Protein AF-A0A7Y4QLL3-F1 (afdb_monomer_lite)

Secondary structure (DSSP, 8-state):
----------------------------------------PPPPPPPPPPPPP----------TTTTSTTTTTT----PPPP-------------------------------------------------------PPPP-------------HHHHHHHHHHHHHHSS---------------PPEE-HHHHHHHHHHHHHHHHHHHHHTTSGGGGSBPTBT--BHHHHH-HHHHIIIIIIHHHHHHHHH-SS-BHHHHHHHHHT--EEETTEEEEEEEEEEEEETTEEEEEEEEEEEEEEEEEEPB-TTSTTHHHHEEE-TT-EEEEEEEEEEEEEEEE-SEEESSTTS-EEEESS-HHHHEEEEEEEEEEEEEEEEEEEEEEEEETTEEEEEEEEEEEEEEEEEEEE--SS-SS-EEHHHHHHS-HHHHEEEEEEEEEEEEEEEE-SSSSS-EEEEEEES-TT-GGG-EE-GGG-HHHHHHHT--HHHHHHHHHHHHHHHHHHHH--STT-TTTSBPTTT-SBHHHH--HHHHHIIIIIITTTT-

Foldseek 3Di:
DDDDDDDDDDDDDDDDDDDDDDDDDDDDDDDDDDDDDDDDDDDDDDDDDDDDDDDDDDPDDDDPPVPPPCPPVDDDDDDDDDDDDDDDDDDDDDDDDDDDDDDDDDDDDDDDDDDDDDDDDDDDDDDDDDDDDDDDDDDDDDDDDDDDDDDDDDVVVVVVVVVVCCVPPDPPDPPPVPPVPPPPPFFWDDPQQLVLQLVFLLLVLVLLQVVCCDDQQQQQFAFQRGGLSVQQVRSCCSVVQPRVLSVVVVVVDPTDGFVVSQVSQQPSFDDDPQKTKGKDWPDFGDDPQWGKTWMWIKMKGKDWFRATDLPLAPPVVLFKAFPPPFIFIKMKMKTWTKMWGFGRWDDPDPPPSYTHDPDPSQQGTWMQTPFIKMKMWTWDWQTWGWMGGNNDIKIFGGKIKIWIKMKGKDFDDPVPPSIQTSCNSVVPDCVNGIDMDMFIWIKMWTFIDDPVDDDTDIWIWIGNTRSPSNPIDICQCVPVVNVVCVPPDLCNQLVVLLVVLVVVVCLCPVPDCPRQQVHQDPPRRDGNCVVDVPSVVSCVPRNVVVSVD

Radius of gyration: 44.11 Å; chains: 1; bounding box: 134×115×106 Å

Sequence (549 aa):
MKVKQDTSRNRFSLEALEPRVMLSADAVLIAGCAAQKLDSPITAVAETASAPVSQAEAQIAYQPTDLVNDLFAGMVVEALPVSIENTASISADSVAPTSVAPVSDSTAGATAVDPTTSSKVTTSVAATQGGNSQTNPTTPSVTGSNSAITSGGNALSDQLVTTLNAANGPPAGTTSSADPASEFVDPDFLAGPKSALLNGLTALGNWANTLDTYSKLAANLPIIGGNIGSLLDIGAILLTRFRDPIQAYFTGDSTPTTDELNVIIENLDFSGGGLVITSTLTGGGLTGSDFRFNVNFLATRTISGLPISFTNASGLDAAVKVSGGAQVSATTTLTLNFGFGLRNLVETSPGNNQWDLSLPADQSFFIAPSSFTATAAVHATGMNYNVRVGFMDVSVTGGTADMDGNAGISLNDPNSDGKITQAEFSGTALATLVSTTLTGSASASLPITNSLFAGTQTLNLNWADVNAPTALTSNIASLLNYNQFSTLTPATLTGGFTNFANWTDALNNGSSDANLFAGSLPIIGGQLKTVVDIKNLLLSRLVTQVGSF

pLDDT: mean 75.81, std 23.87, range [30.58, 98.69]

Structure (mmCIF, N/CA/C/O backbone):
data_AF-A0A7Y4QLL3-F1
#
_entry.id   AF-A0A7Y4QLL3-F1
#
loop_
_atom_site.group_PDB
_atom_site.id
_atom_site.type_symbol
_atom_site.label_atom_id
_atom_site.label_alt_id
_atom_site.label_comp_id
_atom_site.label_asym_id
_atom_site.label_entity_id
_atom_site.label_seq_id
_atom_site.pdbx_PDB_ins_code
_atom_site.Cartn_x
_atom_site.Cartn_y
_atom_site.Cartn_z
_atom_site.occupancy
_atom_site.B_iso_or_equiv
_atom_site.auth_seq_id
_atom_site.auth_comp_id
_atom_site.auth_asym_id
_atom_site.auth_atom_id
_atom_site.pdbx_PDB_model_num
ATOM 1 N N . MET A 1 1 ? 54.303 -6.319 50.351 1.00 36.72 1 MET A N 1
ATOM 2 C CA . MET A 1 1 ? 54.792 -4.933 50.516 1.00 36.72 1 MET A CA 1
ATOM 3 C C . MET A 1 1 ? 53.979 -4.038 49.583 1.00 36.72 1 MET A C 1
ATOM 5 O O . MET A 1 1 ? 54.013 -4.263 48.388 1.00 36.72 1 MET A O 1
ATOM 9 N N . LYS A 1 2 ? 53.217 -3.109 50.180 1.00 42.81 2 LYS A N 1
ATOM 10 C CA . LYS A 1 2 ? 52.531 -1.914 49.636 1.00 42.81 2 LYS A CA 1
ATOM 11 C C . LYS A 1 2 ? 51.507 -2.042 48.491 1.00 42.81 2 LYS A C 1
ATOM 13 O O . LYS A 1 2 ? 51.818 -1.890 47.318 1.00 42.81 2 LYS A O 1
ATOM 18 N N . VAL A 1 3 ? 50.249 -2.120 48.930 1.00 41.66 3 VAL A N 1
ATOM 19 C CA . VAL A 1 3 ? 49.075 -1.452 48.341 1.00 41.66 3 VAL A CA 1
ATOM 20 C C . VAL A 1 3 ? 49.357 0.050 48.176 1.00 41.66 3 VAL A C 1
ATOM 22 O O . VAL A 1 3 ? 49.911 0.667 49.090 1.00 41.66 3 VAL A O 1
ATOM 25 N N . LYS A 1 4 ? 48.947 0.647 47.052 1.00 55.12 4 LYS A N 1
ATOM 26 C CA . LYS A 1 4 ? 48.843 2.104 46.894 1.00 55.12 4 LYS A CA 1
ATOM 27 C C . LYS A 1 4 ? 47.433 2.444 46.410 1.00 55.12 4 LYS A C 1
ATOM 29 O O . LYS A 1 4 ? 47.092 2.214 45.257 1.00 55.12 4 LYS A O 1
ATOM 34 N N . GLN A 1 5 ? 46.623 2.920 47.352 1.00 49.31 5 GLN A N 1
ATOM 35 C CA . GLN A 1 5 ? 45.407 3.681 47.094 1.00 49.31 5 GLN A CA 1
ATOM 36 C C . GLN A 1 5 ? 45.808 5.023 46.482 1.00 49.31 5 GLN A C 1
ATOM 38 O O . GLN A 1 5 ? 46.759 5.640 46.970 1.00 49.31 5 GLN A O 1
ATOM 43 N N . ASP A 1 6 ? 45.076 5.475 45.468 1.00 53.41 6 ASP A N 1
ATOM 44 C CA . ASP A 1 6 ? 45.078 6.881 45.089 1.00 53.41 6 ASP A CA 1
ATOM 45 C C . ASP A 1 6 ? 43.670 7.445 45.275 1.00 53.41 6 ASP A C 1
ATOM 47 O O . ASP A 1 6 ? 42.681 6.939 44.742 1.00 53.41 6 ASP A O 1
ATOM 51 N N . THR A 1 7 ? 43.612 8.462 46.122 1.00 50.81 7 THR A N 1
ATOM 52 C CA . THR A 1 7 ? 42.416 9.133 46.606 1.00 50.81 7 THR A CA 1
ATOM 53 C C . THR A 1 7 ? 42.559 10.573 46.156 1.00 50.81 7 THR A C 1
ATOM 55 O O . THR A 1 7 ? 43.378 11.305 46.713 1.00 50.81 7 THR A O 1
ATOM 58 N N . SER A 1 8 ? 41.774 11.033 45.180 1.00 46.47 8 SER A N 1
ATOM 59 C CA . SER A 1 8 ? 41.730 12.470 44.908 1.00 46.47 8 SER A CA 1
ATOM 60 C C . SER A 1 8 ? 40.355 12.966 44.444 1.00 46.47 8 SER A C 1
ATOM 62 O O . SER A 1 8 ? 39.950 12.813 43.299 1.00 46.47 8 SER A O 1
ATOM 64 N N . ARG A 1 9 ? 39.687 13.598 45.419 1.00 51.28 9 ARG A N 1
ATOM 65 C CA . ARG A 1 9 ? 39.000 14.899 45.359 1.00 51.28 9 ARG A CA 1
ATOM 66 C C . ARG A 1 9 ? 37.759 15.036 44.470 1.00 51.28 9 ARG A C 1
ATOM 68 O O . ARG A 1 9 ? 37.819 15.527 43.349 1.00 51.28 9 ARG A O 1
ATOM 75 N N . ASN A 1 10 ? 36.616 14.825 45.127 1.00 41.81 10 ASN A N 1
ATOM 76 C CA . ASN A 1 10 ? 35.352 15.511 44.858 1.00 41.81 10 ASN A CA 1
ATOM 77 C C . ASN A 1 10 ? 35.560 17.034 44.802 1.00 41.81 10 ASN A C 1
ATOM 79 O O . ASN A 1 10 ? 35.980 17.641 45.792 1.00 41.81 10 ASN A O 1
ATOM 83 N N . ARG A 1 11 ? 35.222 17.656 43.669 1.00 57.38 11 ARG A N 1
ATOM 84 C CA . ARG A 1 11 ? 34.930 19.091 43.595 1.00 57.38 11 ARG A CA 1
ATOM 85 C C . ARG A 1 11 ? 33.444 19.269 43.321 1.00 57.38 11 ARG A C 1
ATOM 87 O O . ARG A 1 11 ? 32.926 18.752 42.338 1.00 57.38 11 ARG A O 1
ATOM 94 N N . PHE A 1 12 ? 32.795 20.006 44.211 1.00 46.44 12 PHE A N 1
ATOM 95 C CA . PHE A 1 12 ? 31.471 20.575 44.017 1.00 46.44 12 PHE A CA 1
ATOM 96 C C . PHE A 1 12 ? 31.572 21.712 42.989 1.00 46.44 12 PHE A C 1
ATOM 98 O O . PHE A 1 12 ? 32.418 22.591 43.149 1.00 46.44 12 PHE A O 1
ATOM 105 N N . SER A 1 13 ? 30.722 21.703 41.960 1.00 48.44 13 SER A N 1
ATOM 106 C CA . SER A 1 13 ? 30.441 22.883 41.135 1.00 48.44 13 SER A CA 1
ATOM 107 C C . SER A 1 13 ? 28.992 23.273 41.375 1.00 48.44 13 SER A C 1
ATOM 109 O O . SER A 1 13 ? 28.091 22.479 41.118 1.00 48.44 13 SER A O 1
ATOM 111 N N . LEU A 1 14 ? 28.803 24.472 41.921 1.00 47.09 14 LEU A N 1
ATOM 112 C CA . LEU A 1 14 ? 27.510 25.126 42.070 1.00 47.09 14 LEU A CA 1
ATOM 113 C C . LEU A 1 14 ? 27.034 25.698 40.728 1.00 47.09 14 LEU A C 1
ATOM 115 O O . LEU A 1 14 ? 27.823 25.972 39.825 1.00 47.09 14 LEU A O 1
ATOM 119 N N . GLU A 1 15 ? 25.718 25.812 40.662 1.00 43.56 15 GLU A N 1
ATOM 120 C CA . GLU A 1 15 ? 24.830 26.099 39.542 1.00 43.56 15 GLU A CA 1
ATOM 121 C C . GLU A 1 15 ? 25.053 27.457 38.856 1.00 43.56 15 GLU A C 1
ATOM 123 O O . GLU A 1 15 ? 25.412 28.446 39.493 1.00 43.56 15 GLU A O 1
ATOM 128 N N . ALA A 1 16 ? 24.680 27.520 37.575 1.00 45.00 16 ALA A N 1
ATOM 129 C CA . ALA A 1 16 ? 24.092 28.714 36.978 1.00 45.00 16 ALA A CA 1
ATOM 130 C C . ALA A 1 16 ? 22.721 28.322 36.400 1.00 45.00 16 ALA A C 1
ATOM 132 O O . ALA A 1 16 ? 22.628 27.594 35.412 1.00 45.00 16 ALA A O 1
ATOM 133 N N . LEU A 1 17 ? 21.663 28.759 37.084 1.00 45.94 17 LEU A N 1
ATOM 134 C CA . LEU A 1 17 ? 20.291 28.802 36.586 1.00 45.94 17 LEU A CA 1
ATOM 135 C C . LEU A 1 17 ? 20.196 29.906 35.529 1.00 45.94 17 LEU A C 1
ATOM 137 O O . LEU A 1 17 ? 20.429 31.068 35.854 1.00 45.94 17 LEU A O 1
ATOM 141 N N . GLU A 1 18 ? 19.783 29.562 34.311 1.00 50.72 18 GLU A N 1
ATOM 142 C CA . GLU A 1 18 ? 19.344 30.539 33.311 1.00 50.72 18 GLU A CA 1
ATOM 143 C C . GLU A 1 18 ? 17.968 30.170 32.718 1.00 50.72 18 GLU A C 1
ATOM 145 O O . GLU A 1 18 ? 17.548 29.009 32.780 1.00 50.72 18 GLU A O 1
ATOM 150 N N . PRO A 1 19 ? 17.197 31.181 32.273 1.00 55.25 19 PRO A N 1
ATOM 151 C CA . PRO A 1 19 ? 15.740 31.165 32.317 1.00 55.25 19 PRO A CA 1
ATOM 152 C C . PRO A 1 19 ? 15.074 30.468 31.126 1.00 55.25 19 PRO A C 1
ATOM 154 O O . PRO A 1 19 ? 15.580 30.415 30.010 1.00 55.25 19 PRO A O 1
ATOM 157 N N . ARG A 1 20 ? 13.859 29.974 31.391 1.00 46.78 20 ARG A N 1
ATOM 158 C CA . ARG A 1 20 ? 12.905 29.470 30.398 1.00 46.78 20 ARG A CA 1
ATOM 159 C C . ARG A 1 20 ? 12.415 30.582 29.459 1.00 46.78 20 ARG A C 1
ATOM 161 O O . ARG A 1 20 ? 12.308 31.734 29.869 1.00 46.78 20 ARG A O 1
ATOM 168 N N . VAL A 1 21 ? 11.916 30.113 28.309 1.00 44.38 21 VAL A N 1
ATOM 169 C CA . VAL A 1 21 ? 11.060 30.757 27.290 1.00 44.38 21 VAL A CA 1
ATOM 170 C C . VAL A 1 21 ? 11.830 31.316 26.093 1.00 44.38 21 VAL A C 1
ATOM 172 O O . VAL A 1 21 ? 12.431 32.371 26.209 1.00 44.38 21 VAL A O 1
ATOM 175 N N . MET A 1 22 ? 11.698 30.662 24.928 1.00 35.75 22 MET A N 1
ATOM 176 C CA . MET A 1 22 ? 11.296 31.309 23.666 1.00 35.75 22 MET A CA 1
ATOM 177 C C . MET A 1 22 ? 10.724 30.288 22.673 1.00 35.75 22 MET A C 1
ATOM 179 O O . MET A 1 22 ? 11.204 29.164 22.549 1.00 35.75 22 MET A O 1
ATOM 183 N N . LEU A 1 23 ? 9.650 30.724 22.015 1.00 42.53 23 LEU A N 1
ATOM 184 C CA . LEU A 1 23 ? 8.919 30.066 20.944 1.00 42.53 23 LEU A CA 1
ATOM 185 C C . LEU A 1 23 ? 9.835 29.782 19.743 1.00 42.53 23 LEU A C 1
ATOM 187 O O . LEU A 1 23 ? 10.508 30.691 19.261 1.00 42.53 23 LEU A O 1
ATOM 191 N N . SER A 1 24 ? 9.785 28.569 19.195 1.00 39.47 24 SER A N 1
ATOM 192 C CA . SER A 1 24 ? 10.274 28.292 17.843 1.00 39.47 24 SER A CA 1
ATOM 193 C C . SER A 1 24 ? 9.186 28.662 16.832 1.00 39.47 24 SER A C 1
ATOM 195 O O . SER A 1 24 ? 8.234 27.910 16.627 1.00 39.47 24 SER A O 1
ATOM 197 N N . ALA A 1 25 ? 9.317 29.842 16.229 1.00 38.62 25 ALA A N 1
ATOM 198 C CA . ALA A 1 25 ? 8.736 30.129 14.927 1.00 38.62 25 ALA A CA 1
ATOM 199 C C . ALA A 1 25 ? 9.743 29.663 13.867 1.00 38.62 25 ALA A C 1
ATOM 201 O O . ALA A 1 25 ? 10.875 30.147 13.837 1.00 38.62 25 ALA A O 1
ATOM 202 N N . ASP A 1 26 ? 9.332 28.710 13.033 1.00 31.97 26 ASP A N 1
ATOM 203 C CA . ASP A 1 26 ? 10.063 28.307 11.835 1.00 31.97 26 ASP A CA 1
ATOM 204 C C . ASP A 1 26 ? 10.094 29.476 10.846 1.00 31.97 26 ASP A C 1
ATOM 206 O O . ASP A 1 26 ? 9.069 29.875 10.290 1.00 31.97 26 ASP A O 1
ATOM 210 N N . ALA A 1 27 ? 11.286 30.025 10.619 1.00 38.53 27 ALA A N 1
ATOM 211 C CA . ALA A 1 27 ? 11.576 30.886 9.486 1.00 38.53 27 ALA A CA 1
ATOM 212 C C . ALA A 1 27 ? 12.524 30.132 8.549 1.00 38.53 27 ALA A C 1
ATOM 214 O O . ALA A 1 27 ? 13.690 29.891 8.859 1.00 38.53 27 ALA A O 1
ATOM 215 N N . VAL A 1 28 ? 11.973 29.760 7.397 1.00 37.78 28 VAL A N 1
ATOM 216 C CA . VAL A 1 28 ? 12.656 29.181 6.241 1.00 37.78 28 VAL A CA 1
ATOM 217 C C . VAL A 1 28 ? 13.828 30.077 5.828 1.00 37.78 28 VAL A C 1
ATOM 219 O O . VAL A 1 28 ? 13.637 31.210 5.389 1.00 37.78 28 VAL A O 1
ATOM 222 N N . LEU A 1 29 ? 15.046 29.553 5.956 1.00 35.16 29 LEU A N 1
ATOM 223 C CA . LEU A 1 29 ? 16.279 30.160 5.459 1.00 35.16 29 LEU A CA 1
ATOM 224 C C . LEU A 1 29 ? 16.693 29.421 4.182 1.00 35.16 29 LEU A C 1
ATOM 226 O O . LEU A 1 29 ? 17.137 28.275 4.219 1.00 35.16 29 LEU A O 1
ATOM 230 N N . ILE A 1 30 ? 16.519 30.093 3.044 1.00 37.41 30 ILE A N 1
ATOM 231 C CA . ILE A 1 30 ? 17.053 29.687 1.743 1.00 37.41 30 ILE A CA 1
ATOM 232 C C . ILE A 1 30 ? 18.560 29.967 1.757 1.00 37.41 30 ILE A C 1
ATOM 234 O O . ILE A 1 30 ? 18.987 31.119 1.834 1.00 37.41 30 ILE A O 1
ATOM 238 N N . ALA A 1 31 ? 19.364 28.905 1.698 1.00 38.53 31 ALA A N 1
ATOM 239 C CA . ALA A 1 31 ? 20.799 28.985 1.465 1.00 38.53 31 ALA A CA 1
ATOM 240 C C . ALA A 1 31 ? 21.087 29.241 -0.023 1.00 38.53 31 ALA A C 1
ATOM 242 O O . ALA A 1 31 ? 20.432 28.697 -0.911 1.00 38.53 31 ALA A O 1
ATOM 243 N N . GLY A 1 32 ? 22.066 30.113 -0.264 1.00 33.12 32 GLY A N 1
ATOM 244 C CA . GLY A 1 32 ? 22.416 30.645 -1.571 1.00 33.12 32 GLY A CA 1
ATOM 245 C C . GLY A 1 32 ? 23.066 29.652 -2.532 1.00 33.12 32 GLY A C 1
ATOM 246 O O . GLY A 1 32 ? 23.691 28.669 -2.139 1.00 33.12 32 GLY A O 1
ATOM 247 N N . CYS A 1 33 ? 22.967 29.992 -3.815 1.00 31.52 33 CYS A N 1
ATOM 248 C CA . CYS A 1 33 ? 23.777 29.424 -4.882 1.00 31.52 33 CYS A CA 1
ATOM 249 C C . CYS A 1 33 ? 24.642 30.503 -5.543 1.00 31.52 33 CYS A C 1
ATOM 251 O O . CYS A 1 33 ? 24.264 31.667 -5.658 1.00 31.52 33 CYS A O 1
ATOM 253 N N . ALA A 1 34 ? 25.824 30.029 -5.922 1.00 36.72 34 ALA A N 1
ATOM 254 C CA . ALA A 1 34 ? 26.959 30.618 -6.615 1.00 36.72 34 ALA A CA 1
ATOM 255 C C . ALA A 1 34 ? 26.740 31.861 -7.498 1.00 36.72 34 ALA A C 1
ATOM 257 O O . ALA A 1 34 ? 25.835 31.950 -8.324 1.00 36.72 34 ALA A O 1
ATOM 258 N N . ALA A 1 35 ? 27.717 32.764 -7.398 1.00 41.50 35 ALA A N 1
ATOM 259 C CA . ALA A 1 35 ? 27.956 33.854 -8.326 1.00 41.50 35 ALA A CA 1
ATOM 260 C C . ALA A 1 35 ? 28.371 33.331 -9.714 1.00 41.50 35 ALA A C 1
ATOM 262 O O . ALA A 1 35 ? 29.418 32.699 -9.859 1.00 41.50 35 ALA A O 1
ATOM 263 N N . GLN A 1 36 ? 27.610 33.697 -10.745 1.00 36.88 36 GLN A N 1
ATOM 264 C CA . GLN A 1 36 ? 28.120 33.828 -12.106 1.00 36.88 36 GLN A CA 1
ATOM 265 C C . GLN A 1 36 ? 27.765 35.210 -12.656 1.00 36.88 36 GLN A C 1
ATOM 267 O O . GLN A 1 36 ? 26.651 35.710 -12.531 1.00 36.88 36 GLN A O 1
ATOM 272 N N . LYS A 1 37 ? 28.797 35.841 -13.205 1.00 45.47 37 LYS A N 1
ATOM 273 C CA . LYS A 1 37 ? 28.853 37.205 -13.715 1.00 45.47 37 LYS A CA 1
ATOM 274 C C . LYS A 1 37 ? 28.283 37.220 -15.135 1.00 45.47 37 LYS A C 1
ATOM 276 O O . LYS A 1 37 ? 28.871 36.604 -16.018 1.00 45.47 37 LYS A O 1
ATOM 281 N N . LEU A 1 38 ? 27.179 37.931 -15.352 1.00 33.38 38 LEU A N 1
ATOM 282 C CA . LEU A 1 38 ? 26.633 38.222 -16.680 1.00 33.38 38 LEU A CA 1
ATOM 283 C C . LEU A 1 38 ? 26.362 39.726 -16.786 1.00 33.38 38 LEU A C 1
ATOM 285 O O . LEU A 1 38 ? 25.487 40.268 -16.116 1.00 33.38 38 LEU A O 1
ATOM 289 N N . ASP A 1 39 ? 27.178 40.382 -17.611 1.00 50.16 39 ASP A N 1
ATOM 290 C CA . ASP A 1 39 ? 26.999 41.748 -18.102 1.00 50.16 39 ASP A CA 1
ATOM 291 C C . ASP A 1 39 ? 25.801 41.793 -19.057 1.00 50.16 39 ASP A C 1
ATOM 293 O O . ASP A 1 39 ? 25.816 41.102 -20.077 1.00 50.16 39 ASP A O 1
ATOM 297 N N . SER A 1 40 ? 24.795 42.627 -18.770 1.00 39.31 40 SER A N 1
ATOM 298 C CA . SER A 1 40 ? 23.922 43.273 -19.769 1.00 39.31 40 SER A CA 1
ATOM 299 C C . SER A 1 40 ? 23.070 44.388 -19.128 1.00 39.31 40 SER A C 1
ATOM 301 O O . SER A 1 40 ? 22.649 44.248 -17.979 1.00 39.31 40 SER A O 1
ATOM 303 N N . PRO A 1 41 ? 22.811 45.507 -19.836 1.00 51.91 41 PRO A N 1
ATOM 304 C CA . PRO A 1 41 ? 22.202 46.705 -19.260 1.00 51.91 41 PRO A CA 1
ATOM 305 C C . PRO A 1 41 ? 20.674 46.598 -19.135 1.00 51.91 41 PRO A C 1
ATOM 307 O O . PRO A 1 41 ? 19.969 46.290 -20.095 1.00 51.91 41 PRO A O 1
ATOM 310 N N . ILE A 1 42 ? 20.157 46.922 -17.948 1.00 34.47 42 ILE A N 1
ATOM 311 C CA . ILE A 1 42 ? 18.721 47.031 -17.664 1.00 34.47 42 ILE A CA 1
ATOM 312 C C . ILE A 1 42 ? 18.202 48.366 -18.212 1.00 34.47 42 ILE A C 1
ATOM 314 O O . ILE A 1 42 ? 18.674 49.437 -17.830 1.00 34.47 42 ILE A O 1
ATOM 318 N N . THR A 1 43 ? 17.199 48.296 -19.088 1.00 40.91 43 THR A N 1
ATOM 319 C CA . THR A 1 43 ? 16.393 49.448 -19.511 1.00 40.91 43 THR A CA 1
ATOM 320 C C . THR A 1 43 ? 15.247 49.611 -18.514 1.00 40.91 43 THR A C 1
ATOM 322 O O . THR A 1 43 ? 14.453 48.692 -18.333 1.00 40.91 43 THR A O 1
ATOM 325 N N . ALA A 1 44 ? 15.179 50.758 -17.838 1.00 35.53 44 ALA A N 1
ATOM 326 C CA . ALA A 1 44 ? 14.116 51.072 -16.890 1.00 35.53 44 ALA A CA 1
ATOM 327 C C . ALA A 1 44 ? 12.810 51.401 -17.632 1.00 35.53 44 ALA A C 1
ATOM 329 O O . ALA A 1 44 ? 12.754 52.362 -18.399 1.00 35.53 44 ALA A O 1
ATOM 330 N N . VAL A 1 45 ? 11.757 50.623 -17.375 1.00 37.97 45 VAL A N 1
ATOM 331 C CA . VAL A 1 45 ? 10.374 50.979 -17.713 1.00 37.97 45 VAL A CA 1
ATOM 332 C C . VAL A 1 45 ? 9.740 51.556 -16.452 1.00 37.97 45 VAL A C 1
ATOM 334 O O . VAL A 1 45 ? 9.678 50.895 -15.419 1.00 37.97 45 VAL A O 1
ATOM 337 N N . ALA A 1 46 ? 9.329 52.819 -16.530 1.00 44.03 46 ALA A N 1
ATOM 338 C CA . ALA A 1 46 ? 8.578 53.494 -15.485 1.00 44.03 46 ALA A CA 1
ATOM 339 C C . ALA A 1 46 ? 7.115 53.028 -15.528 1.00 44.03 46 ALA A C 1
ATOM 341 O O . ALA A 1 46 ? 6.430 53.253 -16.525 1.00 44.03 46 ALA A O 1
ATOM 342 N N . GLU A 1 47 ? 6.636 52.406 -14.451 1.00 34.66 47 GLU A N 1
ATOM 343 C CA . GLU A 1 47 ? 5.206 52.188 -14.233 1.00 34.66 47 GLU A CA 1
ATOM 344 C C . GLU A 1 47 ? 4.593 53.382 -13.497 1.00 34.66 47 GLU A C 1
ATOM 346 O O . GLU A 1 47 ? 5.031 53.803 -12.424 1.00 34.66 47 GLU A O 1
ATOM 351 N N . THR A 1 48 ? 3.566 53.945 -14.123 1.00 39.00 48 THR A N 1
ATOM 352 C CA . THR A 1 48 ? 2.759 55.060 -13.637 1.00 39.00 48 THR A CA 1
ATOM 353 C C . THR A 1 48 ? 1.825 54.582 -12.523 1.00 39.00 48 THR A C 1
ATOM 355 O O . THR A 1 48 ? 1.020 53.674 -12.724 1.00 39.00 48 THR A O 1
ATOM 358 N N . ALA A 1 49 ? 1.900 55.218 -11.352 1.00 36.44 49 ALA A N 1
ATOM 359 C CA . ALA A 1 49 ? 1.039 54.932 -10.208 1.00 36.44 49 ALA A CA 1
ATOM 360 C C . ALA A 1 49 ? -0.444 55.217 -10.518 1.00 36.44 49 ALA A C 1
ATOM 362 O O . ALA A 1 49 ? -0.803 56.323 -10.926 1.00 36.44 49 ALA A O 1
ATOM 363 N N . SER A 1 50 ? -1.306 54.224 -10.282 1.00 39.75 50 SER A N 1
ATOM 364 C CA . SER A 1 50 ? -2.767 54.369 -10.304 1.00 39.75 50 SER A CA 1
ATOM 365 C C . SER A 1 50 ? -3.314 54.674 -8.902 1.00 39.75 50 SER A C 1
ATOM 367 O O . SER A 1 50 ? -2.776 54.217 -7.896 1.00 39.75 50 SER A O 1
ATOM 369 N N . ALA A 1 51 ? -4.372 55.487 -8.861 1.00 46.41 51 ALA A N 1
ATOM 370 C CA . ALA A 1 51 ? -5.021 56.053 -7.676 1.00 46.41 51 ALA A CA 1
ATOM 371 C C . ALA A 1 51 ? -5.674 55.007 -6.734 1.00 46.41 51 ALA A C 1
ATOM 373 O O . ALA A 1 51 ? -6.032 53.917 -7.182 1.00 46.41 51 ALA A O 1
ATOM 374 N N . PRO A 1 52 ? -5.881 55.337 -5.439 1.00 41.62 52 PRO A N 1
ATOM 375 C CA . PRO A 1 52 ? -6.443 54.413 -4.455 1.00 41.62 52 PRO A CA 1
ATOM 376 C C . PRO A 1 52 ? -7.951 54.188 -4.653 1.00 41.62 52 PRO A C 1
ATOM 378 O O . PRO A 1 52 ? -8.732 55.134 -4.759 1.00 41.62 52 PRO A O 1
ATOM 381 N N . VAL A 1 53 ? -8.358 52.917 -4.648 1.00 42.22 53 VAL A N 1
ATOM 382 C CA . VAL A 1 53 ? -9.761 52.478 -4.641 1.00 42.22 53 VAL A CA 1
ATOM 383 C C . VAL A 1 53 ? -10.284 52.515 -3.203 1.00 42.22 53 VAL A C 1
ATOM 385 O O . VAL A 1 53 ? -9.727 51.874 -2.314 1.00 42.22 53 VAL A O 1
ATOM 388 N N . SER A 1 54 ? -11.365 53.260 -2.972 1.00 43.09 54 SER A N 1
ATOM 389 C CA . SER A 1 54 ? -12.115 53.274 -1.715 1.00 43.09 54 SER A CA 1
ATOM 390 C C . SER A 1 54 ? -12.856 51.947 -1.519 1.00 43.09 54 SER A C 1
ATOM 392 O O . SER A 1 54 ? -13.780 51.645 -2.277 1.00 43.09 54 SER A O 1
ATOM 394 N N . GLN A 1 55 ? -12.484 51.170 -0.502 1.00 40.09 55 GLN A N 1
ATOM 395 C CA . GLN A 1 55 ? -13.278 50.029 -0.048 1.00 40.09 55 GLN A CA 1
ATOM 396 C C . GLN A 1 55 ? -14.394 50.526 0.878 1.00 40.09 55 GLN A C 1
ATOM 398 O O . GLN A 1 55 ? -14.129 51.116 1.922 1.00 40.09 55 GLN A O 1
ATOM 403 N N . ALA A 1 56 ? -15.643 50.305 0.470 1.00 41.50 56 ALA A N 1
ATOM 404 C CA . ALA A 1 56 ? -16.804 50.410 1.340 1.00 41.50 56 ALA A CA 1
ATOM 405 C C . ALA A 1 56 ? -16.998 49.055 2.036 1.00 41.50 56 ALA A C 1
ATOM 407 O O . ALA A 1 56 ? -17.286 48.053 1.380 1.00 41.50 56 ALA A O 1
ATOM 408 N N . GLU A 1 57 ? -16.812 49.021 3.353 1.00 40.81 57 GLU A N 1
ATOM 409 C CA . GLU A 1 57 ? -17.124 47.865 4.191 1.00 40.81 57 GLU A CA 1
ATOM 410 C C . GLU A 1 57 ? -18.646 47.665 4.241 1.00 40.81 57 GLU A C 1
ATOM 412 O O . GLU A 1 57 ? -19.376 48.438 4.860 1.00 40.81 57 GLU A O 1
ATOM 417 N N . ALA A 1 58 ? -19.139 46.613 3.586 1.00 43.81 58 ALA A N 1
ATOM 418 C CA . ALA A 1 58 ? -20.481 46.103 3.831 1.00 43.81 58 ALA A CA 1
ATOM 419 C C . ALA A 1 58 ? -20.423 45.158 5.038 1.00 43.81 58 ALA A C 1
ATOM 421 O O . ALA A 1 58 ? -19.957 44.023 4.944 1.00 43.81 58 ALA A O 1
ATOM 422 N N . GLN A 1 59 ? -20.888 45.643 6.188 1.00 40.59 59 GLN A N 1
ATOM 423 C CA . GLN A 1 59 ? -21.140 44.836 7.378 1.00 40.59 59 GLN A CA 1
ATOM 424 C C . GLN A 1 59 ? -22.241 43.806 7.063 1.00 40.59 59 GLN A C 1
ATOM 426 O O . GLN A 1 59 ? -23.421 44.148 6.996 1.00 40.59 59 GLN A O 1
ATOM 431 N N . ILE A 1 60 ? -21.869 42.541 6.859 1.00 43.06 60 ILE A N 1
ATOM 432 C CA . ILE A 1 60 ? -22.831 41.435 6.768 1.00 43.06 60 ILE A CA 1
ATOM 433 C C . ILE A 1 60 ? -23.190 41.025 8.199 1.00 43.06 60 ILE A C 1
ATOM 435 O O . ILE A 1 60 ? -22.383 40.428 8.912 1.00 43.06 60 ILE A O 1
ATOM 439 N N . ALA A 1 61 ? -24.397 41.379 8.638 1.00 45.84 61 ALA A N 1
ATOM 440 C CA . ALA A 1 61 ? -24.952 40.923 9.905 1.00 45.84 61 ALA A CA 1
ATOM 441 C C . ALA A 1 61 ? -25.298 39.428 9.808 1.00 45.84 61 ALA A C 1
ATOM 443 O O . ALA A 1 61 ? -26.162 39.025 9.035 1.00 45.84 61 ALA A O 1
ATOM 444 N N . TYR A 1 62 ? -24.616 38.606 10.602 1.00 48.12 62 TYR A N 1
ATOM 445 C CA . TYR A 1 62 ? -24.883 37.175 10.717 1.00 48.12 62 TYR A CA 1
ATOM 446 C C . TYR A 1 62 ? -26.138 36.944 11.579 1.00 48.12 62 TYR A C 1
ATOM 448 O O . TYR A 1 62 ? -26.091 37.120 12.797 1.00 48.12 62 TYR A O 1
ATOM 456 N N . GLN A 1 63 ? -27.262 36.574 10.952 1.00 52.91 63 GLN A N 1
ATOM 457 C CA . GLN A 1 63 ? -28.506 36.174 11.625 1.00 52.91 63 GLN A CA 1
ATOM 458 C C . GLN A 1 63 ? -28.794 34.681 11.371 1.00 52.91 63 GLN A C 1
ATOM 460 O O . GLN A 1 63 ? -29.223 34.311 10.280 1.00 52.91 63 GLN A O 1
ATOM 465 N N . PRO A 1 64 ? -28.565 33.789 12.352 1.00 53.19 64 PRO A N 1
ATOM 466 C CA . PRO A 1 64 ? -28.673 32.339 12.156 1.00 53.19 64 PRO A CA 1
ATOM 467 C C . PRO A 1 64 ? -30.113 31.805 12.036 1.00 53.19 64 PRO A C 1
ATOM 469 O O . PRO A 1 64 ? -30.299 30.628 11.740 1.00 53.19 64 PRO A O 1
ATOM 472 N N . THR A 1 65 ? -31.140 32.631 12.250 1.00 55.56 65 THR A N 1
ATOM 473 C CA . THR A 1 65 ? -32.551 32.217 12.150 1.00 55.56 65 THR A CA 1
ATOM 474 C C . THR A 1 65 ? -33.052 32.069 10.715 1.00 55.56 65 THR A C 1
ATOM 476 O O . THR A 1 65 ? -34.008 31.329 10.491 1.00 55.56 65 THR A O 1
ATOM 479 N N . ASP A 1 66 ? -32.387 32.694 9.743 1.00 58.00 66 ASP A N 1
ATOM 480 C CA . ASP A 1 66 ? -32.832 32.679 8.343 1.00 58.00 66 ASP A CA 1
ATOM 481 C C . ASP A 1 66 ? -32.420 31.395 7.599 1.00 58.00 66 ASP A C 1
ATOM 483 O O . ASP A 1 66 ? -32.982 31.071 6.559 1.00 58.00 66 ASP A O 1
ATOM 487 N N . LEU A 1 67 ? -31.495 30.605 8.159 1.00 54.31 67 LEU A N 1
ATOM 488 C CA . LEU A 1 67 ? -30.975 29.377 7.537 1.00 54.31 67 LEU A CA 1
ATOM 489 C C . LEU A 1 67 ? -31.766 28.102 7.878 1.00 54.31 67 LEU A C 1
ATOM 491 O O . LEU A 1 67 ? -31.515 27.058 7.283 1.00 54.31 67 LEU A O 1
ATOM 495 N N . VAL A 1 68 ? -32.710 2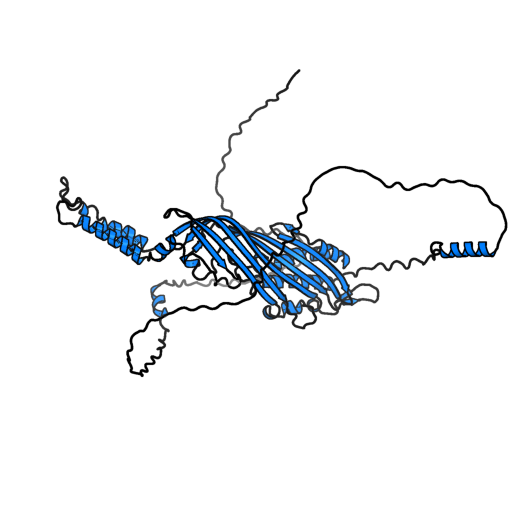8.150 8.824 1.00 56.19 68 VAL A N 1
ATOM 496 C CA . VAL A 1 68 ? -33.424 26.939 9.284 1.00 56.19 68 VAL A CA 1
ATOM 497 C C . VAL A 1 68 ? -34.743 26.717 8.535 1.00 56.19 68 VAL A C 1
ATOM 499 O O . VAL A 1 68 ? -35.177 25.576 8.382 1.00 56.19 68 VAL A O 1
ATOM 502 N N . ASN A 1 69 ? -35.368 27.774 8.012 1.00 51.03 69 ASN A N 1
ATOM 503 C CA . ASN A 1 69 ? -36.704 27.667 7.414 1.00 51.03 69 ASN A CA 1
ATOM 504 C C . ASN A 1 69 ? -36.718 27.134 5.971 1.00 51.03 69 ASN A C 1
ATOM 506 O O . ASN A 1 69 ? -37.765 26.671 5.526 1.00 51.03 69 ASN A O 1
ATOM 510 N N . ASP A 1 70 ? -35.581 27.121 5.270 1.00 56.03 70 ASP A N 1
ATOM 511 C CA . ASP A 1 70 ? -35.501 26.648 3.876 1.00 56.03 70 ASP A CA 1
ATOM 512 C C . ASP A 1 70 ? -35.067 25.179 3.729 1.00 56.03 70 ASP A C 1
ATOM 514 O O . ASP A 1 70 ? -35.121 24.620 2.635 1.00 56.03 70 ASP A O 1
ATOM 518 N N . LEU A 1 71 ? -34.688 24.498 4.818 1.00 55.31 71 LEU A N 1
ATOM 519 C CA . LEU A 1 71 ? -34.142 23.135 4.726 1.00 55.31 71 LEU A CA 1
ATOM 520 C C . LEU A 1 71 ? -35.196 22.066 4.367 1.00 55.31 71 LEU A C 1
ATOM 522 O O . LEU A 1 71 ? -34.845 20.958 3.969 1.00 55.31 71 LEU A O 1
ATOM 526 N N . PHE A 1 72 ? -36.488 22.390 4.475 1.00 56.94 72 PHE A N 1
ATOM 527 C CA . PHE A 1 72 ? -37.592 21.469 4.168 1.00 56.94 72 PHE A CA 1
ATOM 528 C C . PHE A 1 72 ? -38.457 21.908 2.979 1.00 56.94 72 PHE A C 1
ATOM 530 O O . PHE A 1 72 ? -39.416 21.213 2.629 1.00 56.94 72 PHE A O 1
ATOM 537 N N . ALA A 1 73 ? -38.109 23.016 2.317 1.00 51.59 73 ALA A N 1
ATOM 538 C CA . ALA A 1 73 ? -38.782 23.497 1.115 1.00 51.59 73 ALA A CA 1
ATOM 539 C C . ALA A 1 73 ? -38.362 22.656 -0.110 1.00 51.59 73 ALA A C 1
ATOM 541 O O . ALA A 1 73 ? -37.622 23.100 -0.979 1.00 51.59 73 ALA A O 1
ATOM 542 N N . GLY A 1 74 ? -38.796 21.393 -0.159 1.00 47.81 74 GLY A N 1
ATOM 543 C CA . GLY A 1 74 ? -38.487 20.498 -1.281 1.00 47.81 74 GLY A CA 1
ATOM 544 C C . GLY A 1 74 ? -38.809 19.018 -1.081 1.00 47.81 74 GLY A C 1
ATOM 545 O O . GLY A 1 74 ? -38.804 18.272 -2.058 1.00 47.81 74 GLY A O 1
ATOM 546 N N . MET A 1 75 ? -39.136 18.567 0.137 1.00 42.62 75 MET A N 1
ATOM 547 C CA . MET A 1 75 ? -39.590 17.186 0.342 1.00 42.62 75 MET A CA 1
ATOM 548 C C . MET A 1 75 ? -41.051 17.034 -0.088 1.00 42.62 75 MET A C 1
ATOM 550 O O . MET A 1 75 ? -41.982 17.241 0.690 1.00 42.62 75 MET A O 1
ATOM 554 N N . VAL A 1 76 ? -41.246 16.664 -1.350 1.00 51.34 76 VAL A N 1
ATOM 555 C CA . VAL A 1 76 ? -42.526 16.167 -1.854 1.00 51.34 76 VAL A CA 1
ATOM 556 C C . VAL A 1 76 ? -42.759 14.780 -1.251 1.00 51.34 76 VAL A C 1
ATOM 558 O O . VAL A 1 76 ? -41.941 13.878 -1.406 1.00 51.34 76 VAL A O 1
ATOM 561 N N . VAL A 1 77 ? -43.867 14.630 -0.528 1.00 46.56 77 VAL A N 1
ATOM 562 C CA . VAL A 1 77 ? -44.303 13.370 0.083 1.00 46.56 77 VAL A CA 1
ATOM 563 C C . VAL A 1 77 ? -44.734 12.411 -1.027 1.00 46.56 77 VAL A C 1
ATOM 565 O O . VAL A 1 77 ? -45.797 12.580 -1.623 1.00 46.56 77 VAL A O 1
ATOM 568 N N . GLU A 1 78 ? -43.911 11.406 -1.311 1.00 43.88 78 GLU A N 1
ATOM 569 C CA . GLU A 1 78 ? -44.274 10.291 -2.183 1.00 43.88 78 GLU A CA 1
ATOM 570 C C . GLU A 1 78 ? -45.158 9.313 -1.390 1.00 43.88 78 GLU A C 1
ATOM 572 O O . GLU A 1 78 ? -44.741 8.714 -0.398 1.00 43.88 78 GLU A O 1
ATOM 577 N N . ALA A 1 79 ? -46.432 9.224 -1.775 1.00 40.78 79 ALA A N 1
ATOM 578 C CA . ALA A 1 79 ? -47.418 8.375 -1.121 1.00 40.78 79 ALA A CA 1
ATOM 579 C C . ALA A 1 79 ? -47.207 6.901 -1.505 1.00 40.78 79 ALA A C 1
ATOM 581 O O . ALA A 1 79 ? -47.255 6.541 -2.681 1.00 40.78 79 ALA A O 1
ATOM 582 N N . LEU A 1 80 ? -47.024 6.039 -0.502 1.00 43.09 80 LEU A N 1
ATOM 583 C CA . LEU A 1 80 ? -46.982 4.587 -0.681 1.00 43.09 80 LEU A CA 1
ATOM 584 C C . LEU A 1 80 ? -48.369 4.046 -1.086 1.00 43.09 80 LEU A C 1
ATOM 586 O O . LEU A 1 80 ? -49.370 4.422 -0.465 1.00 43.09 80 LEU A O 1
ATOM 590 N N . PRO A 1 81 ? -48.461 3.129 -2.067 1.00 47.91 81 PRO A N 1
ATOM 591 C CA . PRO A 1 81 ? -49.721 2.489 -2.411 1.00 47.91 81 PRO A CA 1
ATOM 592 C C . PRO A 1 81 ? -50.100 1.446 -1.353 1.00 47.91 81 PRO A C 1
ATOM 594 O O . PRO A 1 81 ? -49.369 0.492 -1.090 1.00 47.91 81 PRO A O 1
ATOM 597 N N . VAL A 1 82 ? -51.283 1.618 -0.767 1.00 50.03 82 VAL A N 1
ATOM 598 C CA . VAL A 1 82 ? -51.945 0.613 0.069 1.00 50.03 82 VAL A CA 1
ATOM 599 C C . VAL A 1 82 ? -52.707 -0.338 -0.851 1.00 50.03 82 VAL A C 1
ATOM 601 O O . VAL A 1 82 ? -53.646 0.076 -1.527 1.00 50.03 82 VAL A O 1
ATOM 604 N N . SER A 1 83 ? -52.325 -1.615 -0.870 1.00 45.78 83 SER A N 1
ATOM 605 C CA . SER A 1 83 ? -53.113 -2.688 -1.485 1.00 45.78 83 SER A CA 1
ATOM 606 C C . SER A 1 83 ? -53.805 -3.486 -0.383 1.00 45.78 83 SER A C 1
ATOM 608 O O . SER A 1 83 ? -53.167 -4.246 0.341 1.00 45.78 83 SER A O 1
ATOM 610 N N . ILE A 1 84 ? -55.117 -3.297 -0.251 1.00 49.03 84 ILE A N 1
ATOM 611 C CA . ILE A 1 84 ? -56.003 -4.240 0.430 1.00 49.03 84 ILE A CA 1
ATOM 612 C C . ILE A 1 84 ? -56.604 -5.107 -0.668 1.00 49.03 84 ILE A C 1
ATOM 614 O O . ILE A 1 84 ? -57.326 -4.583 -1.510 1.00 49.03 84 ILE A O 1
ATOM 618 N N . GLU A 1 85 ? -56.385 -6.418 -0.617 1.00 40.38 85 GLU A N 1
ATOM 619 C CA . GLU A 1 85 ? -57.402 -7.349 -1.090 1.00 40.38 85 GLU A CA 1
ATOM 620 C C . GLU A 1 85 ? -57.456 -8.593 -0.203 1.00 40.38 85 GLU A C 1
ATOM 622 O O . GLU A 1 85 ? -56.462 -9.216 0.161 1.00 40.38 85 GLU A O 1
ATOM 627 N N . ASN A 1 86 ? -58.687 -8.850 0.205 1.00 46.31 86 ASN A N 1
ATOM 628 C CA . ASN A 1 86 ? -59.178 -9.831 1.145 1.00 46.31 86 ASN A CA 1
ATOM 629 C C . ASN A 1 86 ? -59.853 -10.927 0.315 1.00 46.31 86 ASN A C 1
ATOM 631 O O . ASN A 1 86 ? -60.628 -10.579 -0.570 1.00 46.31 86 ASN A O 1
ATOM 635 N N . THR A 1 87 ? -59.604 -12.209 0.590 1.00 37.00 87 THR A N 1
ATOM 636 C CA . THR A 1 87 ? -60.582 -13.315 0.481 1.00 37.00 87 THR A CA 1
ATOM 637 C C . THR A 1 87 ? -59.889 -14.656 0.724 1.00 37.00 87 THR A C 1
ATOM 639 O O . THR A 1 87 ? -59.083 -15.100 -0.082 1.00 37.00 87 THR A O 1
ATOM 642 N N . ALA A 1 88 ? -60.239 -15.333 1.816 1.00 32.78 88 ALA A N 1
ATOM 643 C CA . ALA A 1 88 ? -60.764 -16.700 1.777 1.00 32.78 88 ALA A CA 1
ATOM 644 C C . ALA A 1 88 ? -60.974 -17.228 3.198 1.00 32.78 88 ALA A C 1
ATOM 646 O O . ALA A 1 88 ? -60.225 -16.971 4.134 1.00 32.78 88 ALA A O 1
ATOM 647 N N . SER A 1 89 ? -62.062 -17.959 3.321 1.00 42.22 89 SER A N 1
ATOM 648 C CA . SER A 1 89 ? -62.791 -18.295 4.523 1.00 42.22 89 SER A CA 1
ATOM 649 C C . SER A 1 89 ? -62.830 -19.817 4.714 1.00 42.22 89 SER A C 1
ATOM 651 O O . SER A 1 89 ? -62.914 -20.525 3.716 1.00 42.22 89 SER A O 1
ATOM 653 N N . ILE A 1 90 ? -62.961 -20.254 5.979 1.00 37.06 90 ILE A N 1
ATOM 654 C CA . ILE A 1 90 ? -63.516 -21.546 6.472 1.00 37.06 90 ILE A CA 1
ATOM 655 C C . ILE A 1 90 ? -62.669 -22.791 6.100 1.00 37.06 90 ILE A C 1
ATOM 657 O O . ILE A 1 90 ? -62.457 -23.098 4.938 1.00 37.06 90 ILE A O 1
ATOM 661 N N . SER A 1 91 ? -62.171 -23.616 7.029 1.00 34.41 91 SER A N 1
ATOM 662 C CA . SER A 1 91 ? -62.991 -24.508 7.861 1.00 34.41 91 SER A CA 1
ATOM 663 C C . SER A 1 91 ? -62.197 -25.114 9.018 1.00 34.41 91 SER A C 1
ATOM 665 O O . SER A 1 91 ? -61.066 -25.560 8.844 1.00 34.41 91 SER A O 1
ATOM 667 N N . ALA A 1 92 ? -62.840 -25.159 10.183 1.00 41.00 92 ALA A N 1
ATOM 668 C CA . ALA A 1 92 ? -62.465 -26.005 11.301 1.00 41.00 92 ALA A CA 1
ATOM 669 C C . ALA A 1 92 ? -62.955 -27.434 11.036 1.00 41.00 92 ALA A C 1
ATOM 671 O O . ALA A 1 92 ? -64.123 -27.612 10.694 1.00 41.00 92 ALA A O 1
ATOM 672 N N . ASP A 1 93 ? -62.096 -28.428 11.249 1.00 37.88 93 ASP A N 1
ATOM 673 C CA . ASP A 1 93 ? -62.554 -29.769 11.591 1.00 37.88 93 ASP A CA 1
ATOM 674 C C . ASP A 1 93 ? -61.589 -30.435 12.577 1.00 37.88 93 ASP A C 1
ATOM 676 O O . ASP A 1 93 ? -60.380 -30.197 12.590 1.00 37.88 93 ASP A O 1
ATOM 680 N N . SER A 1 94 ? -62.188 -31.210 13.462 1.00 45.91 94 SER A N 1
ATOM 681 C CA . SER A 1 94 ? -61.675 -31.712 14.726 1.00 45.91 94 SER A CA 1
ATOM 682 C C . SER A 1 94 ? -61.508 -33.225 14.673 1.00 45.91 94 SER A C 1
ATOM 684 O O . SER A 1 94 ? -62.513 -33.896 14.480 1.00 45.91 94 SER A O 1
ATOM 686 N N . VAL A 1 95 ? -60.328 -33.789 14.971 1.00 35.16 95 VAL A N 1
ATOM 687 C CA . VAL A 1 95 ? -60.217 -35.158 15.524 1.00 35.16 95 VAL A CA 1
ATOM 688 C C . VAL A 1 95 ? -58.977 -35.278 16.421 1.00 35.16 95 VAL A C 1
ATOM 690 O O . VAL A 1 95 ? -57.903 -34.766 16.122 1.00 35.16 95 VAL A O 1
ATOM 693 N N . ALA A 1 96 ? -59.191 -35.945 17.552 1.00 40.78 96 ALA A N 1
ATOM 694 C CA . ALA A 1 96 ? -58.313 -36.160 18.695 1.00 40.78 96 ALA A CA 1
ATOM 695 C C . ALA A 1 96 ? -57.297 -37.332 18.486 1.00 40.78 96 ALA A C 1
ATOM 697 O O . ALA A 1 96 ? -57.251 -37.920 17.405 1.00 40.78 96 ALA A O 1
ATOM 698 N N . PRO A 1 97 ? -56.464 -37.673 19.496 1.00 57.62 97 PRO A N 1
ATOM 699 C CA . PRO A 1 97 ? -55.172 -38.349 19.351 1.00 57.62 97 PRO A CA 1
ATOM 700 C C . PRO A 1 97 ? -55.257 -39.877 19.447 1.00 57.62 97 PRO A C 1
ATOM 702 O O . PRO A 1 97 ? -56.169 -40.418 20.065 1.00 57.62 97 PRO A O 1
ATOM 705 N N . THR A 1 98 ? -54.234 -40.580 18.954 1.00 34.91 98 THR A N 1
ATOM 706 C CA . THR A 1 98 ? -53.931 -41.950 19.396 1.00 34.91 98 THR A CA 1
ATOM 707 C C . THR A 1 98 ? -52.427 -42.190 19.486 1.00 34.91 98 THR A C 1
ATOM 709 O O . THR A 1 98 ? -51.658 -41.951 18.559 1.00 34.91 98 THR A O 1
ATOM 712 N N . SER A 1 99 ? -52.035 -42.640 20.673 1.00 50.44 99 SER A N 1
ATOM 713 C CA . SER A 1 99 ? -50.797 -43.332 20.994 1.00 50.44 99 SER A CA 1
ATOM 714 C C . SER A 1 99 ? -50.724 -44.687 20.282 1.00 50.44 99 SER A C 1
ATOM 716 O O . SER A 1 99 ? -51.761 -45.241 19.927 1.00 50.44 99 SER A O 1
ATOM 718 N N . VAL A 1 100 ? -49.505 -45.224 20.134 1.00 36.91 100 VAL A N 1
ATOM 719 C CA . VAL A 1 100 ? -49.089 -46.620 20.421 1.00 36.91 100 VAL A CA 1
ATOM 720 C C . VAL A 1 100 ? -47.738 -46.882 19.729 1.00 36.91 100 VAL A C 1
ATOM 722 O O . VAL A 1 100 ? -47.624 -46.827 18.509 1.00 36.91 100 VAL A O 1
ATOM 725 N N . ALA A 1 101 ? -46.716 -47.190 20.531 1.00 41.84 101 ALA A N 1
ATOM 726 C CA . ALA A 1 101 ? -45.563 -47.998 20.124 1.00 41.84 101 ALA A CA 1
ATOM 727 C C . ALA A 1 101 ? -45.915 -49.484 20.341 1.00 41.84 101 ALA A C 1
ATOM 729 O O . ALA A 1 101 ? -46.686 -49.772 21.262 1.00 41.84 101 ALA A O 1
ATOM 730 N N . PRO A 1 102 ? -45.349 -50.434 19.569 1.00 52.94 102 PRO A N 1
ATOM 731 C CA . PRO A 1 102 ? -44.230 -51.188 20.149 1.00 52.94 102 PRO A CA 1
ATOM 732 C C . PRO A 1 102 ? -43.151 -51.713 19.167 1.00 52.94 102 PRO A C 1
ATOM 734 O O . PRO A 1 102 ? -43.399 -52.037 18.013 1.00 52.94 102 PRO A O 1
ATOM 737 N N . VAL A 1 103 ? -41.945 -51.804 19.737 1.00 48.25 103 VAL A N 1
ATOM 738 C CA . VAL A 1 103 ? -40.828 -52.771 19.612 1.00 48.25 103 VAL A CA 1
ATOM 739 C C . VAL A 1 103 ? -40.995 -54.008 18.702 1.00 48.25 103 VAL A C 1
ATOM 741 O O . VAL A 1 103 ? -41.973 -54.736 18.852 1.00 48.25 103 VAL A O 1
ATOM 744 N N . SER A 1 104 ? -39.957 -54.304 17.889 1.00 37.56 104 SER A N 1
ATOM 745 C CA . SER A 1 104 ? -39.237 -55.601 17.657 1.00 37.56 104 SER A CA 1
ATOM 746 C C . SER A 1 104 ? -38.290 -55.416 16.448 1.00 37.56 104 SER A C 1
ATOM 748 O O . SER A 1 104 ? -38.762 -55.102 15.363 1.00 37.56 104 SER A O 1
ATOM 750 N N . ASP A 1 105 ? -36.969 -55.292 16.598 1.00 34.31 105 ASP A N 1
ATOM 751 C CA . ASP A 1 105 ? -35.945 -56.352 16.724 1.00 34.31 105 ASP A CA 1
ATOM 752 C C . ASP A 1 105 ? -35.825 -57.302 15.508 1.00 34.31 105 ASP A C 1
ATOM 754 O O . ASP A 1 105 ? -36.664 -58.178 15.324 1.00 34.31 105 ASP A O 1
ATOM 758 N N . SER A 1 106 ? -34.765 -57.134 14.699 1.00 38.06 106 SER A N 1
ATOM 759 C CA . SER A 1 106 ? -33.904 -58.234 14.223 1.00 38.06 106 SER A CA 1
ATOM 760 C C . SER A 1 106 ? -32.660 -57.717 13.479 1.00 38.06 106 SER A C 1
ATOM 762 O O . SER A 1 106 ? -32.701 -56.745 12.728 1.00 38.06 106 SER A O 1
ATOM 764 N N . THR A 1 107 ? -31.574 -58.433 13.723 1.00 37.22 107 THR A N 1
ATOM 765 C CA . THR A 1 107 ? -30.139 -58.218 13.513 1.00 37.22 107 THR A CA 1
ATOM 766 C C . THR A 1 107 ? -29.573 -58.647 12.144 1.00 37.22 107 THR A C 1
ATOM 768 O O . THR A 1 107 ? -30.235 -59.335 11.374 1.00 37.22 107 THR A O 1
ATOM 771 N N . ALA A 1 108 ? -28.275 -58.321 11.966 1.00 35.50 108 ALA A N 1
ATOM 772 C CA . ALA A 1 108 ? -27.265 -58.759 10.973 1.00 35.50 108 ALA A CA 1
ATOM 773 C C . ALA A 1 108 ? -27.053 -57.804 9.776 1.00 35.50 108 ALA A C 1
ATOM 775 O O . ALA A 1 108 ? -27.995 -57.476 9.075 1.00 35.50 108 ALA A O 1
ATOM 776 N N . GLY A 1 109 ? -25.852 -57.322 9.435 1.00 31.80 109 GLY A N 1
ATOM 777 C CA . GLY A 1 109 ? -24.489 -57.519 9.937 1.00 31.80 109 GLY A CA 1
ATOM 778 C C . GLY A 1 109 ? -23.470 -56.932 8.933 1.00 31.80 109 GLY A C 1
ATOM 779 O O . GLY A 1 109 ? -23.809 -56.768 7.765 1.00 31.80 109 GLY A O 1
ATOM 780 N N . ALA A 1 110 ? -22.230 -56.699 9.402 1.00 34.25 110 ALA A N 1
ATOM 781 C CA . ALA A 1 110 ? -20.991 -56.409 8.639 1.00 34.25 110 ALA A CA 1
ATOM 782 C C . ALA A 1 110 ? -20.861 -54.971 8.051 1.00 34.25 110 ALA A C 1
ATOM 784 O O . ALA A 1 110 ? -21.789 -54.467 7.442 1.00 34.25 110 ALA A O 1
ATOM 785 N N . THR A 1 111 ? -19.765 -54.204 8.145 1.00 35.06 111 THR A N 1
ATOM 786 C CA . THR A 1 111 ? -18.385 -54.394 8.635 1.00 35.06 111 THR A CA 1
ATOM 787 C C . THR A 1 111 ? -17.818 -53.005 8.972 1.00 35.06 111 THR A C 1
ATOM 789 O O . THR A 1 111 ? -18.066 -52.051 8.237 1.00 35.06 111 THR A O 1
ATOM 792 N N . ALA A 1 112 ? -17.064 -52.889 10.065 1.00 33.41 112 ALA A N 1
ATOM 793 C CA . ALA A 1 112 ? -16.380 -51.668 10.486 1.00 33.41 112 ALA A CA 1
ATOM 794 C C . ALA A 1 112 ? -15.086 -51.427 9.685 1.00 33.41 112 ALA A C 1
ATOM 796 O O . ALA A 1 112 ? -14.348 -52.373 9.410 1.00 33.41 112 ALA A O 1
ATOM 797 N N . VAL A 1 113 ? -14.795 -50.161 9.371 1.00 41.31 113 VAL A N 1
ATOM 798 C CA . VAL A 1 113 ? -13.474 -49.680 8.938 1.00 41.31 113 VAL A CA 1
ATOM 799 C C . VAL A 1 113 ? -13.014 -48.639 9.959 1.00 41.31 113 VAL A C 1
ATOM 801 O O . VAL A 1 113 ? -13.696 -47.644 10.190 1.00 41.31 113 VAL A O 1
ATOM 804 N N . ASP A 1 114 ? -11.882 -48.931 10.590 1.00 34.91 114 ASP A N 1
ATOM 805 C CA . ASP A 1 114 ? -11.181 -48.141 11.605 1.00 34.91 114 ASP A CA 1
ATOM 806 C C . ASP A 1 114 ? -10.154 -47.202 10.929 1.00 34.91 114 ASP A C 1
ATOM 808 O O . ASP A 1 114 ? -9.432 -47.661 10.037 1.00 34.91 114 ASP A O 1
ATOM 812 N N . PRO A 1 115 ? -10.062 -45.905 11.291 1.00 47.31 115 PRO A N 1
ATOM 813 C CA . PRO A 1 115 ? -9.049 -45.003 10.756 1.00 47.31 115 PRO A CA 1
ATOM 814 C C . PRO A 1 115 ? -7.784 -44.972 11.633 1.00 47.31 115 PRO A C 1
ATOM 816 O O . PRO A 1 115 ? -7.708 -44.272 12.644 1.00 47.31 115 PRO A O 1
ATOM 819 N N . THR A 1 116 ? -6.728 -45.659 11.196 1.00 37.41 116 THR A N 1
ATOM 820 C CA . THR A 1 116 ? -5.391 -45.556 11.801 1.00 37.41 116 THR A CA 1
ATOM 821 C C . THR A 1 116 ? -4.599 -44.360 11.257 1.00 37.41 116 THR A C 1
ATOM 823 O O . THR A 1 116 ? -4.175 -44.349 10.104 1.00 37.41 116 THR A O 1
ATOM 826 N N . THR A 1 117 ? -4.374 -43.375 12.131 1.00 37.09 117 THR A N 1
ATOM 827 C CA . THR A 1 117 ? -3.100 -42.662 12.382 1.00 37.09 117 THR A CA 1
ATOM 828 C C . THR A 1 117 ? -2.172 -42.345 11.191 1.00 37.09 117 THR A C 1
ATOM 830 O O . THR A 1 117 ? -1.316 -43.152 10.827 1.00 37.09 117 THR A O 1
ATOM 833 N N . SER A 1 118 ? -2.214 -41.102 10.690 1.00 35.19 118 SER A N 1
ATOM 834 C CA . SER A 1 118 ? -1.126 -40.520 9.885 1.00 35.19 118 SER A CA 1
ATOM 835 C C . SER A 1 118 ? -0.033 -39.930 10.779 1.00 35.19 118 SER A C 1
ATOM 837 O O . SER A 1 118 ? -0.221 -38.916 11.451 1.00 35.19 118 SER A O 1
ATOM 839 N N . SER A 1 119 ? 1.130 -40.577 10.746 1.00 34.94 119 SER A N 1
ATOM 840 C CA . SER A 1 119 ? 2.378 -40.132 11.360 1.00 34.94 119 SER A CA 1
ATOM 841 C C . SER A 1 119 ? 2.916 -38.858 10.704 1.00 34.94 119 SER A C 1
ATOM 843 O O . SER A 1 119 ? 3.192 -38.809 9.507 1.00 34.94 119 SER A O 1
ATOM 845 N N . LYS A 1 120 ? 3.108 -37.837 11.537 1.00 37.19 120 LYS A N 1
ATOM 846 C CA . LYS A 1 120 ? 3.764 -36.562 11.246 1.00 37.19 120 LYS A CA 1
ATOM 847 C C . LYS A 1 120 ? 5.286 -36.760 11.257 1.00 37.19 120 LYS A C 1
ATOM 849 O O . LYS A 1 120 ? 5.883 -36.921 12.320 1.00 37.19 120 LYS A O 1
ATOM 854 N N . VAL A 1 121 ? 5.914 -36.757 10.081 1.00 36.56 121 VAL A N 1
ATOM 855 C CA . VAL A 1 121 ? 7.380 -36.732 9.938 1.00 36.56 121 VAL A CA 1
ATOM 856 C C . VAL A 1 121 ? 7.879 -35.373 10.423 1.00 36.56 121 VAL A C 1
ATOM 858 O O . VAL A 1 121 ? 7.630 -34.347 9.800 1.00 36.56 121 VAL A O 1
ATOM 861 N N . THR A 1 122 ? 8.547 -35.377 11.574 1.00 34.53 122 THR A N 1
ATOM 862 C CA . THR A 1 122 ? 9.196 -34.206 12.170 1.00 34.53 122 THR A CA 1
ATOM 863 C C . THR A 1 122 ? 10.698 -34.461 12.127 1.00 34.53 122 THR A C 1
ATOM 865 O O . THR A 1 122 ? 11.202 -35.325 12.839 1.00 34.53 122 THR A O 1
ATOM 868 N N . THR A 1 123 ? 11.421 -33.751 11.264 1.00 33.94 123 THR A N 1
ATOM 869 C CA . THR A 1 123 ? 12.888 -33.749 11.239 1.00 33.94 123 THR A CA 1
ATOM 870 C C . THR A 1 123 ? 13.409 -32.837 12.344 1.00 33.94 123 THR A C 1
ATOM 872 O O . THR A 1 123 ? 13.525 -31.628 12.166 1.00 33.94 123 THR A O 1
ATOM 875 N N . SER A 1 124 ? 13.710 -33.423 13.501 1.00 31.94 124 SER A N 1
ATOM 876 C CA . SER A 1 124 ? 14.487 -32.794 14.569 1.00 31.94 124 SER A CA 1
ATOM 877 C C . SER A 1 124 ? 15.965 -33.159 14.407 1.00 31.94 124 SER A C 1
ATOM 879 O O . SER A 1 124 ? 16.347 -34.306 14.645 1.00 31.94 124 SER A O 1
ATOM 881 N N . VAL A 1 125 ? 16.801 -32.194 14.024 1.00 35.38 125 VAL A N 1
ATOM 882 C CA . VAL A 1 125 ? 18.262 -32.314 14.123 1.00 35.38 125 VAL A CA 1
ATOM 883 C C . VAL A 1 125 ? 18.664 -31.811 15.507 1.00 35.38 125 VAL A C 1
ATOM 885 O O . VAL A 1 125 ? 18.668 -30.611 15.768 1.00 35.38 125 VAL A O 1
ATOM 888 N N . ALA A 1 126 ? 18.952 -32.746 16.411 1.00 34.91 126 ALA A N 1
ATOM 889 C CA . ALA A 1 126 ? 19.563 -32.461 17.700 1.00 34.91 126 ALA A CA 1
ATOM 890 C C . ALA A 1 126 ? 21.089 -32.484 17.554 1.00 34.91 126 ALA A C 1
ATOM 892 O O . ALA A 1 126 ? 21.671 -33.463 17.088 1.00 34.91 126 ALA A O 1
ATOM 893 N N . ALA A 1 127 ? 21.729 -31.394 17.972 1.00 38.22 127 ALA A N 1
ATOM 894 C CA . ALA A 1 127 ? 23.165 -31.311 18.163 1.00 38.22 127 ALA A CA 1
ATOM 895 C C . ALA A 1 127 ? 23.575 -32.136 19.393 1.00 38.22 127 ALA A C 1
ATOM 897 O O . ALA A 1 127 ? 23.014 -31.978 20.478 1.00 38.22 127 ALA A O 1
ATOM 898 N N . THR A 1 128 ? 24.585 -32.991 19.259 1.00 33.31 128 THR A N 1
ATOM 899 C CA . THR A 1 128 ? 25.350 -33.505 20.400 1.00 33.31 128 THR A CA 1
ATOM 900 C C . THR A 1 128 ? 26.816 -33.629 20.002 1.00 33.31 128 THR A C 1
ATOM 902 O O . THR A 1 128 ? 27.163 -34.258 19.006 1.00 33.31 128 THR A O 1
ATOM 905 N N . GLN A 1 129 ? 27.654 -32.958 20.790 1.00 36.78 129 GLN A N 1
ATOM 906 C CA . GLN A 1 129 ? 29.111 -33.009 20.770 1.00 36.78 129 GLN A CA 1
ATOM 907 C C . GLN A 1 129 ? 29.630 -34.410 21.117 1.00 36.78 129 GLN A C 1
ATOM 909 O O . GLN A 1 129 ? 29.115 -35.049 22.032 1.00 36.78 129 GLN A O 1
ATOM 914 N N . GLY A 1 130 ? 30.739 -34.816 20.490 1.00 30.58 130 GLY A N 1
ATOM 915 C CA . GLY A 1 130 ? 31.588 -35.880 21.025 1.00 30.58 130 GLY A CA 1
ATOM 916 C C . GLY A 1 130 ? 32.623 -36.454 20.054 1.00 30.58 130 GLY A C 1
ATOM 917 O O . GLY A 1 130 ? 32.317 -37.387 19.329 1.00 30.58 130 GLY A O 1
ATOM 918 N N . GLY A 1 131 ? 33.865 -35.960 20.136 1.00 31.48 131 GLY A N 1
ATOM 919 C CA . GLY A 1 131 ? 35.061 -36.819 20.187 1.00 31.48 131 GLY A CA 1
ATOM 920 C C . GLY A 1 131 ? 35.733 -37.297 18.889 1.00 31.48 131 GLY A C 1
ATOM 921 O O . GLY A 1 131 ? 35.334 -38.290 18.301 1.00 31.48 131 GLY A O 1
ATOM 922 N N . ASN A 1 132 ? 36.854 -36.642 18.558 1.00 36.88 132 ASN A N 1
ATOM 923 C CA . ASN A 1 132 ? 38.103 -37.157 17.965 1.00 36.88 132 ASN A CA 1
ATOM 924 C C . ASN A 1 132 ? 38.107 -38.504 17.205 1.00 36.88 132 ASN A C 1
ATOM 926 O O . ASN A 1 132 ? 38.087 -39.569 17.820 1.00 36.88 132 ASN A O 1
ATOM 930 N N . SER A 1 133 ? 38.479 -38.458 15.920 1.00 33.56 133 SER A N 1
ATOM 931 C CA . SER A 1 133 ? 39.698 -39.141 15.451 1.00 33.56 133 SER A CA 1
ATOM 932 C C . SER A 1 133 ? 40.166 -38.631 14.090 1.00 33.56 133 SER A C 1
ATOM 934 O O . SER A 1 133 ? 39.449 -38.610 13.097 1.00 33.56 133 SER A O 1
ATOM 936 N N . GLN A 1 134 ? 41.421 -38.212 14.114 1.00 39.09 134 GLN A N 1
ATOM 937 C CA . GLN A 1 134 ? 42.263 -37.683 13.060 1.00 39.09 134 GLN A CA 1
ATOM 938 C C . GLN A 1 134 ? 42.773 -38.835 12.183 1.00 39.09 134 GLN A C 1
ATOM 940 O O . GLN A 1 134 ? 43.474 -39.700 12.696 1.00 39.09 134 GLN A O 1
ATOM 945 N N . THR A 1 135 ? 42.497 -38.842 10.875 1.00 33.03 135 THR A N 1
ATOM 946 C CA . THR A 1 135 ? 43.339 -39.567 9.904 1.00 33.03 135 THR A CA 1
ATOM 947 C C . THR A 1 135 ? 43.438 -38.799 8.588 1.00 33.03 135 THR A C 1
ATOM 949 O O . THR A 1 135 ? 42.451 -38.398 7.981 1.00 33.03 135 THR A O 1
ATOM 952 N N . ASN A 1 136 ? 44.687 -38.559 8.210 1.00 38.66 136 ASN A N 1
ATOM 953 C CA . ASN A 1 136 ? 45.170 -37.843 7.041 1.00 38.66 136 ASN A CA 1
ATOM 954 C C . ASN A 1 136 ? 45.581 -38.904 6.000 1.00 38.66 136 ASN A C 1
ATOM 956 O O . ASN A 1 136 ? 46.355 -39.788 6.377 1.00 38.66 136 ASN A O 1
ATOM 960 N N . PRO A 1 137 ? 45.116 -38.892 4.738 1.00 45.53 137 PRO A N 1
ATOM 961 C CA . PRO A 1 137 ? 45.618 -39.836 3.750 1.00 45.53 137 PRO A CA 1
ATOM 962 C C . PRO A 1 137 ? 46.906 -39.304 3.111 1.00 45.53 137 PRO A C 1
ATOM 964 O O . PRO A 1 137 ? 46.904 -38.380 2.302 1.00 45.53 137 PRO A O 1
ATOM 967 N N . THR A 1 138 ? 48.023 -39.916 3.497 1.00 35.44 138 THR A N 1
ATOM 968 C CA . THR A 1 138 ? 49.340 -39.775 2.871 1.00 35.44 138 THR A CA 1
ATOM 969 C C . THR A 1 138 ? 49.399 -40.478 1.519 1.00 35.44 138 THR A C 1
ATOM 971 O O . THR A 1 138 ? 49.084 -41.663 1.405 1.00 35.44 138 THR A O 1
ATOM 974 N N . THR A 1 139 ? 49.882 -39.751 0.519 1.00 42.59 139 THR A N 1
ATOM 975 C CA . THR A 1 139 ? 50.283 -40.224 -0.810 1.00 42.59 139 THR A CA 1
ATOM 976 C C . THR A 1 139 ? 51.472 -41.196 -0.711 1.00 42.59 139 THR A C 1
ATOM 978 O O . THR A 1 139 ? 52.446 -40.869 -0.029 1.00 42.59 139 THR A O 1
ATOM 981 N N . PRO A 1 140 ? 51.464 -42.360 -1.387 1.00 43.16 140 PRO A N 1
ATOM 982 C CA . PRO A 1 140 ? 52.621 -43.249 -1.400 1.00 43.16 140 PRO A CA 1
ATOM 983 C C . PRO A 1 140 ? 53.654 -42.803 -2.445 1.00 43.16 140 PRO A C 1
ATOM 985 O O . PRO A 1 140 ? 53.354 -42.722 -3.637 1.00 43.16 140 PRO A O 1
ATOM 988 N N . SER A 1 141 ? 54.889 -42.551 -1.999 1.00 36.84 141 SER A N 1
ATOM 989 C CA . SER A 1 141 ? 56.065 -42.522 -2.870 1.00 36.84 141 SER A CA 1
ATOM 990 C C . SER A 1 141 ? 56.588 -43.948 -3.063 1.00 36.84 141 SER A C 1
ATOM 992 O O . SER A 1 141 ? 56.712 -44.716 -2.109 1.00 36.84 141 SER A O 1
ATOM 994 N N . VAL A 1 142 ? 56.888 -44.313 -4.310 1.00 40.06 142 VAL A N 1
ATOM 995 C CA . VAL A 1 142 ? 57.595 -45.554 -4.640 1.00 40.06 142 VAL A CA 1
ATOM 996 C C . VAL A 1 142 ? 58.943 -45.174 -5.230 1.00 40.06 142 VAL A C 1
ATOM 998 O O . VAL A 1 142 ? 59.047 -44.721 -6.367 1.00 40.06 142 VAL A O 1
ATOM 1001 N N . THR A 1 143 ? 59.975 -45.362 -4.416 1.00 38.31 143 THR A N 1
ATOM 1002 C CA . THR A 1 143 ? 61.379 -45.378 -4.821 1.00 38.31 143 THR A CA 1
ATOM 1003 C C . THR A 1 143 ? 61.731 -46.810 -5.212 1.00 38.31 143 THR A C 1
ATOM 1005 O O . THR A 1 143 ? 61.583 -47.720 -4.399 1.00 38.31 143 THR A O 1
ATOM 1008 N N . GLY A 1 144 ? 62.214 -47.024 -6.435 1.00 37.38 144 GLY A N 1
ATOM 1009 C CA . GLY A 1 144 ? 62.679 -48.333 -6.888 1.00 37.38 144 GLY A CA 1
ATOM 1010 C C . GLY A 1 144 ? 63.601 -48.221 -8.095 1.00 37.38 144 GLY A C 1
ATOM 1011 O O . GLY A 1 144 ? 63.141 -48.104 -9.226 1.00 37.38 144 GLY A O 1
ATOM 1012 N N . SER A 1 145 ? 64.906 -48.264 -7.840 1.00 43.41 145 SER A N 1
ATOM 1013 C CA . SER A 1 145 ? 65.945 -48.497 -8.843 1.00 43.41 145 SER A CA 1
ATOM 1014 C C . SER A 1 145 ? 65.838 -49.920 -9.396 1.00 43.41 145 SER A C 1
ATOM 1016 O O . SER A 1 145 ? 65.748 -50.855 -8.603 1.00 43.41 145 SER A O 1
ATOM 1018 N N . ASN A 1 146 ? 65.951 -50.109 -10.716 1.00 35.56 146 ASN A N 1
ATOM 1019 C CA . ASN A 1 146 ? 66.704 -51.246 -11.250 1.00 35.56 146 ASN A CA 1
ATOM 1020 C C . ASN A 1 146 ? 67.137 -51.090 -12.715 1.00 35.56 146 ASN A C 1
ATOM 1022 O O . ASN A 1 146 ? 66.426 -50.582 -13.574 1.00 35.56 146 ASN A O 1
ATOM 1026 N N . SER A 1 147 ? 68.360 -51.565 -12.910 1.00 37.50 147 SER A N 1
ATOM 1027 C CA . SER A 1 147 ? 69.238 -51.652 -14.069 1.00 37.50 147 SER A CA 1
ATOM 1028 C C . SER A 1 147 ? 68.664 -52.149 -15.403 1.00 37.50 147 SER A C 1
ATOM 1030 O O . SER A 1 147 ? 67.900 -53.104 -15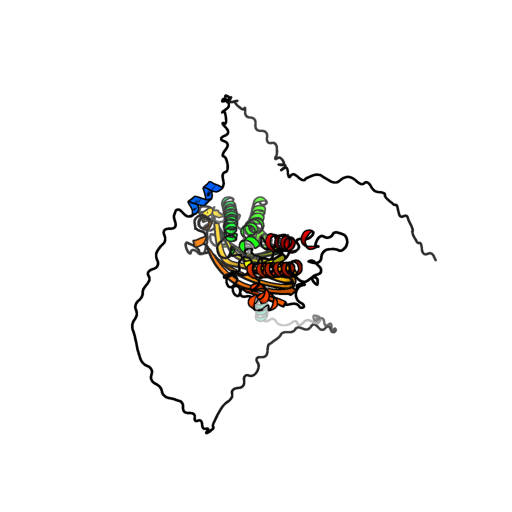.468 1.00 37.50 147 SER A O 1
ATOM 1032 N N . ALA A 1 148 ? 69.199 -51.528 -16.459 1.00 46.97 148 ALA A N 1
ATOM 1033 C CA . ALA A 1 148 ? 69.644 -52.067 -17.749 1.00 46.97 148 ALA A CA 1
ATOM 1034 C C . ALA A 1 148 ? 69.159 -53.465 -18.194 1.00 46.97 148 ALA A C 1
ATOM 1036 O O . ALA A 1 148 ? 69.637 -54.489 -17.707 1.00 46.97 148 ALA A O 1
ATOM 1037 N N . ILE A 1 149 ? 68.373 -53.478 -19.277 1.00 40.25 149 ILE A N 1
ATOM 1038 C CA . ILE A 1 149 ? 68.336 -54.567 -20.259 1.00 40.25 149 ILE A CA 1
ATOM 1039 C C . ILE A 1 149 ? 68.538 -53.945 -21.645 1.00 40.25 149 ILE A C 1
ATOM 1041 O O . ILE A 1 149 ? 67.684 -53.236 -22.167 1.00 40.25 149 ILE A O 1
ATOM 1045 N N . THR A 1 150 ? 69.707 -54.198 -22.225 1.00 47.84 150 THR A N 1
ATOM 1046 C CA . THR A 1 150 ? 69.982 -54.094 -23.658 1.00 47.84 150 THR A CA 1
ATOM 1047 C C . THR A 1 150 ? 69.453 -55.352 -24.343 1.00 47.84 150 THR A C 1
ATOM 1049 O O . THR A 1 150 ? 69.729 -56.441 -23.851 1.00 47.84 150 THR A O 1
ATOM 1052 N N . SER A 1 151 ? 68.736 -55.227 -25.470 1.00 42.91 151 SER A N 1
ATOM 1053 C CA . SER A 1 151 ? 68.724 -56.210 -26.577 1.00 42.91 151 SER A CA 1
ATOM 1054 C C . SER A 1 151 ? 67.504 -56.049 -27.490 1.00 42.91 151 SER A C 1
ATOM 1056 O O . SER A 1 151 ? 66.376 -56.252 -27.054 1.00 42.91 151 SER A O 1
ATOM 1058 N N . GLY A 1 152 ? 67.768 -55.870 -28.787 1.00 41.84 152 GLY A N 1
ATOM 1059 C CA . GLY A 1 152 ? 66.957 -56.477 -29.848 1.00 41.84 152 GLY A CA 1
ATOM 1060 C C . GLY A 1 152 ? 65.771 -55.654 -30.329 1.00 41.84 152 GLY A C 1
ATOM 1061 O O . GLY A 1 152 ? 64.651 -55.836 -29.868 1.00 41.84 152 GLY A O 1
ATOM 1062 N N . GLY A 1 153 ? 66.030 -54.793 -31.313 1.00 56.03 153 GLY A N 1
ATOM 1063 C CA . GLY A 1 153 ? 65.017 -53.996 -31.985 1.00 56.03 153 GLY A CA 1
ATOM 1064 C C . GLY A 1 153 ? 63.933 -54.830 -32.666 1.00 56.03 153 GLY A C 1
ATOM 1065 O O . GLY A 1 153 ? 64.196 -55.822 -33.346 1.00 56.03 153 GLY A O 1
ATOM 1066 N N . ASN A 1 154 ? 62.709 -54.335 -32.545 1.00 53.88 154 ASN A N 1
ATOM 1067 C CA . ASN A 1 154 ? 61.666 -54.550 -33.525 1.00 53.88 154 ASN A CA 1
ATOM 1068 C C . ASN A 1 154 ? 61.179 -53.157 -33.924 1.00 53.88 154 ASN A C 1
ATOM 1070 O O . ASN A 1 154 ? 60.582 -52.456 -33.109 1.00 53.88 154 ASN A O 1
ATOM 1074 N N . ALA A 1 155 ? 61.472 -52.735 -35.157 1.00 58.16 155 ALA A N 1
ATOM 1075 C CA . ALA A 1 155 ? 61.161 -51.390 -35.649 1.00 58.16 155 ALA A CA 1
ATOM 1076 C C . ALA A 1 155 ? 59.663 -51.042 -35.530 1.00 58.16 155 ALA A C 1
ATOM 1078 O O . ALA A 1 155 ? 59.303 -49.871 -35.444 1.00 58.16 155 ALA A O 1
ATOM 1079 N N . LEU A 1 156 ? 58.796 -52.059 -35.462 1.00 65.44 156 LEU A N 1
ATOM 1080 C CA . LEU A 1 156 ? 57.361 -51.902 -35.229 1.00 65.44 156 LEU A CA 1
ATOM 1081 C C . LEU A 1 156 ? 57.016 -51.553 -33.776 1.00 65.44 156 LEU A C 1
ATOM 1083 O O . LEU A 1 156 ? 56.059 -50.823 -33.547 1.00 65.44 156 LEU A O 1
ATOM 1087 N N . SER A 1 157 ? 57.784 -52.031 -32.795 1.00 64.88 157 SER A N 1
ATOM 1088 C CA . SER A 1 157 ? 57.577 -5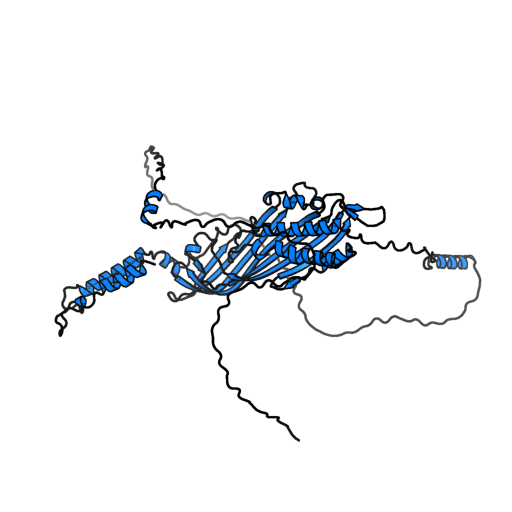1.690 -31.383 1.00 64.88 157 SER A CA 1
ATOM 1089 C C . SER A 1 157 ? 58.024 -50.259 -31.093 1.00 64.88 157 SER A C 1
ATOM 1091 O O . SER A 1 157 ? 57.304 -49.532 -30.414 1.00 64.88 157 SER A O 1
ATOM 1093 N N . ASP A 1 158 ? 59.129 -49.818 -31.699 1.00 67.69 158 ASP A N 1
ATOM 1094 C CA . ASP A 1 158 ? 59.561 -48.420 -31.618 1.00 67.69 158 ASP A CA 1
ATOM 1095 C C . ASP A 1 158 ? 58.585 -47.493 -32.355 1.00 67.69 158 ASP A C 1
ATOM 1097 O O . ASP A 1 158 ? 58.232 -46.440 -31.827 1.00 67.69 158 ASP A O 1
ATOM 1101 N N . GLN A 1 159 ? 58.045 -47.896 -33.515 1.00 74.88 159 GLN A N 1
ATOM 1102 C CA . GLN A 1 159 ? 56.976 -47.140 -34.179 1.00 74.88 159 GLN A CA 1
ATOM 1103 C C . GLN A 1 159 ? 55.698 -47.075 -33.341 1.00 74.88 159 GLN A C 1
ATOM 1105 O O . GLN A 1 159 ? 55.092 -46.009 -33.258 1.00 74.88 159 GLN A O 1
ATOM 1110 N N . LEU A 1 160 ? 55.283 -48.171 -32.703 1.00 75.69 160 LEU A N 1
ATOM 1111 C CA . LEU A 1 160 ? 54.062 -48.207 -31.899 1.00 75.69 160 LEU A CA 1
ATOM 1112 C C . LEU A 1 160 ? 54.194 -47.338 -30.641 1.00 75.69 160 LEU A C 1
ATOM 1114 O O . LEU A 1 160 ? 53.287 -46.566 -30.345 1.00 75.69 160 LEU A O 1
ATOM 1118 N N . VAL A 1 161 ? 55.340 -47.386 -29.953 1.00 77.75 161 VAL A N 1
ATOM 1119 C CA . VAL A 1 161 ? 55.637 -46.512 -28.803 1.00 77.75 161 VAL A CA 1
ATOM 1120 C C . VAL A 1 161 ? 55.743 -45.049 -29.240 1.00 77.75 161 VAL A C 1
ATOM 1122 O O . VAL A 1 161 ? 55.210 -44.172 -28.564 1.00 77.75 161 VAL A O 1
ATOM 1125 N N . THR A 1 162 ? 56.339 -44.771 -30.403 1.00 73.75 162 THR A N 1
ATOM 1126 C CA . THR A 1 162 ? 56.395 -43.408 -30.960 1.00 73.75 162 THR A CA 1
ATOM 1127 C C . THR A 1 162 ? 55.001 -42.896 -31.341 1.00 73.75 162 THR A C 1
ATOM 1129 O O . THR A 1 162 ? 54.684 -41.738 -31.088 1.00 73.75 162 THR A O 1
ATOM 1132 N N . THR A 1 163 ? 54.131 -43.759 -31.872 1.00 76.19 163 THR A N 1
ATOM 1133 C CA . THR A 1 163 ? 52.757 -43.397 -32.263 1.00 76.19 163 THR A CA 1
ATOM 1134 C C . THR A 1 163 ? 51.854 -43.202 -31.042 1.00 76.19 163 THR A C 1
ATOM 1136 O O . THR A 1 163 ? 51.084 -42.249 -31.003 1.00 76.19 163 THR A O 1
ATOM 1139 N N . LEU A 1 164 ? 51.982 -44.038 -30.006 1.00 76.12 164 LEU A N 1
ATOM 1140 C CA . LEU A 1 164 ? 51.248 -43.876 -28.744 1.00 76.12 164 LEU A CA 1
ATOM 1141 C C . LEU A 1 164 ? 51.713 -42.647 -27.955 1.00 76.12 164 LEU A C 1
ATOM 1143 O O . LEU A 1 164 ? 50.873 -41.940 -27.406 1.00 76.12 164 LEU A O 1
ATOM 1147 N N . ASN A 1 165 ? 53.012 -42.334 -27.949 1.00 71.81 165 ASN A N 1
ATOM 1148 C CA . ASN A 1 165 ? 53.514 -41.097 -27.344 1.00 71.81 165 ASN A CA 1
ATOM 1149 C C . ASN A 1 165 ? 53.111 -39.845 -28.143 1.00 71.81 165 ASN A C 1
ATOM 1151 O O . ASN A 1 165 ? 52.891 -38.799 -27.541 1.00 71.81 165 ASN A O 1
ATOM 1155 N N . ALA A 1 166 ? 52.957 -39.938 -29.469 1.00 70.69 166 ALA A N 1
ATOM 1156 C CA . ALA A 1 166 ? 52.418 -38.849 -30.289 1.00 70.69 166 ALA A CA 1
ATOM 1157 C C . ALA A 1 166 ? 50.896 -38.667 -30.125 1.00 70.69 166 ALA A C 1
ATOM 1159 O O . ALA A 1 166 ? 50.406 -37.549 -30.244 1.00 70.69 166 ALA A O 1
ATOM 1160 N N . ALA A 1 167 ? 50.153 -39.740 -29.830 1.00 72.06 167 ALA A N 1
ATOM 1161 C CA . ALA A 1 167 ? 48.704 -39.697 -29.615 1.00 72.06 167 ALA A CA 1
ATOM 1162 C C . ALA A 1 167 ? 48.299 -39.296 -28.181 1.00 72.06 167 ALA A C 1
ATOM 1164 O O . ALA A 1 167 ? 47.230 -38.722 -28.002 1.00 72.06 167 ALA A O 1
ATOM 1165 N N . ASN A 1 168 ? 49.143 -39.577 -27.178 1.00 68.50 168 ASN A N 1
ATOM 1166 C CA . ASN A 1 168 ? 48.914 -39.222 -25.767 1.00 68.50 168 ASN A CA 1
ATOM 1167 C C . ASN A 1 168 ? 49.773 -38.049 -25.262 1.00 68.50 168 ASN A C 1
ATOM 1169 O O . ASN A 1 168 ? 49.679 -37.683 -24.089 1.00 68.50 168 ASN A O 1
ATOM 1173 N N . GLY A 1 169 ? 50.618 -37.454 -26.106 1.00 65.00 169 GLY A N 1
ATOM 1174 C CA . GLY A 1 169 ? 51.225 -36.161 -25.799 1.00 65.00 169 GLY A CA 1
ATOM 1175 C C . GLY A 1 169 ? 50.135 -35.084 -25.728 1.00 65.00 169 GLY A C 1
ATOM 1176 O O . GLY A 1 169 ? 49.169 -35.175 -26.490 1.00 65.00 169 GLY A O 1
ATOM 1177 N N . PRO A 1 170 ? 50.244 -34.072 -24.840 1.00 61.06 170 PRO A N 1
ATOM 1178 C CA . PRO A 1 170 ? 49.336 -32.929 -24.888 1.00 61.06 170 PRO A CA 1
ATOM 1179 C C . PRO A 1 170 ? 49.329 -32.414 -26.331 1.00 61.06 170 PRO A C 1
ATOM 1181 O O . PRO A 1 170 ? 50.419 -32.340 -26.912 1.00 61.06 170 PRO A O 1
ATOM 1184 N N . PRO A 1 171 ? 48.148 -32.151 -26.928 1.00 58.50 171 PRO A N 1
ATOM 1185 C CA . PRO A 1 171 ? 48.034 -31.797 -28.336 1.00 58.50 171 PRO A CA 1
ATOM 1186 C C . PRO A 1 171 ? 49.126 -30.792 -28.663 1.00 58.50 171 PRO A C 1
ATOM 1188 O O . PRO A 1 171 ? 49.219 -29.762 -27.989 1.00 58.50 171 PRO A O 1
ATOM 1191 N N . ALA A 1 172 ? 50.016 -31.175 -29.593 1.00 55.19 172 ALA A N 1
ATOM 1192 C CA . ALA A 1 172 ? 51.162 -30.372 -29.987 1.00 55.19 172 ALA A CA 1
ATOM 1193 C C . ALA A 1 172 ? 50.651 -28.955 -30.145 1.00 55.19 172 ALA A C 1
ATOM 1195 O O . ALA A 1 172 ? 49.719 -28.753 -30.923 1.00 55.19 172 ALA A O 1
ATOM 1196 N N . GLY A 1 173 ? 51.180 -28.045 -29.323 1.00 53.34 173 GLY A N 1
ATOM 1197 C CA . GLY A 1 173 ? 50.723 -26.675 -29.250 1.00 53.34 173 GLY A CA 1
ATOM 1198 C C . GLY A 1 173 ? 50.809 -26.073 -30.635 1.00 53.34 173 GLY A C 1
ATOM 1199 O O . GLY A 1 173 ? 51.828 -25.502 -31.014 1.00 53.34 173 GLY A O 1
ATOM 1200 N N . THR A 1 174 ? 49.719 -26.183 -31.391 1.00 44.66 174 THR A N 1
ATOM 1201 C CA . THR A 1 174 ? 49.347 -25.164 -32.330 1.00 44.66 174 THR A CA 1
ATOM 1202 C C . THR A 1 174 ? 49.325 -23.940 -31.447 1.00 44.66 174 THR A C 1
ATOM 1204 O O . THR A 1 174 ? 48.417 -23.756 -30.635 1.00 44.66 174 THR A O 1
ATOM 1207 N N . THR A 1 175 ? 50.355 -23.114 -31.578 1.00 45.44 175 THR A N 1
ATOM 1208 C CA . THR A 1 175 ? 50.188 -21.678 -31.498 1.00 45.44 175 THR A CA 1
ATOM 1209 C C . THR A 1 175 ? 49.134 -21.342 -32.550 1.00 45.44 175 THR A C 1
ATOM 1211 O O . THR A 1 175 ? 49.433 -20.831 -33.625 1.00 45.44 175 THR A O 1
ATOM 1214 N N . SER A 1 176 ? 47.878 -21.697 -32.254 1.00 44.59 176 SER A N 1
ATOM 1215 C CA . SER A 1 176 ? 46.767 -20.826 -32.522 1.00 44.59 176 SER A CA 1
ATOM 1216 C C . SER A 1 176 ? 47.314 -19.503 -32.041 1.00 44.59 176 SER A C 1
ATOM 1218 O O . SER A 1 176 ? 47.594 -19.347 -30.849 1.00 44.59 176 SER A O 1
ATOM 1220 N N . SER A 1 177 ? 47.598 -18.595 -32.977 1.00 46.03 177 SER A N 1
ATOM 1221 C CA . SER A 1 177 ? 47.429 -17.185 -32.671 1.00 46.03 177 SER A CA 1
ATOM 1222 C C . SER A 1 177 ? 46.201 -17.159 -31.785 1.00 46.03 177 SER A C 1
ATOM 1224 O O . SER A 1 177 ? 45.167 -17.681 -32.219 1.00 46.03 177 SER A O 1
ATOM 1226 N N . ALA A 1 178 ? 46.379 -16.793 -30.513 1.00 44.50 178 ALA A N 1
ATOM 1227 C CA . ALA A 1 178 ? 45.256 -16.574 -29.633 1.00 44.50 178 ALA A CA 1
ATOM 1228 C C . ALA A 1 178 ? 44.321 -15.728 -30.482 1.00 44.50 178 ALA A C 1
ATOM 1230 O O . ALA A 1 178 ? 44.705 -14.626 -30.880 1.00 44.50 178 ALA A O 1
ATOM 1231 N N . ASP A 1 179 ? 43.217 -16.335 -30.922 1.00 46.38 179 ASP A N 1
ATOM 1232 C CA . ASP A 1 179 ? 42.102 -15.587 -31.459 1.00 46.38 179 ASP A CA 1
ATOM 1233 C C . ASP A 1 179 ? 41.901 -14.554 -30.362 1.00 46.38 179 ASP A C 1
ATOM 1235 O O . ASP A 1 179 ? 41.742 -15.004 -29.216 1.00 46.38 179 ASP A O 1
ATOM 1239 N N . PRO A 1 180 ? 42.211 -13.260 -30.611 1.00 52.69 180 PRO A N 1
ATOM 1240 C CA . PRO A 1 180 ? 42.252 -12.266 -29.553 1.00 52.69 180 PRO A CA 1
ATOM 1241 C C . PRO A 1 180 ? 40.923 -12.451 -28.873 1.00 52.69 180 PRO A C 1
ATOM 1243 O O . PRO A 1 180 ? 39.916 -12.291 -29.561 1.00 52.69 180 PRO A O 1
ATOM 1246 N N . ALA A 1 181 ? 40.958 -12.978 -27.637 1.00 47.25 181 ALA A N 1
ATOM 1247 C CA . ALA A 1 181 ? 39.771 -13.427 -26.932 1.00 47.25 181 ALA A CA 1
ATOM 1248 C C . ALA A 1 181 ? 38.775 -12.332 -27.203 1.00 47.25 181 ALA A C 1
ATOM 1250 O O . ALA A 1 181 ? 39.134 -11.192 -26.905 1.00 47.25 181 ALA A O 1
ATOM 1251 N N . SER A 1 182 ? 37.711 -12.641 -27.960 1.00 46.97 182 SER A N 1
ATOM 1252 C CA . SER A 1 182 ? 36.772 -11.630 -28.411 1.00 46.97 182 SER A CA 1
ATOM 1253 C C . SER A 1 182 ? 36.259 -11.062 -27.113 1.00 46.97 182 SER A C 1
ATOM 1255 O O . SER A 1 182 ? 35.456 -11.707 -26.435 1.00 46.97 182 SER A O 1
ATOM 1257 N N . GLU A 1 183 ? 36.901 -9.981 -26.683 1.00 54.91 183 GLU A N 1
ATOM 1258 C CA . GLU A 1 183 ? 36.648 -9.333 -25.424 1.00 54.91 183 GLU A CA 1
ATOM 1259 C C . GLU A 1 183 ? 35.176 -9.040 -25.594 1.00 54.91 183 GLU A C 1
ATOM 1261 O O . GLU A 1 183 ? 34.778 -8.480 -26.622 1.00 54.91 183 GLU A O 1
ATOM 1266 N N . PHE A 1 184 ? 34.345 -9.657 -24.757 1.00 64.88 184 PHE A N 1
ATOM 1267 C CA . PHE A 1 184 ? 32.924 -9.393 -24.806 1.00 64.88 184 PHE A CA 1
ATOM 1268 C C . PHE A 1 184 ? 32.843 -7.922 -24.415 1.00 64.88 184 PHE A C 1
ATOM 1270 O O . PHE A 1 184 ? 32.916 -7.587 -23.243 1.00 64.88 184 PHE A O 1
ATOM 1277 N N . VAL A 1 185 ? 32.921 -7.049 -25.422 1.00 78.19 185 VAL A N 1
ATOM 1278 C CA . VAL A 1 185 ? 32.926 -5.612 -25.232 1.00 78.19 185 VAL A CA 1
ATOM 1279 C C . VAL A 1 185 ? 31.496 -5.302 -24.881 1.00 78.19 185 VAL A C 1
ATOM 1281 O O . VAL A 1 185 ? 30.611 -5.395 -25.740 1.00 78.19 185 VAL A O 1
ATOM 1284 N N . ASP A 1 186 ? 31.267 -5.005 -23.614 1.00 86.25 186 ASP A N 1
ATOM 1285 C CA . ASP A 1 186 ? 29.942 -4.648 -23.157 1.00 86.25 186 ASP A CA 1
ATOM 1286 C C . ASP A 1 186 ? 29.484 -3.388 -23.888 1.00 86.25 186 ASP A C 1
ATOM 1288 O O . ASP A 1 186 ? 30.272 -2.462 -24.096 1.00 86.25 186 ASP A O 1
ATOM 1292 N N . PRO A 1 187 ? 28.230 -3.354 -24.358 1.00 86.88 187 PRO A N 1
ATOM 1293 C CA . PRO A 1 187 ? 27.743 -2.215 -25.107 1.00 86.88 187 PRO A CA 1
ATOM 1294 C C . PRO A 1 187 ? 27.703 -0.967 -24.219 1.00 86.88 187 PRO A C 1
ATOM 1296 O O . PRO A 1 187 ? 27.116 -0.972 -23.131 1.00 86.88 187 PRO A O 1
ATOM 1299 N N . ASP A 1 188 ? 28.282 0.120 -24.728 1.00 90.56 188 ASP A N 1
ATOM 1300 C CA . ASP A 1 188 ? 28.231 1.435 -24.093 1.00 90.56 188 ASP A CA 1
ATOM 1301 C C . ASP A 1 188 ? 26.801 1.997 -24.126 1.00 90.56 188 ASP A C 1
ATOM 1303 O O . ASP A 1 188 ? 26.099 1.956 -25.146 1.00 90.56 188 ASP A O 1
ATOM 1307 N N . PHE A 1 189 ? 26.386 2.637 -23.035 1.00 92.56 189 PHE A N 1
ATOM 1308 C CA . PHE A 1 189 ? 25.192 3.470 -23.012 1.00 92.56 189 PHE A CA 1
ATOM 1309 C C . PHE A 1 189 ? 25.478 4.840 -23.630 1.00 92.56 189 PHE A C 1
ATOM 1311 O O . PHE A 1 189 ? 26.024 5.746 -22.995 1.00 92.56 189 PHE A O 1
ATOM 1318 N N . LEU A 1 190 ? 25.003 5.035 -24.861 1.00 95.25 190 LEU A N 1
ATOM 1319 C CA . LEU A 1 190 ? 24.975 6.356 -25.484 1.00 95.25 190 LEU A CA 1
ATOM 1320 C C . LEU A 1 190 ? 24.029 7.320 -24.739 1.00 95.25 190 LEU A C 1
ATOM 1322 O O . LEU A 1 190 ? 23.156 6.928 -23.955 1.00 95.25 190 LEU A O 1
ATOM 1326 N N . ALA A 1 191 ? 24.169 8.620 -25.020 1.00 96.25 191 ALA A N 1
ATOM 1327 C CA . ALA A 1 191 ? 23.414 9.674 -24.339 1.00 96.25 191 ALA A CA 1
ATOM 1328 C C . ALA A 1 191 ? 21.882 9.524 -24.471 1.00 96.25 191 ALA A C 1
ATOM 1330 O O . ALA A 1 191 ? 21.160 9.756 -23.497 1.00 96.25 191 ALA A O 1
ATOM 1331 N N . GLY A 1 192 ? 21.392 9.117 -25.649 1.00 96.50 192 GLY A N 1
ATOM 1332 C CA . GLY A 1 192 ? 19.970 8.867 -25.914 1.00 96.50 192 GLY A CA 1
ATOM 1333 C C . GLY A 1 192 ? 19.393 7.753 -25.029 1.00 96.50 192 GLY A C 1
ATOM 1334 O O . GLY A 1 192 ? 18.505 8.034 -24.218 1.00 96.50 192 GLY A O 1
ATOM 1335 N N . PRO A 1 193 ? 19.926 6.518 -25.107 1.00 97.19 193 PRO A N 1
ATOM 1336 C CA . PRO A 1 193 ? 19.562 5.401 -24.240 1.00 97.19 193 PRO A CA 1
ATOM 1337 C C . PRO A 1 193 ? 19.605 5.735 -22.748 1.00 97.19 193 PRO A C 1
ATOM 1339 O O . PRO A 1 193 ? 18.631 5.488 -22.038 1.00 97.19 193 PRO A O 1
ATOM 1342 N N . LYS A 1 194 ? 20.680 6.377 -22.272 1.00 97.12 194 LYS A N 1
ATOM 1343 C CA . LYS A 1 194 ? 20.800 6.817 -20.872 1.00 97.12 194 LYS A CA 1
ATOM 1344 C C . LYS A 1 194 ? 19.631 7.711 -20.453 1.00 97.12 194 LYS A C 1
ATOM 1346 O O . LYS A 1 194 ? 19.020 7.488 -19.407 1.00 97.12 194 LYS A O 1
ATOM 1351 N N . SER A 1 195 ? 19.299 8.719 -21.263 1.00 98.00 195 SER A N 1
ATOM 1352 C CA . SER A 1 195 ? 18.190 9.627 -20.957 1.00 98.00 195 SER A CA 1
ATOM 1353 C C . SER A 1 195 ? 16.839 8.912 -20.985 1.00 98.00 195 SER A C 1
ATOM 1355 O O . SER A 1 195 ? 16.039 9.113 -20.071 1.00 98.00 195 SER A O 1
ATOM 1357 N N . ALA A 1 196 ? 16.591 8.050 -21.976 1.00 98.25 196 ALA A N 1
ATOM 1358 C CA . ALA A 1 196 ? 15.350 7.282 -22.068 1.00 98.25 196 ALA A CA 1
ATOM 1359 C C . ALA A 1 196 ? 15.163 6.342 -20.870 1.00 98.25 196 ALA A C 1
ATOM 1361 O O . ALA A 1 196 ? 14.076 6.299 -20.295 1.00 98.25 196 ALA A O 1
ATOM 1362 N N . LEU A 1 197 ? 16.226 5.656 -20.440 1.00 98.38 197 LEU A N 1
ATOM 1363 C CA . LEU A 1 197 ? 16.177 4.762 -19.287 1.00 98.38 197 LEU A CA 1
ATOM 1364 C C . LEU A 1 197 ? 15.859 5.534 -17.998 1.00 98.38 197 LEU A C 1
ATOM 1366 O O . LEU A 1 197 ? 14.956 5.153 -17.258 1.00 98.38 197 LEU A O 1
ATOM 1370 N N . LEU A 1 198 ? 16.535 6.662 -17.752 1.00 98.38 198 LEU A N 1
ATOM 1371 C CA . LEU A 1 198 ? 16.289 7.491 -16.567 1.00 98.38 198 LEU A CA 1
ATOM 1372 C C . LEU A 1 198 ? 14.901 8.142 -16.560 1.00 98.38 198 LEU A C 1
ATOM 1374 O O . LEU A 1 198 ? 14.252 8.193 -15.510 1.00 98.38 198 LEU A O 1
ATOM 1378 N N . ASN A 1 199 ? 14.428 8.621 -17.710 1.00 98.19 199 ASN A N 1
ATOM 1379 C CA . ASN A 1 199 ? 13.084 9.181 -17.847 1.00 98.19 199 ASN A CA 1
ATOM 1380 C C . ASN A 1 199 ? 12.019 8.109 -17.605 1.00 98.19 199 ASN A C 1
ATOM 1382 O O . ASN A 1 199 ? 11.072 8.348 -16.858 1.00 98.19 199 ASN A O 1
ATOM 1386 N N . GLY A 1 200 ? 12.219 6.914 -18.158 1.00 98.38 200 GLY A N 1
ATOM 1387 C CA . GLY A 1 200 ? 11.345 5.769 -17.960 1.00 98.38 200 GLY A CA 1
ATOM 1388 C C . GLY A 1 200 ? 11.272 5.301 -16.508 1.00 98.38 200 GLY A C 1
ATOM 1389 O O . GLY A 1 200 ? 10.179 5.142 -15.971 1.00 98.38 200 GLY A O 1
ATOM 1390 N N . LEU A 1 201 ? 12.414 5.170 -15.825 1.00 98.44 201 LEU A N 1
ATOM 1391 C CA . LEU A 1 201 ? 12.459 4.828 -14.396 1.00 98.44 201 LEU A CA 1
ATOM 1392 C C . LEU A 1 201 ? 11.796 5.898 -13.519 1.00 98.44 201 LEU A C 1
ATOM 1394 O O . LEU A 1 201 ? 11.118 5.581 -12.542 1.00 98.44 201 LEU A O 1
ATOM 1398 N N . THR A 1 202 ? 11.953 7.171 -13.884 1.00 98.31 202 THR A N 1
ATOM 1399 C CA . THR A 1 202 ? 11.266 8.280 -13.208 1.00 98.31 202 THR A CA 1
ATOM 1400 C C . THR A 1 202 ? 9.753 8.194 -13.428 1.00 98.31 202 THR A C 1
ATOM 1402 O O . THR A 1 202 ? 8.983 8.335 -12.479 1.00 98.31 202 THR A O 1
ATOM 1405 N N . ALA A 1 203 ? 9.313 7.910 -14.657 1.00 98.06 203 ALA A N 1
ATOM 1406 C CA . ALA A 1 203 ? 7.905 7.712 -14.982 1.00 98.06 203 ALA A CA 1
ATOM 1407 C C . ALA A 1 203 ? 7.310 6.506 -14.240 1.00 98.06 203 ALA A C 1
ATOM 1409 O O . ALA A 1 203 ? 6.215 6.624 -13.700 1.00 98.06 203 ALA A O 1
ATOM 1410 N N . LEU A 1 204 ? 8.049 5.396 -14.139 1.00 97.81 204 LEU A N 1
ATOM 1411 C CA . LEU A 1 204 ? 7.660 4.213 -13.370 1.00 97.81 204 LEU A CA 1
ATOM 1412 C C . LEU A 1 204 ? 7.459 4.549 -11.888 1.00 97.81 204 LEU A C 1
ATOM 1414 O O . LEU A 1 204 ? 6.425 4.206 -11.323 1.00 97.81 204 LEU A O 1
ATOM 1418 N N . GLY A 1 205 ? 8.412 5.246 -11.265 1.00 97.81 205 GLY A N 1
ATOM 1419 C CA . GLY A 1 205 ? 8.295 5.662 -9.866 1.00 97.81 205 GLY A CA 1
ATOM 1420 C C . GLY A 1 205 ? 7.122 6.619 -9.623 1.00 97.81 205 GLY A C 1
ATOM 1421 O O . GLY A 1 205 ? 6.353 6.440 -8.681 1.00 97.81 205 GLY A O 1
ATOM 1422 N N . ASN A 1 206 ? 6.913 7.586 -10.520 1.00 97.25 206 ASN A N 1
ATOM 1423 C CA . ASN A 1 206 ? 5.782 8.515 -10.443 1.00 97.25 206 ASN A CA 1
ATOM 1424 C C . ASN A 1 206 ? 4.431 7.819 -10.642 1.00 97.25 206 ASN A C 1
ATOM 1426 O O . ASN A 1 206 ? 3.475 8.115 -9.930 1.00 97.25 206 ASN A O 1
ATOM 1430 N N . TRP A 1 207 ? 4.347 6.889 -11.591 1.00 97.12 207 TRP A N 1
ATOM 1431 C CA . TRP A 1 207 ? 3.168 6.055 -11.781 1.00 97.12 207 TRP A CA 1
ATOM 1432 C C . TRP A 1 207 ? 2.914 5.181 -10.546 1.00 97.12 207 TRP A C 1
ATOM 1434 O O . TRP A 1 207 ? 1.780 5.100 -10.080 1.00 97.12 207 TRP A O 1
ATOM 1444 N N . ALA A 1 208 ? 3.957 4.610 -9.941 1.00 97.06 208 ALA A N 1
ATOM 1445 C CA . ALA A 1 208 ? 3.831 3.807 -8.731 1.00 97.06 208 ALA A CA 1
ATOM 1446 C C . ALA A 1 208 ? 3.320 4.610 -7.520 1.00 97.06 208 ALA A C 1
ATOM 1448 O O . ALA A 1 208 ? 2.549 4.060 -6.742 1.00 97.06 208 ALA A O 1
ATOM 1449 N N . ASN A 1 209 ? 3.617 5.913 -7.406 1.00 96.50 209 ASN A N 1
ATOM 1450 C CA . ASN A 1 209 ? 2.987 6.777 -6.388 1.00 96.50 209 ASN A CA 1
ATOM 1451 C C . ASN A 1 209 ? 1.450 6.802 -6.516 1.00 96.50 209 ASN A C 1
ATOM 1453 O O . ASN A 1 209 ? 0.735 6.963 -5.530 1.00 96.50 209 ASN A O 1
ATOM 1457 N N . THR A 1 210 ? 0.908 6.640 -7.729 1.00 96.69 210 THR A N 1
ATOM 1458 C CA . THR A 1 210 ? -0.552 6.588 -7.921 1.00 96.69 210 THR A CA 1
ATOM 1459 C C . THR A 1 210 ? -1.159 5.281 -7.409 1.00 96.69 210 THR A C 1
ATOM 1461 O O . THR A 1 210 ? -2.324 5.268 -7.013 1.00 96.69 210 THR A O 1
ATOM 1464 N N . LEU A 1 211 ? -0.374 4.197 -7.345 1.00 96.44 211 LEU A N 1
ATOM 1465 C CA . LEU A 1 211 ? -0.825 2.911 -6.807 1.00 96.44 211 LEU A CA 1
ATOM 1466 C C . LEU A 1 211 ? -1.105 2.978 -5.310 1.00 96.44 211 LEU A C 1
ATOM 1468 O O . LEU A 1 211 ? -2.015 2.295 -4.841 1.00 96.44 211 LEU A O 1
ATOM 1472 N N . ASP A 1 212 ? -0.383 3.827 -4.576 1.00 95.56 212 ASP A N 1
ATOM 1473 C CA . ASP A 1 212 ? -0.495 3.919 -3.118 1.00 95.56 212 ASP A CA 1
ATOM 1474 C C . ASP A 1 212 ? -1.905 4.321 -2.653 1.00 95.56 212 ASP A C 1
ATOM 1476 O O . ASP A 1 212 ? -2.320 4.019 -1.535 1.00 95.56 212 ASP A O 1
ATOM 1480 N N . THR A 1 213 ? -2.663 4.974 -3.537 1.00 96.12 213 THR A N 1
ATOM 1481 C CA . THR A 1 213 ? -4.037 5.436 -3.298 1.00 96.12 213 THR A CA 1
ATOM 1482 C C . THR A 1 213 ? -5.055 4.796 -4.244 1.00 96.12 213 THR A C 1
ATOM 1484 O O . THR A 1 213 ? -6.212 5.218 -4.299 1.00 96.12 213 THR A O 1
ATOM 1487 N N . TYR A 1 214 ? -4.678 3.719 -4.940 1.00 97.44 214 TYR A N 1
ATOM 1488 C CA . TYR A 1 214 ? -5.537 3.061 -5.917 1.00 97.44 214 TYR A CA 1
ATOM 1489 C C . TYR A 1 214 ? -6.214 1.783 -5.391 1.00 97.44 214 TYR A C 1
ATOM 1491 O O . TYR A 1 214 ? -5.570 0.837 -4.931 1.00 97.44 214 TYR A O 1
ATOM 1499 N N . SER A 1 215 ? -7.538 1.706 -5.570 1.00 96.69 215 SER A N 1
ATOM 1500 C CA . SER A 1 215 ? -8.349 0.488 -5.407 1.00 96.69 215 SER A CA 1
ATOM 1501 C C . SER A 1 215 ? -8.045 -0.271 -4.099 1.00 96.69 215 SER A C 1
ATOM 1503 O O . SER A 1 215 ? -8.154 0.298 -3.015 1.00 96.69 215 SER A O 1
ATOM 1505 N N . LYS A 1 216 ? -7.675 -1.557 -4.171 1.00 96.44 216 LYS A N 1
ATOM 1506 C CA . LYS A 1 216 ? -7.434 -2.414 -3.004 1.00 96.44 216 LYS A CA 1
ATOM 1507 C C . LYS A 1 216 ? -6.168 -2.082 -2.214 1.00 96.44 216 LYS A C 1
ATOM 1509 O O . LYS A 1 216 ? -6.112 -2.427 -1.040 1.00 96.44 216 LYS A O 1
ATOM 1514 N N . LEU A 1 217 ? -5.201 -1.373 -2.798 1.00 96.75 217 LEU A N 1
ATOM 1515 C CA . LEU A 1 217 ? -4.035 -0.877 -2.055 1.00 96.75 217 LEU A CA 1
ATOM 1516 C C . LEU A 1 217 ? -4.391 0.302 -1.150 1.00 96.75 217 LEU A C 1
ATOM 1518 O O . LEU A 1 217 ? -3.738 0.481 -0.127 1.00 96.75 217 LEU A O 1
ATOM 1522 N N . ALA A 1 218 ? -5.448 1.041 -1.500 1.00 96.44 218 ALA A N 1
ATOM 1523 C CA . ALA A 1 218 ? -6.000 2.150 -0.726 1.00 96.44 218 ALA A CA 1
ATOM 1524 C C . ALA A 1 218 ? -7.059 1.722 0.298 1.00 96.44 218 ALA A C 1
ATOM 1526 O O . ALA A 1 218 ? -7.568 2.558 1.044 1.00 96.44 218 ALA A O 1
ATOM 1527 N N . ALA A 1 219 ? -7.423 0.436 0.329 1.00 94.50 219 ALA A N 1
ATOM 1528 C CA . ALA A 1 219 ? -8.398 -0.069 1.280 1.00 94.50 219 ALA A CA 1
ATOM 1529 C C . ALA A 1 219 ? -7.837 0.016 2.705 1.00 94.50 219 ALA A C 1
ATOM 1531 O O . ALA A 1 219 ? -6.732 -0.456 2.980 1.00 94.50 219 ALA A O 1
ATOM 1532 N N . ASN A 1 220 ? -8.612 0.606 3.615 1.00 94.06 220 ASN A N 1
ATOM 1533 C CA . ASN A 1 220 ? -8.219 0.689 5.013 1.00 94.06 220 ASN A CA 1
ATOM 1534 C C . ASN A 1 220 ? -8.189 -0.710 5.636 1.00 94.06 220 ASN A C 1
ATOM 1536 O O . ASN A 1 220 ? -9.192 -1.427 5.645 1.00 94.06 220 ASN A O 1
ATOM 1540 N N . LEU A 1 221 ? -7.053 -1.061 6.221 1.00 94.62 221 LEU A N 1
ATOM 1541 C CA . LEU A 1 221 ? -6.853 -2.307 6.934 1.00 94.62 221 LEU A CA 1
ATOM 1542 C C . LEU A 1 221 ? -7.494 -2.234 8.327 1.00 94.62 221 LEU A C 1
ATOM 1544 O O . LEU A 1 221 ? -7.425 -1.190 8.994 1.00 94.62 221 LEU A O 1
ATOM 1548 N N . PRO A 1 222 ? -8.092 -3.336 8.810 1.00 93.94 222 PRO A N 1
ATOM 1549 C CA . PRO A 1 222 ? -8.488 -3.447 10.206 1.00 93.94 222 PRO A CA 1
ATOM 1550 C C . PRO A 1 222 ? -7.314 -3.192 11.159 1.00 93.94 222 PRO A C 1
ATOM 1552 O O . PRO A 1 222 ? -6.151 -3.353 10.793 1.00 93.94 222 PRO A O 1
ATOM 1555 N N . ILE A 1 223 ? -7.628 -2.836 12.406 1.00 93.19 223 ILE A N 1
ATOM 1556 C CA . ILE A 1 223 ? -6.679 -2.605 13.511 1.00 93.19 223 ILE A CA 1
ATOM 1557 C C . ILE A 1 223 ? -5.846 -1.330 13.372 1.00 93.19 223 ILE A C 1
ATOM 1559 O O . ILE A 1 223 ? -5.673 -0.653 14.373 1.00 93.19 223 ILE A O 1
ATOM 1563 N N . ILE A 1 224 ? -5.342 -0.974 12.192 1.00 93.62 224 ILE A N 1
ATOM 1564 C CA . ILE A 1 224 ? -4.456 0.195 12.015 1.00 93.62 224 ILE A CA 1
ATOM 1565 C C . ILE A 1 224 ? -5.102 1.347 11.246 1.00 93.62 224 ILE A C 1
ATOM 1567 O O . ILE A 1 224 ? -4.581 2.458 11.265 1.00 93.62 224 ILE A O 1
ATOM 1571 N N . GLY A 1 225 ? -6.218 1.110 10.551 1.00 89.94 225 GLY A N 1
ATOM 1572 C CA . GLY A 1 225 ? -6.961 2.134 9.808 1.00 89.94 225 GLY A CA 1
ATOM 1573 C C . GLY A 1 225 ? -6.248 2.716 8.578 1.00 89.94 225 GLY A C 1
ATOM 1574 O O . GLY A 1 225 ? -6.912 3.345 7.763 1.00 89.94 225 GLY A O 1
ATOM 1575 N N . GLY A 1 226 ? -4.937 2.505 8.424 1.00 93.00 226 GLY A N 1
ATOM 1576 C CA . GLY A 1 226 ? -4.162 2.832 7.224 1.00 93.00 226 GLY A CA 1
ATOM 1577 C C . GLY A 1 226 ? -4.332 1.798 6.109 1.00 93.00 226 GLY A C 1
ATOM 1578 O O . GLY A 1 226 ? -4.995 0.783 6.292 1.00 93.00 226 GLY A O 1
ATOM 1579 N N . ASN A 1 227 ? -3.712 2.040 4.957 1.00 95.25 227 ASN A N 1
ATOM 1580 C CA . ASN A 1 227 ? -3.791 1.172 3.780 1.00 95.25 227 ASN A CA 1
ATOM 1581 C C . ASN A 1 227 ? -2.395 0.690 3.339 1.00 95.25 227 ASN A C 1
ATOM 1583 O O . ASN A 1 227 ? -1.387 1.315 3.674 1.00 95.25 227 ASN A O 1
ATOM 1587 N N . ILE A 1 228 ? -2.328 -0.440 2.624 1.00 96.38 228 ILE A N 1
ATOM 1588 C CA . ILE A 1 228 ? -1.057 -1.083 2.233 1.00 96.38 228 ILE A CA 1
ATOM 1589 C C . ILE A 1 228 ? -0.186 -0.128 1.412 1.00 96.38 228 ILE A C 1
ATOM 1591 O O . ILE A 1 228 ? 1.016 -0.040 1.657 1.00 96.38 228 ILE A O 1
ATOM 1595 N N . GLY A 1 229 ? -0.798 0.601 0.476 1.00 95.88 229 GLY A N 1
ATOM 1596 C CA . GLY A 1 229 ? -0.105 1.528 -0.410 1.00 95.88 229 GLY A CA 1
ATOM 1597 C C . GLY A 1 229 ? 0.645 2.616 0.354 1.00 95.88 229 GLY A C 1
ATOM 1598 O O . GLY A 1 229 ? 1.861 2.723 0.257 1.00 95.88 229 GLY A O 1
ATOM 1599 N N . SER A 1 230 ? -0.055 3.346 1.220 1.00 95.62 230 SER A N 1
ATOM 1600 C CA . SER A 1 230 ? 0.524 4.432 2.024 1.00 95.62 230 SER A CA 1
ATOM 1601 C C . SER A 1 230 ? 1.556 3.939 3.046 1.00 95.62 230 SER A C 1
ATOM 1603 O O . SER A 1 230 ? 2.476 4.673 3.397 1.00 95.62 230 SER A O 1
ATOM 1605 N N . LEU A 1 231 ? 1.411 2.708 3.552 1.00 96.69 231 LEU A N 1
ATOM 1606 C CA . LEU A 1 231 ? 2.383 2.112 4.473 1.00 96.69 231 LEU A CA 1
ATOM 1607 C C . LEU A 1 231 ? 3.661 1.662 3.751 1.00 96.69 231 LEU A C 1
ATOM 1609 O O . LEU A 1 231 ? 4.733 1.705 4.344 1.00 96.69 231 LEU A O 1
ATOM 1613 N N . LEU A 1 232 ? 3.577 1.209 2.499 1.00 96.38 232 LEU A N 1
ATOM 1614 C CA . LEU A 1 232 ? 4.755 0.844 1.706 1.00 96.38 232 LEU A CA 1
ATOM 1615 C C . LEU A 1 232 ? 5.451 2.062 1.107 1.00 96.38 232 LEU A C 1
ATOM 1617 O O . LEU A 1 232 ? 6.681 2.129 1.183 1.00 96.38 232 LEU A O 1
ATOM 1621 N N . ASP A 1 233 ? 4.669 2.998 0.558 1.00 96.94 233 ASP A N 1
ATOM 1622 C CA . ASP A 1 233 ? 5.135 4.151 -0.217 1.00 96.94 233 ASP A CA 1
ATOM 1623 C C . ASP A 1 233 ? 5.955 3.675 -1.432 1.00 96.94 233 ASP A C 1
ATOM 1625 O O . ASP A 1 233 ? 7.183 3.816 -1.503 1.00 96.94 233 ASP A O 1
ATOM 1629 N N . ILE A 1 234 ? 5.269 2.959 -2.338 1.00 97.25 234 ILE A N 1
ATOM 1630 C CA . ILE A 1 234 ? 5.895 2.169 -3.410 1.00 97.25 234 ILE A CA 1
ATOM 1631 C C . ILE A 1 234 ? 6.675 3.089 -4.346 1.00 97.25 234 ILE A C 1
ATOM 1633 O O . ILE A 1 234 ? 7.813 2.785 -4.716 1.00 97.25 234 ILE A O 1
ATOM 1637 N N . GLY A 1 235 ? 6.081 4.219 -4.731 1.00 97.56 235 GLY A N 1
ATOM 1638 C CA . GLY A 1 235 ? 6.723 5.127 -5.669 1.00 97.56 235 GLY A CA 1
ATOM 1639 C C . GLY A 1 235 ? 7.950 5.817 -5.074 1.00 97.56 235 GLY A C 1
ATOM 1640 O O . GLY A 1 235 ? 8.975 5.875 -5.756 1.00 97.56 235 GLY A O 1
ATOM 1641 N N . ALA A 1 236 ? 7.941 6.225 -3.798 1.00 97.75 236 ALA A N 1
ATOM 1642 C CA . ALA A 1 236 ? 9.152 6.755 -3.170 1.00 97.75 236 ALA A CA 1
ATOM 1643 C C . ALA A 1 236 ? 10.256 5.698 -3.058 1.00 97.75 236 ALA A C 1
ATOM 1645 O O . ALA A 1 236 ? 11.427 6.028 -3.262 1.00 97.75 236 ALA A O 1
ATOM 1646 N N . ILE A 1 237 ? 9.918 4.431 -2.781 1.00 97.94 237 ILE A N 1
ATOM 1647 C CA . ILE A 1 237 ? 10.902 3.337 -2.787 1.00 97.94 237 ILE A CA 1
ATOM 1648 C C . ILE A 1 237 ? 11.532 3.202 -4.179 1.00 97.94 237 ILE A C 1
ATOM 1650 O O . ILE A 1 237 ? 12.758 3.225 -4.291 1.00 97.94 237 ILE A O 1
ATOM 1654 N N . LEU A 1 238 ? 10.733 3.118 -5.246 1.00 98.19 238 LEU A N 1
ATOM 1655 C CA . LEU A 1 238 ? 11.268 2.982 -6.604 1.00 98.19 238 LEU A CA 1
ATOM 1656 C C . LEU A 1 238 ? 12.079 4.212 -7.039 1.00 98.19 238 LEU A C 1
ATOM 1658 O O . LEU A 1 238 ? 13.133 4.065 -7.653 1.00 98.19 238 LEU A O 1
ATOM 1662 N N . LEU A 1 239 ? 11.651 5.425 -6.688 1.00 98.31 239 LEU A N 1
ATOM 1663 C CA . LEU A 1 239 ? 12.399 6.641 -7.016 1.00 98.31 239 LEU A CA 1
ATOM 1664 C C . LEU A 1 239 ? 13.737 6.698 -6.267 1.00 98.31 239 LEU A C 1
ATOM 1666 O O . LEU A 1 239 ? 14.792 6.801 -6.888 1.00 98.31 239 LEU A O 1
ATOM 1670 N N . THR A 1 240 ? 13.706 6.574 -4.941 1.00 98.25 240 THR A N 1
ATOM 1671 C CA . THR A 1 240 ? 14.877 6.854 -4.092 1.00 98.25 240 THR A CA 1
ATOM 1672 C C . THR A 1 240 ? 15.836 5.678 -3.943 1.00 98.25 240 THR A C 1
ATOM 1674 O O . THR A 1 240 ? 17.019 5.879 -3.668 1.00 98.25 240 THR A O 1
ATOM 1677 N N . ARG A 1 241 ? 15.350 4.438 -4.085 1.00 97.88 241 ARG A N 1
ATOM 1678 C CA . ARG A 1 241 ? 16.142 3.223 -3.826 1.00 97.88 241 ARG A CA 1
ATOM 1679 C C . ARG A 1 241 ? 16.446 2.406 -5.063 1.00 97.88 241 ARG A C 1
ATOM 1681 O O . ARG A 1 241 ? 17.369 1.607 -5.018 1.00 97.88 241 ARG A O 1
ATOM 1688 N N . PHE A 1 242 ? 15.718 2.621 -6.153 1.00 98.12 242 PHE A N 1
ATOM 1689 C CA . PHE A 1 242 ? 15.985 1.943 -7.416 1.00 98.12 242 PHE A CA 1
ATOM 1690 C C . PHE A 1 242 ? 16.527 2.920 -8.465 1.00 98.12 242 PHE A C 1
ATOM 1692 O O . PHE A 1 242 ? 17.631 2.754 -8.976 1.00 98.12 242 PHE A O 1
ATOM 1699 N N . ARG A 1 243 ? 15.790 3.997 -8.740 1.00 98.31 243 ARG A N 1
ATOM 1700 C CA . ARG A 1 243 ? 16.115 4.955 -9.800 1.00 98.31 243 ARG A CA 1
ATOM 1701 C C . ARG A 1 243 ? 17.284 5.880 -9.453 1.00 98.31 243 ARG A C 1
ATOM 1703 O O . ARG A 1 243 ? 18.141 6.102 -10.305 1.00 98.31 243 ARG A O 1
ATOM 1710 N N . ASP A 1 244 ? 17.345 6.428 -8.241 1.00 98.56 244 ASP A N 1
ATOM 1711 C CA . ASP A 1 244 ? 18.394 7.387 -7.863 1.00 98.56 244 ASP A CA 1
ATOM 1712 C C . ASP A 1 244 ? 19.816 6.797 -7.864 1.00 98.56 244 ASP A C 1
ATOM 1714 O O . ASP A 1 244 ? 20.707 7.465 -8.394 1.00 98.56 244 ASP A O 1
ATOM 1718 N N . PRO A 1 245 ? 20.063 5.561 -7.380 1.00 98.56 245 PRO A N 1
ATOM 1719 C CA . PRO A 1 245 ? 21.367 4.913 -7.535 1.00 98.56 245 PRO A CA 1
ATOM 1720 C C . PRO A 1 245 ? 21.789 4.746 -9.002 1.00 98.56 245 PRO A C 1
ATOM 1722 O O . PRO A 1 245 ? 22.933 5.038 -9.347 1.00 98.56 245 PRO A O 1
ATOM 1725 N N . ILE A 1 246 ? 20.855 4.373 -9.885 1.00 98.44 246 ILE A N 1
ATOM 1726 C CA . ILE A 1 246 ? 21.106 4.263 -11.332 1.00 98.44 246 ILE A CA 1
ATOM 1727 C C . ILE A 1 246 ? 21.416 5.642 -11.938 1.00 98.44 246 ILE A C 1
ATOM 1729 O O . ILE A 1 246 ? 22.339 5.779 -12.741 1.00 98.44 246 ILE A O 1
ATOM 1733 N N . GLN A 1 247 ? 20.700 6.697 -11.529 1.00 98.56 247 GLN A N 1
ATOM 1734 C CA . GLN A 1 247 ? 21.035 8.064 -11.944 1.00 98.56 247 GLN A CA 1
ATOM 1735 C C . GLN A 1 247 ? 22.425 8.479 -11.460 1.00 98.56 247 GLN A C 1
ATOM 1737 O O . GLN A 1 247 ? 23.171 9.098 -12.223 1.00 98.56 247 GLN A O 1
ATOM 1742 N N . ALA A 1 248 ? 22.762 8.191 -10.202 1.00 98.44 248 ALA A N 1
ATOM 1743 C CA . ALA A 1 248 ? 24.050 8.545 -9.623 1.00 98.44 248 ALA A CA 1
ATOM 1744 C C . ALA A 1 248 ? 25.195 7.876 -10.391 1.00 98.44 248 ALA A C 1
ATOM 1746 O O . ALA A 1 248 ? 26.144 8.566 -10.759 1.00 98.44 248 ALA A O 1
ATOM 1747 N N . TYR A 1 249 ? 25.050 6.589 -10.717 1.00 98.25 249 TYR A N 1
ATOM 1748 C CA . TYR A 1 249 ? 25.968 5.863 -11.591 1.00 98.25 249 TYR A CA 1
ATOM 1749 C C . TYR A 1 249 ? 26.135 6.567 -12.940 1.00 98.25 249 TYR A C 1
ATOM 1751 O O . TYR A 1 249 ? 27.224 7.032 -13.260 1.00 98.25 249 TYR A O 1
ATOM 1759 N N . PHE A 1 250 ? 25.043 6.774 -13.680 1.00 98.00 250 PHE A N 1
ATOM 1760 C CA . PHE A 1 250 ? 25.134 7.424 -14.984 1.00 98.00 250 PHE A CA 1
ATOM 1761 C C . PHE A 1 250 ? 25.677 8.854 -14.922 1.00 98.00 250 PHE A C 1
ATOM 1763 O O . PHE A 1 250 ? 26.195 9.349 -15.917 1.00 98.00 250 PHE A O 1
ATOM 1770 N N . THR A 1 251 ? 25.517 9.567 -13.811 1.00 97.31 251 THR A N 1
ATOM 1771 C CA . THR A 1 251 ? 26.055 10.928 -13.653 1.00 97.31 251 THR A CA 1
ATOM 1772 C C . THR A 1 251 ? 27.544 10.914 -13.314 1.00 97.31 251 THR A C 1
ATOM 1774 O O . THR A 1 251 ? 28.266 11.814 -13.738 1.00 97.31 251 THR A O 1
ATOM 1777 N N . GLY A 1 252 ? 27.988 9.918 -12.543 1.00 97.38 252 GLY A N 1
ATOM 1778 C CA . GLY A 1 252 ? 29.377 9.751 -12.122 1.00 97.38 252 GLY A CA 1
ATOM 1779 C C . GLY A 1 252 ? 30.272 9.098 -13.173 1.00 97.38 252 GLY A C 1
ATOM 1780 O O . GLY A 1 252 ? 31.482 9.304 -13.124 1.00 97.38 252 GLY A O 1
ATOM 1781 N N . ASP A 1 253 ? 29.686 8.362 -14.118 1.00 97.06 253 ASP A N 1
ATOM 1782 C CA . ASP A 1 253 ? 30.405 7.636 -15.160 1.00 97.06 253 ASP A CA 1
ATOM 1783 C C . ASP A 1 253 ? 30.297 8.316 -16.536 1.00 97.06 253 ASP A C 1
ATOM 1785 O O . ASP A 1 253 ? 29.207 8.660 -17.009 1.00 97.06 253 ASP A O 1
ATOM 1789 N N . SER A 1 254 ? 31.444 8.521 -17.187 1.00 94.94 254 SER A N 1
ATOM 1790 C CA . SER A 1 254 ? 31.532 9.082 -18.539 1.00 94.94 254 SER A CA 1
ATOM 1791 C C . SER A 1 254 ? 31.392 8.045 -19.652 1.00 94.94 254 SER A C 1
ATOM 1793 O O . SER A 1 254 ? 31.099 8.429 -20.783 1.00 94.94 254 SER A O 1
ATOM 1795 N N . THR A 1 255 ? 31.611 6.767 -19.349 1.00 94.38 255 THR A N 1
ATOM 1796 C CA . THR A 1 255 ? 31.571 5.641 -20.291 1.00 94.38 255 THR A CA 1
ATOM 1797 C C . THR A 1 255 ? 30.749 4.489 -19.707 1.00 94.38 255 THR A C 1
ATOM 1799 O O . THR A 1 255 ? 31.280 3.397 -19.539 1.00 94.38 255 THR A O 1
ATOM 1802 N N . PRO A 1 256 ? 29.471 4.724 -19.357 1.00 96.38 256 PRO A N 1
ATOM 1803 C CA . PRO A 1 256 ? 28.679 3.713 -18.683 1.00 96.38 256 PRO A CA 1
ATOM 1804 C C . PRO A 1 256 ? 28.395 2.505 -19.582 1.00 96.38 256 PRO A C 1
ATOM 1806 O O . PRO A 1 256 ? 27.937 2.674 -20.712 1.00 96.38 256 PRO A O 1
ATOM 1809 N N . THR A 1 257 ? 28.566 1.300 -19.050 1.00 95.81 257 THR A N 1
ATOM 1810 C CA . THR A 1 257 ? 28.304 0.016 -19.719 1.00 95.81 257 THR A CA 1
ATOM 1811 C C . THR A 1 257 ? 27.130 -0.745 -19.088 1.00 95.81 257 THR A C 1
ATOM 1813 O O . THR A 1 257 ? 26.648 -0.424 -17.995 1.00 95.81 257 THR A O 1
ATOM 1816 N N . THR A 1 258 ? 26.630 -1.785 -19.765 1.00 95.19 258 THR A N 1
ATOM 1817 C CA . THR A 1 258 ? 25.587 -2.658 -19.194 1.00 95.19 258 THR A CA 1
ATOM 1818 C C . THR A 1 258 ? 26.062 -3.468 -17.993 1.00 95.19 258 THR A C 1
ATOM 1820 O O . THR A 1 258 ? 25.270 -3.701 -17.081 1.00 95.19 258 THR A O 1
ATOM 1823 N N . ASP A 1 259 ? 27.334 -3.856 -17.960 1.00 95.31 259 ASP A N 1
ATOM 1824 C CA . ASP A 1 259 ? 27.897 -4.684 -16.891 1.00 95.31 259 ASP A CA 1
ATOM 1825 C C . ASP A 1 259 ? 28.114 -3.897 -15.602 1.00 95.31 259 ASP A C 1
ATOM 1827 O O . ASP A 1 259 ? 27.760 -4.351 -14.514 1.00 95.31 259 ASP A O 1
ATOM 1831 N N . GLU A 1 260 ? 28.579 -2.659 -15.706 1.00 96.62 260 GLU A N 1
ATOM 1832 C CA . GLU A 1 260 ? 28.624 -1.756 -14.559 1.00 96.62 260 GLU A CA 1
ATOM 1833 C C . GLU A 1 260 ? 27.219 -1.474 -14.015 1.00 96.62 260 GLU A C 1
ATOM 1835 O O . GLU A 1 260 ? 27.012 -1.510 -12.802 1.00 96.62 260 GLU A O 1
ATOM 1840 N N . LEU A 1 261 ? 26.221 -1.264 -14.884 1.00 97.38 261 LEU A N 1
ATOM 1841 C CA . LEU A 1 261 ? 24.836 -1.111 -14.438 1.00 97.38 261 LEU A CA 1
ATOM 1842 C C . LEU A 1 261 ? 24.324 -2.370 -13.716 1.00 97.38 261 LEU A C 1
ATOM 1844 O O . LEU A 1 261 ? 23.619 -2.240 -12.713 1.00 97.38 261 LEU A O 1
ATOM 1848 N N . ASN A 1 262 ? 24.698 -3.570 -14.172 1.00 97.06 262 ASN A N 1
ATOM 1849 C CA . ASN A 1 262 ? 24.377 -4.821 -13.480 1.00 97.06 262 ASN A CA 1
ATOM 1850 C C . ASN A 1 262 ? 24.920 -4.805 -12.043 1.00 97.06 262 ASN A C 1
ATOM 1852 O O . ASN A 1 262 ? 24.164 -5.056 -11.104 1.00 97.06 262 ASN A O 1
ATOM 1856 N N . VAL A 1 263 ? 26.183 -4.401 -11.860 1.00 97.19 263 VAL A N 1
ATOM 1857 C CA . VAL A 1 263 ? 26.809 -4.256 -10.534 1.00 97.19 263 VAL A CA 1
ATOM 1858 C C . VAL A 1 263 ? 26.061 -3.240 -9.668 1.00 97.19 263 VAL A C 1
ATOM 1860 O O . VAL A 1 263 ? 25.875 -3.465 -8.472 1.00 97.19 263 VAL A O 1
ATOM 1863 N N . ILE A 1 264 ? 25.596 -2.125 -10.236 1.00 98.12 264 ILE A N 1
ATOM 1864 C CA . ILE A 1 264 ? 24.800 -1.139 -9.490 1.00 98.12 264 ILE A CA 1
ATOM 1865 C C . ILE A 1 264 ? 23.467 -1.739 -9.031 1.00 98.12 264 ILE A C 1
ATOM 1867 O O . ILE A 1 264 ? 23.090 -1.544 -7.877 1.00 98.12 264 ILE A O 1
ATOM 1871 N N . ILE A 1 265 ? 22.775 -2.488 -9.896 1.00 97.62 265 ILE A N 1
ATOM 1872 C CA . ILE A 1 265 ? 21.481 -3.118 -9.586 1.00 97.62 265 ILE A CA 1
ATOM 1873 C C . ILE A 1 265 ? 21.618 -4.211 -8.512 1.00 97.62 265 ILE A C 1
ATOM 1875 O O . ILE A 1 265 ? 20.741 -4.351 -7.653 1.00 97.62 265 ILE A O 1
ATOM 1879 N N . GLU A 1 266 ? 22.713 -4.970 -8.534 1.00 96.69 266 GLU A N 1
ATOM 1880 C CA . GLU A 1 266 ? 23.036 -5.978 -7.515 1.00 96.69 266 GLU A CA 1
ATOM 1881 C C . GLU A 1 266 ? 23.382 -5.357 -6.154 1.00 96.69 266 GLU A C 1
ATOM 1883 O O . GLU A 1 266 ? 23.207 -5.998 -5.124 1.00 96.69 266 GLU A O 1
ATOM 1888 N N . ASN A 1 267 ? 23.819 -4.095 -6.129 1.00 97.00 267 ASN A N 1
ATOM 1889 C CA . ASN A 1 267 ? 24.193 -3.374 -4.911 1.00 97.00 267 ASN A CA 1
ATOM 1890 C C . ASN A 1 267 ? 23.123 -2.370 -4.438 1.00 97.00 267 ASN A C 1
ATOM 1892 O O . ASN A 1 267 ? 23.437 -1.423 -3.715 1.00 97.00 267 ASN A O 1
ATOM 1896 N N . LEU A 1 268 ? 21.853 -2.561 -4.819 1.00 97.31 268 LEU A N 1
ATOM 1897 C CA . LEU A 1 268 ? 20.738 -1.717 -4.351 1.00 97.31 268 LEU A CA 1
ATOM 1898 C C . LEU A 1 268 ? 20.262 -2.047 -2.927 1.00 97.31 268 LEU A C 1
ATOM 1900 O O . LEU A 1 268 ? 19.329 -1.410 -2.427 1.00 97.31 268 LEU A O 1
ATOM 1904 N N . ASP A 1 269 ? 20.876 -3.034 -2.277 1.00 98.00 269 ASP A N 1
ATOM 1905 C CA . ASP A 1 269 ? 20.554 -3.425 -0.910 1.00 98.00 269 ASP A CA 1
ATOM 1906 C C . ASP A 1 269 ? 20.633 -2.230 0.051 1.00 98.00 269 ASP A C 1
ATOM 1908 O O . ASP A 1 269 ? 21.564 -1.420 0.041 1.00 98.00 269 ASP A O 1
ATOM 1912 N N . PHE A 1 270 ? 19.632 -2.114 0.920 1.00 98.31 270 PHE A N 1
ATOM 1913 C CA . PHE A 1 270 ? 19.527 -1.004 1.862 1.00 98.31 270 PHE A CA 1
ATOM 1914 C C . PHE A 1 270 ? 18.934 -1.464 3.190 1.00 98.31 270 PHE A C 1
ATOM 1916 O O . PHE A 1 270 ? 18.059 -2.322 3.230 1.00 98.31 270 PHE A O 1
ATOM 1923 N N . SER A 1 271 ? 19.372 -0.852 4.291 1.00 98.25 271 SER A N 1
ATOM 1924 C CA . SER A 1 271 ? 18.764 -1.033 5.608 1.00 98.25 271 SER A CA 1
ATOM 1925 C C . SER A 1 271 ? 18.829 0.269 6.401 1.00 98.25 271 SER A C 1
ATOM 1927 O O . SER A 1 271 ? 19.912 0.790 6.674 1.00 98.25 271 SER A O 1
ATOM 1929 N N . GLY A 1 272 ? 17.672 0.821 6.762 1.00 97.81 272 GLY A N 1
ATOM 1930 C CA . GLY A 1 272 ? 17.589 2.056 7.536 1.00 97.81 272 GLY A CA 1
ATOM 1931 C C . GLY A 1 272 ? 16.167 2.594 7.664 1.00 97.81 272 GLY A C 1
ATOM 1932 O O . GLY A 1 272 ? 15.326 2.379 6.798 1.00 97.81 272 GLY A O 1
ATOM 1933 N N . GLY A 1 273 ? 15.877 3.298 8.763 1.00 95.56 273 GLY A N 1
ATOM 1934 C CA . GLY A 1 273 ? 14.563 3.925 8.978 1.00 95.56 273 GLY A CA 1
ATOM 1935 C C . GLY A 1 273 ? 13.383 2.941 8.991 1.00 95.56 273 GLY A C 1
ATOM 1936 O O . GLY A 1 273 ? 12.284 3.311 8.598 1.00 95.56 273 GLY A O 1
ATOM 1937 N N . GLY A 1 274 ? 13.619 1.683 9.381 1.00 97.06 274 GLY A N 1
ATOM 1938 C CA . GLY A 1 274 ? 12.616 0.615 9.335 1.00 97.06 274 GLY A CA 1
ATOM 1939 C C . GLY A 1 274 ? 12.417 -0.017 7.953 1.00 97.06 274 GLY A C 1
ATOM 1940 O O . GLY A 1 274 ? 11.650 -0.965 7.852 1.00 97.06 274 GLY A O 1
ATOM 1941 N N . LEU A 1 275 ? 13.102 0.457 6.908 1.00 98.44 275 LEU A N 1
ATOM 1942 C CA . LEU A 1 275 ? 13.070 -0.104 5.558 1.00 98.44 275 LEU A CA 1
ATOM 1943 C C . LEU A 1 275 ? 14.296 -0.992 5.319 1.00 98.44 275 LEU A C 1
ATOM 1945 O O . LEU A 1 275 ? 15.426 -0.567 5.552 1.00 98.44 275 LEU A O 1
ATOM 1949 N N . VAL A 1 276 ? 14.061 -2.199 4.815 1.00 98.62 276 VAL A N 1
ATOM 1950 C CA . VAL A 1 276 ? 15.073 -3.140 4.332 1.00 98.62 276 VAL A CA 1
ATOM 1951 C C . VAL A 1 276 ? 14.766 -3.462 2.878 1.00 98.62 276 VAL A C 1
ATOM 1953 O O . VAL A 1 276 ? 13.627 -3.783 2.553 1.00 98.62 276 VAL A O 1
ATOM 1956 N N . ILE A 1 277 ? 15.763 -3.374 2.007 1.00 98.44 277 ILE A N 1
ATOM 1957 C CA . ILE A 1 277 ? 15.653 -3.707 0.588 1.00 98.44 277 ILE A CA 1
ATOM 1958 C C . ILE A 1 277 ? 16.697 -4.754 0.261 1.00 98.44 277 ILE A C 1
ATOM 1960 O O . ILE A 1 277 ? 17.846 -4.624 0.682 1.00 98.44 277 ILE A O 1
ATOM 1964 N N . THR A 1 278 ? 16.279 -5.750 -0.511 1.00 98.19 278 THR A N 1
ATOM 1965 C CA . THR A 1 278 ? 17.172 -6.689 -1.181 1.00 98.19 278 THR A CA 1
ATOM 1966 C C . THR A 1 278 ? 16.865 -6.697 -2.671 1.00 98.19 278 THR A C 1
ATOM 1968 O O . THR A 1 278 ? 15.698 -6.832 -3.059 1.00 98.19 278 THR A O 1
ATOM 1971 N N . SER A 1 279 ? 17.896 -6.581 -3.496 1.00 97.00 279 SER A N 1
ATOM 1972 C CA . SER A 1 279 ? 17.794 -6.626 -4.953 1.00 97.00 279 SER A CA 1
ATOM 1973 C C . SER A 1 279 ? 18.658 -7.754 -5.492 1.00 97.00 279 SER A C 1
ATOM 1975 O O . SER A 1 279 ? 19.805 -7.917 -5.093 1.00 97.00 279 SER A O 1
ATOM 1977 N N . THR A 1 280 ? 18.119 -8.546 -6.415 1.00 97.19 280 THR A N 1
ATOM 1978 C CA . THR A 1 280 ? 18.917 -9.535 -7.149 1.00 97.19 280 THR A CA 1
ATOM 1979 C C . THR A 1 280 ? 18.670 -9.399 -8.637 1.00 97.19 280 THR A C 1
ATOM 1981 O O . THR A 1 280 ? 17.523 -9.336 -9.088 1.00 97.19 280 THR A O 1
ATOM 1984 N N . LEU A 1 281 ? 19.753 -9.363 -9.405 1.00 97.31 281 LEU A N 1
ATOM 1985 C CA . LEU A 1 281 ? 19.701 -9.411 -10.854 1.00 97.31 281 LEU A CA 1
ATOM 1986 C C . LEU A 1 281 ? 19.691 -10.879 -11.304 1.00 97.31 281 LEU A C 1
ATOM 1988 O O . LEU A 1 281 ? 20.473 -11.697 -10.831 1.00 97.31 281 LEU A O 1
ATOM 1992 N N . THR A 1 282 ? 18.785 -11.228 -12.214 1.00 96.06 282 THR A N 1
ATOM 1993 C CA . THR A 1 282 ? 18.693 -12.583 -12.802 1.00 96.06 282 THR A CA 1
ATOM 1994 C C . THR A 1 282 ? 19.146 -12.634 -14.258 1.00 96.06 282 THR A C 1
ATOM 1996 O O . THR A 1 282 ? 19.268 -13.709 -14.840 1.00 96.06 282 THR A O 1
ATOM 1999 N N . GLY A 1 283 ? 19.403 -11.469 -14.849 1.00 92.62 283 GLY A N 1
ATOM 2000 C CA . GLY A 1 283 ? 19.988 -11.299 -16.171 1.00 92.62 283 GLY A CA 1
ATOM 2001 C C . GLY A 1 283 ? 19.964 -9.827 -16.562 1.00 92.62 283 GLY A C 1
ATOM 2002 O O . GLY A 1 283 ? 19.014 -9.124 -16.219 1.00 92.62 283 GLY A O 1
ATOM 2003 N N . GLY A 1 284 ? 20.990 -9.371 -17.270 1.00 93.81 284 GLY A N 1
ATOM 2004 C CA . GLY A 1 284 ? 21.155 -7.977 -17.664 1.00 93.81 284 GLY A CA 1
ATOM 2005 C C . GLY A 1 284 ? 22.037 -7.859 -18.900 1.00 93.81 284 GLY A C 1
ATOM 2006 O O . GLY A 1 284 ? 22.982 -8.629 -19.038 1.00 93.81 284 GLY A O 1
ATOM 2007 N N . GLY A 1 285 ? 21.711 -6.933 -19.801 1.00 94.62 285 GLY A N 1
ATOM 2008 C CA . GLY A 1 285 ? 22.506 -6.650 -20.999 1.00 94.62 285 GLY A CA 1
ATOM 2009 C C . GLY A 1 285 ? 21.681 -6.571 -22.281 1.00 94.62 285 GLY A C 1
ATOM 2010 O O . GLY A 1 285 ? 20.454 -6.433 -22.252 1.00 94.62 285 GLY A O 1
ATOM 2011 N N . LEU A 1 286 ? 22.367 -6.643 -23.422 1.00 94.62 286 LEU A N 1
ATOM 2012 C CA . LEU A 1 286 ? 21.747 -6.639 -24.744 1.00 94.62 286 LEU A CA 1
ATOM 2013 C C . LEU A 1 286 ? 21.248 -8.038 -25.124 1.00 94.62 286 LEU A C 1
ATOM 2015 O O . LEU A 1 286 ? 22.012 -8.995 -25.201 1.00 94.62 286 LEU A O 1
ATOM 2019 N N . THR A 1 287 ? 19.955 -8.155 -25.407 1.00 94.00 287 THR A N 1
ATOM 2020 C CA . THR A 1 287 ? 19.320 -9.365 -25.935 1.00 94.00 287 THR A CA 1
ATOM 2021 C C . THR A 1 287 ? 18.625 -9.029 -27.249 1.00 94.00 287 THR A C 1
ATOM 2023 O O . THR A 1 287 ? 17.561 -8.411 -27.266 1.00 94.00 287 THR A O 1
ATOM 2026 N N . GLY A 1 288 ? 19.224 -9.429 -28.372 1.00 93.38 288 GLY A N 1
ATOM 2027 C CA . GLY A 1 288 ? 18.761 -8.992 -29.689 1.00 93.38 288 GLY A CA 1
ATOM 2028 C C . GLY A 1 288 ? 18.955 -7.484 -29.845 1.00 93.38 288 GLY A C 1
ATOM 2029 O O . GLY A 1 288 ? 20.078 -7.005 -29.760 1.00 93.38 288 GLY A O 1
ATOM 2030 N N . SER A 1 289 ? 17.867 -6.745 -30.050 1.00 95.25 289 SER A N 1
ATOM 2031 C CA . SER A 1 289 ? 17.861 -5.277 -30.115 1.00 95.25 289 SER A CA 1
ATOM 2032 C C . SER A 1 289 ? 17.474 -4.610 -28.794 1.00 95.25 289 SER A C 1
ATOM 2034 O O . SER A 1 289 ? 17.195 -3.417 -28.782 1.00 95.25 289 SER A O 1
ATOM 2036 N N . ASP A 1 290 ? 17.367 -5.351 -27.693 1.00 97.12 290 ASP A N 1
ATOM 2037 C CA . ASP A 1 290 ? 16.816 -4.811 -26.453 1.00 97.12 290 ASP A CA 1
ATOM 2038 C C . ASP A 1 290 ? 17.862 -4.815 -25.348 1.00 97.12 290 ASP A C 1
ATOM 2040 O O . ASP A 1 290 ? 18.423 -5.862 -25.029 1.00 97.12 290 ASP A O 1
ATOM 2044 N N . PHE A 1 291 ? 18.069 -3.675 -24.695 1.00 97.44 291 PHE A N 1
ATOM 2045 C CA . PHE A 1 291 ? 18.646 -3.702 -23.357 1.00 97.44 291 PHE A CA 1
ATOM 2046 C C . PHE A 1 291 ? 17.574 -4.189 -22.394 1.00 97.44 291 PHE A C 1
ATOM 2048 O O . PHE A 1 291 ? 16.489 -3.608 -22.331 1.00 97.44 291 PHE A O 1
ATOM 2055 N N . ARG A 1 292 ? 17.860 -5.256 -21.647 1.00 97.75 292 ARG A N 1
ATOM 2056 C CA . ARG A 1 292 ? 16.919 -5.851 -20.699 1.00 97.75 292 ARG A CA 1
ATOM 2057 C C . ARG A 1 292 ? 17.624 -6.267 -19.418 1.00 97.75 292 ARG A C 1
ATOM 2059 O O . ARG A 1 292 ? 18.594 -7.012 -19.463 1.00 97.75 292 ARG A O 1
ATOM 2066 N N . PHE A 1 293 ? 17.051 -5.861 -18.291 1.00 98.38 293 PHE A N 1
ATOM 2067 C CA . PHE A 1 293 ? 17.503 -6.171 -16.938 1.00 98.38 293 PHE A CA 1
ATOM 2068 C C . PHE A 1 293 ? 16.346 -6.793 -16.165 1.00 98.38 293 PHE A C 1
ATOM 2070 O O . PHE A 1 293 ? 15.288 -6.180 -16.045 1.00 98.38 293 PHE A O 1
ATOM 2077 N N . ASN A 1 294 ? 16.513 -8.017 -15.673 1.00 98.38 294 ASN A N 1
ATOM 2078 C CA . ASN A 1 294 ? 15.500 -8.737 -14.909 1.00 98.38 294 ASN A CA 1
ATOM 2079 C C . ASN A 1 294 ? 15.867 -8.703 -13.426 1.00 98.38 294 ASN A C 1
ATOM 2081 O O . ASN A 1 294 ? 16.876 -9.281 -13.018 1.00 98.38 294 ASN A O 1
ATOM 2085 N N . VAL A 1 295 ? 15.035 -8.046 -12.627 1.00 98.25 295 VAL A N 1
ATOM 2086 C CA . VAL A 1 295 ? 15.292 -7.764 -11.215 1.00 98.25 295 VAL A CA 1
ATOM 2087 C C . VAL A 1 295 ? 14.238 -8.440 -10.356 1.00 98.25 295 VAL A C 1
ATOM 2089 O O . VAL A 1 295 ? 13.043 -8.316 -10.633 1.00 98.25 295 VAL A O 1
ATOM 2092 N N . ASN A 1 296 ? 14.681 -9.101 -9.289 1.00 98.31 296 ASN A N 1
ATOM 2093 C CA . ASN A 1 296 ? 13.829 -9.417 -8.150 1.00 98.31 296 ASN A CA 1
ATOM 2094 C C . ASN A 1 296 ? 14.101 -8.387 -7.059 1.00 98.31 296 ASN A C 1
ATOM 2096 O O . ASN A 1 296 ? 15.181 -8.370 -6.464 1.00 98.31 296 ASN A O 1
ATOM 2100 N N . PHE A 1 297 ? 13.124 -7.524 -6.822 1.00 98.12 297 PHE A N 1
ATOM 2101 C CA . PHE A 1 297 ? 13.204 -6.423 -5.882 1.00 98.12 297 PHE A CA 1
ATOM 2102 C C . PHE A 1 297 ? 12.255 -6.688 -4.715 1.00 98.12 297 PHE A C 1
ATOM 2104 O O . PHE A 1 297 ? 11.039 -6.785 -4.892 1.00 98.12 297 PHE A O 1
ATOM 2111 N N . LEU A 1 298 ? 12.813 -6.816 -3.516 1.00 98.56 298 LEU A N 1
ATOM 2112 C CA . LEU A 1 298 ? 12.069 -7.056 -2.287 1.00 98.56 298 LEU A CA 1
ATOM 2113 C C . LEU A 1 298 ? 12.315 -5.892 -1.332 1.00 98.56 298 LEU A C 1
ATOM 2115 O O . LEU A 1 298 ? 13.455 -5.616 -0.972 1.00 98.56 298 LEU A O 1
ATOM 2119 N N . ALA A 1 299 ? 11.249 -5.232 -0.890 1.00 98.56 299 ALA A N 1
ATOM 2120 C CA . ALA A 1 299 ? 11.318 -4.157 0.091 1.00 98.56 299 ALA A CA 1
ATOM 2121 C C . ALA A 1 299 ? 10.408 -4.477 1.276 1.00 98.56 299 ALA A C 1
ATOM 2123 O O . ALA A 1 299 ? 9.213 -4.677 1.105 1.00 98.56 299 ALA A O 1
ATOM 2124 N N . THR A 1 300 ? 10.958 -4.516 2.484 1.00 98.69 300 THR A N 1
ATOM 2125 C CA . THR A 1 300 ? 10.213 -4.727 3.728 1.00 98.69 300 THR A CA 1
ATOM 2126 C C . THR A 1 300 ? 10.309 -3.483 4.595 1.00 98.69 300 THR A C 1
ATOM 2128 O O . THR A 1 300 ? 11.410 -3.051 4.929 1.00 98.69 300 THR A O 1
ATOM 2131 N N . ARG A 1 301 ? 9.173 -2.907 4.988 1.00 98.25 301 ARG A N 1
ATOM 2132 C CA . ARG A 1 301 ? 9.108 -1.745 5.873 1.00 98.25 301 ARG A CA 1
ATOM 2133 C C . ARG A 1 301 ? 8.423 -2.115 7.180 1.00 98.25 301 ARG A C 1
ATOM 2135 O O . ARG A 1 301 ? 7.330 -2.657 7.180 1.00 98.25 301 ARG A O 1
ATOM 2142 N N . THR A 1 302 ? 9.046 -1.789 8.303 1.00 98.25 302 THR A N 1
ATOM 2143 C CA . THR A 1 302 ? 8.431 -1.863 9.629 1.00 98.25 302 THR A CA 1
ATOM 2144 C C . THR A 1 302 ? 8.135 -0.456 10.118 1.00 98.25 302 THR A C 1
ATOM 2146 O O . THR A 1 302 ? 9.039 0.370 10.238 1.00 98.25 302 THR A O 1
ATOM 2149 N N . ILE A 1 303 ? 6.864 -0.190 10.401 1.00 97.69 303 ILE A N 1
ATOM 2150 C CA . ILE A 1 303 ? 6.381 1.088 10.915 1.00 97.69 303 ILE A CA 1
ATOM 2151 C C . ILE A 1 303 ? 5.884 0.858 12.331 1.00 97.69 303 ILE A C 1
ATOM 2153 O O . ILE A 1 303 ? 4.955 0.086 12.552 1.00 97.69 303 ILE A O 1
ATOM 2157 N N . SER A 1 304 ? 6.495 1.549 13.283 1.00 96.94 304 SER A N 1
ATOM 2158 C CA . SER A 1 304 ? 6.094 1.525 14.686 1.00 96.94 304 SER A CA 1
ATOM 2159 C C . SER A 1 304 ? 5.266 2.753 15.049 1.00 96.94 304 SER A C 1
ATOM 2161 O O . SER A 1 304 ? 5.357 3.796 14.405 1.00 96.94 304 SER A O 1
ATOM 2163 N N . GLY A 1 305 ? 4.475 2.634 16.114 1.00 95.00 305 GLY A N 1
ATOM 2164 C CA . GLY A 1 305 ? 3.687 3.745 16.646 1.00 95.00 305 GLY A CA 1
ATOM 2165 C C . GLY A 1 305 ? 2.380 4.011 15.897 1.00 95.00 305 GLY A C 1
ATOM 2166 O O . GLY A 1 305 ? 1.806 5.089 16.042 1.00 95.00 305 GLY A O 1
ATOM 2167 N N . LEU A 1 306 ? 1.897 3.049 15.103 1.00 95.56 306 LEU A N 1
ATOM 2168 C CA . LEU A 1 306 ? 0.635 3.184 14.380 1.00 95.56 306 LEU A CA 1
ATOM 2169 C C . LEU A 1 306 ? -0.531 3.153 15.371 1.00 95.56 306 LEU A C 1
ATOM 2171 O O . LEU A 1 306 ? -0.620 2.195 16.142 1.00 95.56 306 LEU A O 1
ATOM 2175 N N . PRO A 1 307 ? -1.423 4.157 15.375 1.00 94.06 307 PRO A N 1
ATOM 2176 C CA . PRO A 1 307 ? -2.567 4.159 16.271 1.00 94.06 307 PRO A CA 1
ATOM 2177 C C . PRO A 1 307 ? -3.496 2.985 15.954 1.00 94.06 307 PRO A C 1
ATOM 2179 O O . PRO A 1 307 ? -3.765 2.691 14.789 1.00 94.06 307 PRO A O 1
ATOM 2182 N N . ILE A 1 308 ? -4.020 2.337 16.993 1.00 92.62 308 ILE A N 1
ATOM 2183 C CA . ILE A 1 308 ? -5.057 1.325 16.803 1.00 92.62 308 ILE A CA 1
ATOM 2184 C C . ILE A 1 308 ? -6.364 2.022 16.414 1.00 92.62 308 ILE A C 1
ATOM 2186 O O . ILE A 1 308 ? -6.843 2.904 17.128 1.00 92.62 308 ILE A O 1
ATOM 2190 N N . SER A 1 309 ? -6.964 1.588 15.311 1.00 89.56 309 SER A N 1
ATOM 2191 C CA . SER A 1 309 ? -8.252 2.046 14.815 1.00 89.56 309 SER A CA 1
ATOM 2192 C C . SER A 1 309 ? -9.181 0.877 14.495 1.00 89.56 309 SER A C 1
ATOM 2194 O O . SER A 1 309 ? -8.803 -0.089 13.829 1.00 89.56 309 SER A O 1
ATOM 2196 N N . PHE A 1 310 ? -10.436 1.006 14.926 1.00 85.44 310 PHE A N 1
ATOM 2197 C CA . PHE A 1 310 ? -11.525 0.096 14.572 1.00 85.44 310 PHE A CA 1
ATOM 2198 C C . PHE A 1 310 ? -12.571 0.759 13.657 1.00 85.44 310 PHE A C 1
ATOM 2200 O O . PHE A 1 310 ? -13.653 0.201 13.468 1.00 85.44 310 PHE A O 1
ATOM 2207 N N . THR A 1 311 ? -12.215 1.891 13.024 1.00 71.00 311 THR A N 1
ATOM 2208 C CA . THR A 1 311 ? -13.158 2.832 12.386 1.00 71.00 311 THR A CA 1
ATOM 2209 C C . THR A 1 311 ? -13.944 2.341 11.177 1.00 71.00 311 THR A C 1
ATOM 2211 O O . THR A 1 311 ? -14.814 3.027 10.649 1.00 71.00 311 THR A O 1
ATOM 2214 N N . ASN A 1 312 ? -13.649 1.135 10.708 1.00 64.19 312 ASN A N 1
ATOM 2215 C CA . ASN A 1 312 ? -14.225 0.594 9.480 1.00 64.19 312 ASN A CA 1
ATOM 2216 C C . ASN A 1 312 ? -15.250 -0.514 9.754 1.00 64.19 312 ASN A C 1
ATOM 2218 O O . ASN A 1 312 ? -15.744 -1.146 8.821 1.00 64.19 312 ASN A O 1
ATOM 2222 N N . ALA A 1 313 ? -15.567 -0.763 11.026 1.00 63.56 313 ALA A N 1
ATOM 2223 C CA . ALA A 1 313 ? -16.532 -1.767 11.432 1.00 63.56 313 ALA A CA 1
ATOM 2224 C C . ALA A 1 313 ? -17.883 -1.122 11.762 1.00 63.56 313 ALA A C 1
ATOM 2226 O O . ALA A 1 313 ? -18.049 -0.457 12.789 1.00 63.56 313 ALA A O 1
ATOM 2227 N N . SER A 1 314 ? -18.874 -1.350 10.898 1.00 66.12 314 SER A N 1
ATOM 2228 C CA . SER A 1 314 ? -20.246 -0.888 11.108 1.00 66.12 314 SER A CA 1
ATOM 2229 C C . SER A 1 314 ? -20.759 -1.304 12.489 1.00 66.12 314 SER A C 1
ATOM 2231 O O . SER A 1 314 ? -20.750 -2.483 12.836 1.00 66.12 314 SER A O 1
ATOM 2233 N N . GLY A 1 315 ? -21.195 -0.324 13.282 1.00 65.25 315 GLY A N 1
ATOM 2234 C CA . GLY A 1 315 ? -21.740 -0.529 14.627 1.00 65.25 315 GLY A CA 1
ATOM 2235 C C . GLY A 1 315 ? -20.699 -0.643 15.745 1.00 65.25 315 GLY A C 1
ATOM 2236 O O . GLY A 1 315 ? -21.030 -0.316 16.885 1.00 65.25 315 GLY A O 1
ATOM 2237 N N . LEU A 1 316 ? -19.444 -1.016 15.454 1.00 74.62 316 LEU A N 1
ATOM 2238 C CA . LEU A 1 316 ? -18.413 -1.079 16.492 1.00 74.62 316 LEU A CA 1
ATOM 2239 C C . LEU A 1 316 ? -17.927 0.313 16.886 1.00 74.62 316 LEU A C 1
ATOM 2241 O O . LEU A 1 316 ? -17.728 0.542 18.063 1.00 74.62 316 LEU A O 1
ATOM 2245 N N . ASP A 1 317 ? -17.827 1.268 15.967 1.00 65.00 317 ASP A N 1
ATOM 2246 C CA . ASP A 1 317 ? -17.367 2.629 16.297 1.00 65.00 317 ASP A CA 1
ATOM 2247 C C . ASP A 1 317 ? -18.256 3.388 17.279 1.00 65.00 317 ASP A C 1
ATOM 2249 O O . ASP A 1 317 ? -17.795 4.216 18.073 1.00 65.00 317 ASP A O 1
ATOM 2253 N N . ALA A 1 318 ? -19.555 3.096 17.243 1.00 67.25 318 ALA A N 1
ATOM 2254 C CA . ALA A 1 318 ? -20.489 3.610 18.231 1.00 67.25 318 ALA A CA 1
ATOM 2255 C C . ALA A 1 318 ? -20.276 2.942 19.600 1.00 67.25 318 ALA A C 1
ATOM 2257 O O . ALA A 1 318 ? -20.525 3.556 20.637 1.00 67.25 318 ALA A O 1
ATOM 2258 N N . ALA A 1 319 ? -19.802 1.695 19.601 1.00 77.94 319 ALA A N 1
ATOM 2259 C CA . ALA A 1 319 ? -19.717 0.842 20.773 1.00 77.94 319 ALA A CA 1
ATOM 2260 C C . ALA A 1 319 ? -18.307 0.699 21.359 1.00 77.94 319 ALA A C 1
ATOM 2262 O O . ALA A 1 319 ? -18.213 0.321 22.514 1.00 77.94 319 ALA A O 1
ATOM 2263 N N . VAL A 1 320 ? -17.226 0.969 20.630 1.00 86.25 320 VAL A N 1
ATOM 2264 C CA . VAL A 1 320 ? -15.832 0.783 21.050 1.00 86.25 320 VAL A CA 1
ATOM 2265 C C . VAL A 1 320 ? -14.992 1.920 20.481 1.00 86.25 320 VAL A C 1
ATOM 2267 O O . VAL A 1 320 ? -14.794 2.014 19.275 1.00 86.25 320 VAL A O 1
ATOM 2270 N N . LYS A 1 321 ? -14.447 2.767 21.352 1.00 86.81 321 LYS A N 1
ATOM 2271 C CA . LYS A 1 321 ? -13.516 3.837 20.985 1.00 86.81 321 LYS A CA 1
ATOM 2272 C C . LYS A 1 321 ? -12.185 3.611 21.672 1.00 86.81 321 LYS A C 1
ATOM 2274 O O . LYS A 1 321 ? -12.114 3.516 22.896 1.00 86.81 321 LYS A O 1
ATOM 2279 N N . VAL A 1 322 ? -11.119 3.531 20.892 1.00 87.25 322 VAL A N 1
ATOM 2280 C CA . VAL A 1 322 ? -9.767 3.397 21.432 1.00 87.25 322 VAL A CA 1
ATOM 2281 C C . VAL A 1 322 ? -9.307 4.751 21.968 1.00 87.25 322 VAL A C 1
ATOM 2283 O O . VAL A 1 322 ? -9.475 5.770 21.302 1.00 87.25 322 VAL A O 1
ATOM 2286 N N . SER A 1 323 ? -8.762 4.788 23.188 1.00 79.50 323 SER A N 1
ATOM 2287 C CA . SER A 1 323 ? -8.174 6.026 23.711 1.00 79.50 323 SER A CA 1
ATOM 2288 C C . SER A 1 323 ? -6.902 6.385 22.937 1.00 79.50 323 SER A C 1
ATOM 2290 O O . SER A 1 323 ? -6.145 5.504 22.523 1.00 79.50 323 SER A O 1
ATOM 2292 N N . GLY A 1 324 ? -6.663 7.685 22.732 1.00 70.00 324 GLY A N 1
ATOM 2293 C CA . GLY A 1 324 ? -5.458 8.170 22.062 1.00 70.00 324 GLY A CA 1
ATOM 2294 C C . GLY A 1 324 ? -4.215 7.731 22.834 1.00 70.00 324 GLY A C 1
ATOM 2295 O O . GLY A 1 324 ? -3.941 8.256 23.908 1.00 70.00 324 GLY A O 1
ATOM 2296 N N . GLY A 1 325 ? -3.497 6.733 22.321 1.00 77.81 325 GLY A N 1
ATOM 2297 C CA . GLY A 1 325 ? -2.299 6.190 22.963 1.00 77.81 325 GLY A CA 1
ATOM 2298 C C . GLY A 1 325 ? -2.037 4.714 22.676 1.00 77.81 325 GLY A C 1
ATOM 2299 O O . GLY A 1 325 ? -0.895 4.279 22.775 1.00 77.81 325 GLY A O 1
ATOM 2300 N N . ALA A 1 326 ? -3.053 3.943 22.279 1.00 88.56 326 ALA A N 1
ATOM 2301 C CA . ALA A 1 326 ? -2.835 2.563 21.861 1.00 88.56 326 ALA A CA 1
ATOM 2302 C C . ALA A 1 326 ? -2.128 2.531 20.502 1.00 88.56 326 ALA A C 1
ATOM 2304 O O . ALA A 1 326 ? -2.652 3.061 19.521 1.00 88.56 326 ALA A O 1
ATOM 2305 N N . GLN A 1 327 ? -0.946 1.921 20.456 1.00 94.69 327 GLN A N 1
ATOM 2306 C CA . GLN A 1 327 ? -0.127 1.854 19.254 1.00 94.69 327 GLN A CA 1
ATOM 2307 C C . GLN A 1 327 ? 0.340 0.426 18.982 1.00 94.69 327 GLN A C 1
ATOM 2309 O O . GLN A 1 327 ? 0.604 -0.338 19.911 1.00 94.69 327 GLN A O 1
ATOM 2314 N N . VAL A 1 328 ? 0.479 0.089 17.705 1.00 96.31 328 VAL A N 1
ATOM 2315 C CA . VAL A 1 328 ? 1.039 -1.175 17.216 1.00 96.31 328 VAL A CA 1
ATOM 2316 C C . VAL A 1 328 ? 2.160 -0.904 16.216 1.00 96.31 328 VAL A C 1
ATOM 2318 O O . VAL A 1 328 ? 2.388 0.235 15.800 1.00 96.31 328 VAL A O 1
ATOM 2321 N N . SER A 1 329 ? 2.889 -1.956 15.850 1.00 97.44 329 SER A N 1
ATOM 2322 C CA . SER A 1 329 ? 3.773 -1.924 14.687 1.00 97.44 329 SER A CA 1
ATOM 2323 C C . SER A 1 329 ? 3.158 -2.746 13.561 1.00 97.44 329 SER A C 1
ATOM 2325 O O . SER A 1 329 ? 2.546 -3.779 13.828 1.00 97.44 329 SER A O 1
ATOM 2327 N N . ALA A 1 330 ? 3.335 -2.291 12.326 1.00 98.00 330 ALA A N 1
ATOM 2328 C CA . ALA A 1 330 ? 3.007 -3.049 11.128 1.00 98.00 330 ALA A CA 1
ATOM 2329 C C . ALA A 1 330 ? 4.277 -3.310 10.319 1.00 98.00 330 ALA A C 1
ATOM 2331 O O . ALA A 1 330 ? 5.158 -2.451 10.246 1.00 98.00 330 ALA A O 1
ATOM 2332 N N . THR A 1 331 ? 4.343 -4.473 9.686 1.00 98.50 331 THR A N 1
ATOM 2333 C CA . THR A 1 331 ? 5.366 -4.817 8.704 1.00 98.50 331 THR A CA 1
ATOM 2334 C C . THR A 1 331 ? 4.697 -4.952 7.349 1.00 98.50 331 THR A C 1
ATOM 2336 O O . THR A 1 331 ? 3.754 -5.719 7.200 1.00 98.50 331 THR A O 1
ATOM 2339 N N . THR A 1 332 ? 5.166 -4.208 6.358 1.00 98.31 332 THR A N 1
ATOM 2340 C CA . THR A 1 332 ? 4.711 -4.318 4.977 1.00 98.31 332 THR A CA 1
ATOM 2341 C C . THR A 1 332 ? 5.829 -4.837 4.094 1.00 98.31 332 THR A C 1
ATOM 2343 O O . THR A 1 332 ? 6.992 -4.488 4.295 1.00 98.31 332 THR A O 1
ATOM 2346 N N . THR A 1 333 ? 5.496 -5.669 3.111 1.00 98.56 333 THR A N 1
ATOM 2347 C CA . THR A 1 333 ? 6.481 -6.224 2.179 1.00 98.56 333 THR A CA 1
ATOM 2348 C C . THR A 1 333 ? 6.007 -6.053 0.746 1.00 98.56 333 THR A C 1
ATOM 2350 O O . THR A 1 333 ? 4.911 -6.466 0.392 1.00 98.56 333 THR A O 1
ATOM 2353 N N . LEU A 1 334 ? 6.845 -5.456 -0.088 1.00 98.50 334 LEU A N 1
ATOM 2354 C CA . LEU A 1 334 ? 6.701 -5.365 -1.531 1.00 98.50 334 LEU A CA 1
ATOM 2355 C C . LEU A 1 334 ? 7.621 -6.398 -2.177 1.00 98.50 334 LEU A C 1
ATOM 2357 O O . LEU A 1 334 ? 8.831 -6.332 -1.979 1.00 98.50 334 LEU A O 1
ATOM 2361 N N . THR A 1 335 ? 7.063 -7.279 -3.000 1.00 98.50 335 THR A N 1
ATOM 2362 C CA . THR A 1 335 ? 7.826 -8.163 -3.887 1.00 98.50 335 THR A CA 1
ATOM 2363 C C . THR A 1 335 ? 7.505 -7.795 -5.326 1.00 98.50 335 THR A C 1
ATOM 2365 O O . THR A 1 335 ? 6.364 -7.940 -5.772 1.00 98.50 335 THR A O 1
ATOM 2368 N N . LEU A 1 336 ? 8.513 -7.330 -6.055 1.00 98.31 336 LEU A N 1
ATOM 2369 C CA . LEU A 1 336 ? 8.412 -6.930 -7.448 1.00 98.31 336 LEU A CA 1
ATOM 2370 C C . LEU A 1 336 ? 9.480 -7.662 -8.263 1.00 98.31 336 LEU A C 1
ATOM 2372 O O . LEU A 1 336 ? 10.662 -7.346 -8.181 1.00 98.31 336 LEU A O 1
ATOM 2376 N N . ASN A 1 337 ? 9.045 -8.617 -9.079 1.00 98.31 337 ASN A N 1
ATOM 2377 C CA . ASN A 1 337 ? 9.902 -9.310 -10.036 1.00 98.31 337 ASN A CA 1
ATOM 2378 C C . ASN A 1 337 ? 9.529 -8.830 -11.433 1.00 98.31 337 ASN A C 1
ATOM 2380 O O . ASN A 1 337 ? 8.382 -9.003 -11.861 1.00 98.31 337 ASN A O 1
ATOM 2384 N N . PHE A 1 338 ? 10.461 -8.199 -12.136 1.00 98.31 338 PHE A N 1
ATOM 2385 C CA . PHE A 1 338 ? 10.180 -7.564 -13.420 1.00 98.31 338 PHE A CA 1
ATOM 2386 C C . PHE A 1 338 ? 11.431 -7.427 -14.281 1.00 98.31 338 PHE A C 1
ATOM 2388 O O . PHE A 1 338 ? 12.544 -7.278 -13.783 1.00 98.31 338 PHE A O 1
ATOM 2395 N N . GLY A 1 339 ? 11.230 -7.458 -15.596 1.00 98.31 339 GLY A N 1
ATOM 2396 C CA . GLY A 1 339 ? 12.191 -6.935 -16.556 1.00 98.31 339 GLY A CA 1
ATOM 2397 C C . GLY A 1 339 ? 12.006 -5.430 -16.732 1.00 98.31 339 GLY A C 1
ATOM 2398 O O . GLY A 1 339 ? 10.877 -4.949 -16.682 1.00 98.31 339 GLY A O 1
ATOM 2399 N N . PHE A 1 340 ? 13.069 -4.687 -17.001 1.00 98.62 340 PHE A N 1
ATOM 2400 C CA . PHE A 1 340 ? 12.986 -3.326 -17.530 1.00 98.62 340 PHE A CA 1
ATOM 2401 C C . PHE A 1 340 ? 14.118 -3.068 -18.520 1.00 98.62 340 PHE A C 1
ATOM 2403 O O . PHE A 1 340 ? 15.111 -3.798 -18.538 1.00 98.62 340 PHE A O 1
ATOM 2410 N N . GLY A 1 341 ? 13.977 -2.035 -19.344 1.00 98.44 341 GLY A N 1
ATOM 2411 C CA . GLY A 1 341 ? 15.056 -1.597 -20.219 1.00 98.44 341 GLY A CA 1
ATOM 2412 C C . GLY A 1 341 ? 14.565 -0.820 -21.430 1.00 98.44 341 GLY A C 1
ATOM 2413 O O . GLY A 1 341 ? 13.590 -0.076 -21.333 1.00 98.44 341 GLY A O 1
ATOM 2414 N N . LEU A 1 342 ? 15.268 -0.966 -22.551 1.00 98.56 342 LEU A N 1
ATOM 2415 C CA . LEU A 1 342 ? 15.015 -0.245 -23.798 1.00 98.56 342 LEU A CA 1
ATOM 2416 C C . LEU A 1 342 ? 14.831 -1.238 -24.939 1.00 98.56 342 LEU A C 1
ATOM 2418 O O . LEU A 1 342 ? 15.625 -2.167 -25.067 1.00 98.56 342 LEU A O 1
ATOM 2422 N N . ARG A 1 343 ? 13.802 -1.046 -25.763 1.00 97.69 343 ARG A N 1
ATOM 2423 C CA . ARG A 1 343 ? 13.508 -1.916 -26.908 1.00 97.69 343 ARG A CA 1
ATOM 2424 C C . ARG A 1 343 ? 13.888 -1.290 -28.241 1.00 97.69 343 ARG A C 1
ATOM 2426 O O . ARG A 1 343 ? 13.870 -0.068 -28.380 1.00 97.69 343 ARG A O 1
ATOM 2433 N N . ASN A 1 344 ? 14.116 -2.148 -2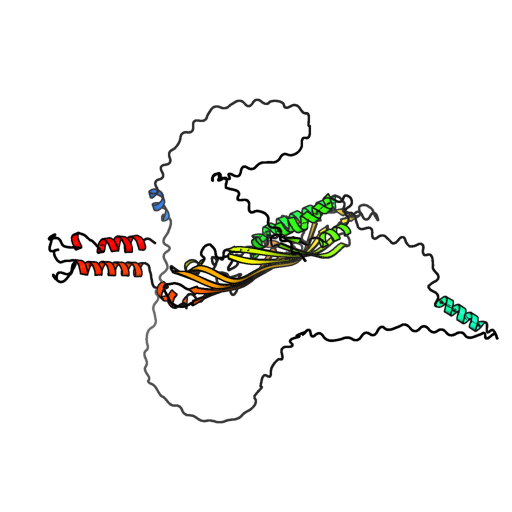9.231 1.00 96.75 344 ASN A N 1
ATOM 2434 C CA . ASN A 1 344 ? 14.363 -1.770 -30.624 1.00 96.75 344 ASN A CA 1
ATOM 2435 C C . ASN A 1 344 ? 15.541 -0.793 -30.767 1.00 96.75 344 ASN A C 1
ATOM 2437 O O . ASN A 1 344 ? 15.459 0.219 -31.460 1.00 96.75 344 ASN A O 1
ATOM 2441 N N . LEU A 1 345 ? 16.643 -1.068 -30.090 1.00 96.88 345 LEU A N 1
ATOM 2442 C CA . LEU A 1 345 ? 17.891 -0.356 -30.293 1.00 96.88 345 LEU A CA 1
ATOM 2443 C C . LEU A 1 345 ? 18.493 -0.719 -31.652 1.00 96.88 345 LEU A C 1
ATOM 2445 O O . LEU A 1 345 ? 18.308 -1.826 -32.165 1.00 96.88 345 LEU A O 1
ATOM 2449 N N . VAL A 1 346 ? 19.234 0.221 -32.224 1.00 96.44 346 VAL A N 1
ATOM 2450 C CA . VAL A 1 346 ? 19.981 0.034 -33.468 1.00 96.44 346 VAL A CA 1
ATOM 2451 C C . VAL A 1 346 ? 21.450 0.326 -33.232 1.00 96.44 346 VAL A C 1
ATOM 2453 O O . VAL A 1 346 ? 21.801 1.308 -32.579 1.00 96.44 346 VAL A O 1
ATOM 2456 N N . GLU A 1 347 ? 22.311 -0.531 -33.767 1.00 94.56 347 GLU A N 1
ATOM 2457 C CA . GLU A 1 347 ? 23.746 -0.290 -33.743 1.00 94.56 347 GLU A CA 1
ATOM 2458 C C . GLU A 1 347 ? 24.069 0.903 -34.654 1.00 94.56 347 GLU A C 1
ATOM 2460 O O . GLU A 1 347 ? 23.644 0.966 -35.811 1.00 94.56 347 GLU A O 1
ATOM 2465 N N . THR A 1 348 ? 24.805 1.875 -34.124 1.00 93.75 348 THR A N 1
ATOM 2466 C CA . THR A 1 348 ? 25.140 3.121 -34.830 1.00 93.75 348 THR A CA 1
ATOM 2467 C C . THR A 1 348 ? 26.121 2.896 -35.978 1.00 93.75 348 THR A C 1
ATOM 2469 O O . THR A 1 348 ? 26.131 3.661 -36.945 1.00 93.75 348 THR A O 1
ATOM 2472 N N . SER A 1 349 ? 26.953 1.854 -35.905 1.00 91.81 349 SER A N 1
ATOM 2473 C CA . SER A 1 349 ? 27.786 1.373 -37.008 1.00 91.81 349 SER A CA 1
ATOM 2474 C C . SER A 1 349 ? 28.132 -0.103 -36.802 1.00 91.81 349 SER A C 1
ATOM 2476 O O . SER A 1 349 ? 28.492 -0.464 -35.690 1.00 91.81 349 SER A O 1
ATOM 2478 N N . PRO A 1 350 ? 28.093 -0.954 -37.843 1.00 90.19 350 PRO A N 1
ATOM 2479 C CA . PRO A 1 350 ? 28.346 -2.385 -37.682 1.00 90.19 350 PRO A CA 1
ATOM 2480 C C . PRO A 1 350 ? 29.671 -2.698 -36.972 1.00 90.19 350 PRO A C 1
ATOM 2482 O O . PRO A 1 350 ? 30.740 -2.341 -37.475 1.00 90.19 350 PRO A O 1
ATOM 2485 N N . GLY A 1 351 ? 29.595 -3.404 -35.842 1.00 85.94 351 GLY A N 1
ATOM 2486 C CA . GLY A 1 351 ? 30.743 -3.892 -35.076 1.00 85.94 351 GLY A CA 1
ATOM 2487 C C . GLY A 1 351 ? 31.370 -2.879 -34.118 1.00 85.94 351 GLY A C 1
ATOM 2488 O O . GLY A 1 351 ? 32.485 -3.120 -33.656 1.00 85.94 351 GLY A O 1
ATOM 2489 N N . ASN A 1 352 ? 30.707 -1.752 -33.837 1.00 87.75 352 ASN A N 1
ATOM 2490 C CA . ASN A 1 352 ? 31.184 -0.781 -32.850 1.00 87.75 352 ASN A CA 1
ATOM 2491 C C . ASN A 1 352 ? 30.571 -0.974 -31.455 1.00 87.75 352 ASN A C 1
ATOM 2493 O O . ASN A 1 352 ? 30.983 -0.268 -30.539 1.00 87.75 352 ASN A O 1
ATOM 2497 N N . ASN A 1 353 ? 29.607 -1.890 -31.291 1.00 87.88 353 ASN A N 1
ATOM 2498 C CA . ASN A 1 353 ? 28.891 -2.149 -30.036 1.00 87.88 353 ASN A CA 1
ATOM 2499 C C . ASN A 1 353 ? 28.246 -0.897 -29.404 1.00 87.88 353 ASN A C 1
ATOM 2501 O O . ASN A 1 353 ? 27.944 -0.883 -28.212 1.00 87.88 353 ASN A O 1
ATOM 2505 N N . GLN A 1 354 ? 27.971 0.142 -30.197 1.00 92.31 354 GLN A N 1
ATOM 2506 C CA . GLN A 1 354 ? 27.307 1.360 -29.741 1.00 92.31 354 GLN A CA 1
ATOM 2507 C C . GLN A 1 354 ? 25.871 1.389 -30.244 1.00 92.31 354 GLN A C 1
ATOM 2509 O O . GLN A 1 354 ? 25.621 1.493 -31.448 1.00 92.31 354 GLN A O 1
ATOM 2514 N N . TRP A 1 355 ? 24.928 1.348 -29.309 1.00 94.94 355 TRP A N 1
ATOM 2515 C CA . TRP A 1 355 ? 23.504 1.202 -29.591 1.00 94.94 355 TRP A CA 1
ATOM 2516 C C . TRP A 1 355 ? 22.748 2.487 -29.267 1.00 94.94 355 TRP A C 1
ATOM 2518 O O . TRP A 1 355 ? 22.933 3.062 -28.198 1.00 94.94 355 TRP A O 1
ATOM 2528 N N . ASP A 1 356 ? 21.884 2.929 -30.180 1.00 96.44 356 ASP A N 1
ATOM 2529 C CA . ASP A 1 356 ? 21.026 4.106 -30.006 1.00 96.44 356 ASP A CA 1
ATOM 2530 C C . ASP A 1 356 ? 19.542 3.749 -30.188 1.00 96.44 356 ASP A C 1
ATOM 2532 O O . ASP A 1 356 ? 19.180 2.652 -30.623 1.00 96.44 356 ASP A O 1
ATOM 2536 N N . LEU A 1 357 ? 18.664 4.682 -29.830 1.00 97.50 357 LEU A N 1
ATOM 2537 C CA . LEU A 1 357 ? 17.220 4.537 -29.941 1.00 97.50 357 LEU A CA 1
ATOM 2538 C C . LEU A 1 357 ? 16.779 4.585 -31.413 1.00 97.50 357 LEU A C 1
ATOM 2540 O O . LEU A 1 357 ? 17.077 5.544 -32.123 1.00 97.50 357 LEU A O 1
ATOM 2544 N N . SER A 1 358 ? 15.988 3.604 -31.859 1.00 97.50 358 SER A N 1
ATOM 2545 C CA . SER A 1 358 ? 15.247 3.714 -33.133 1.00 97.50 358 SER A CA 1
ATOM 2546 C C . SER A 1 358 ? 13.821 4.246 -32.965 1.00 97.50 358 SER A C 1
ATOM 2548 O O . SER A 1 358 ? 13.170 4.617 -33.943 1.00 97.50 358 SER A O 1
ATOM 2550 N N . LEU A 1 359 ? 13.334 4.290 -31.722 1.00 97.62 359 LEU A N 1
ATOM 2551 C CA . LEU A 1 359 ? 12.004 4.756 -31.347 1.00 97.62 359 LEU A CA 1
ATOM 2552 C C . LEU A 1 359 ? 12.100 6.027 -30.486 1.00 97.62 359 LEU A C 1
ATOM 2554 O O . LEU A 1 359 ? 13.140 6.292 -29.879 1.00 97.62 359 LEU A O 1
ATOM 2558 N N . PRO A 1 360 ? 11.008 6.802 -30.359 1.00 98.00 360 PRO A N 1
ATOM 2559 C CA . PRO A 1 360 ? 10.898 7.822 -29.321 1.00 98.00 360 PRO A CA 1
ATOM 2560 C C . PRO A 1 360 ? 11.219 7.257 -27.927 1.00 98.00 360 PRO A C 1
ATOM 2562 O O . PRO A 1 360 ? 10.961 6.084 -27.644 1.00 98.00 360 PRO A O 1
ATOM 2565 N N . ALA A 1 361 ? 11.786 8.082 -27.043 1.00 96.81 361 ALA A N 1
ATOM 2566 C CA . ALA A 1 361 ? 12.255 7.640 -25.726 1.00 96.81 361 ALA A CA 1
ATOM 2567 C C . ALA A 1 361 ? 11.146 6.985 -24.876 1.00 96.81 361 ALA A C 1
ATOM 2569 O O . ALA A 1 361 ? 11.377 5.954 -24.245 1.00 96.81 361 ALA A O 1
ATOM 2570 N N . ASP A 1 362 ? 9.933 7.536 -24.924 1.00 97.38 362 ASP A N 1
ATOM 2571 C CA . ASP A 1 362 ? 8.749 7.049 -24.211 1.00 97.38 362 ASP A CA 1
ATOM 2572 C C . ASP A 1 362 ? 8.170 5.741 -24.783 1.00 97.38 362 ASP A C 1
ATOM 2574 O O . ASP A 1 362 ? 7.468 5.011 -24.084 1.00 97.38 362 ASP A O 1
ATOM 2578 N N . GLN A 1 363 ? 8.491 5.415 -26.035 1.00 98.06 363 GLN A N 1
ATOM 2579 C CA . GLN A 1 363 ? 8.157 4.139 -26.676 1.00 98.06 363 GLN A CA 1
ATOM 2580 C C . GLN A 1 363 ? 9.295 3.113 -26.597 1.00 98.06 363 GLN A C 1
ATOM 2582 O O . GLN A 1 363 ? 9.066 1.927 -26.849 1.00 98.06 363 GLN A O 1
ATOM 2587 N N . SER A 1 364 ? 10.514 3.565 -26.290 1.00 98.12 364 SER A N 1
ATOM 2588 C CA . SER A 1 364 ? 11.701 2.720 -26.150 1.00 98.12 364 SER A CA 1
ATOM 2589 C C . SER A 1 364 ? 11.771 2.095 -24.764 1.00 98.12 364 SER A C 1
ATOM 2591 O O . SER A 1 364 ? 12.016 0.896 -24.652 1.00 98.12 364 SER A O 1
ATOM 2593 N N . PHE A 1 365 ? 11.551 2.886 -23.710 1.00 98.62 365 PHE A N 1
ATOM 2594 C CA . PHE A 1 365 ? 11.539 2.362 -22.349 1.00 98.62 365 PHE A CA 1
ATOM 2595 C C . PHE A 1 365 ? 10.356 1.428 -22.120 1.00 98.62 365 PHE A C 1
ATOM 2597 O O . PHE A 1 365 ? 9.230 1.754 -22.500 1.00 98.62 365 PHE A O 1
ATOM 2604 N N . PHE A 1 366 ? 10.604 0.310 -21.439 1.00 98.69 366 PHE A N 1
ATOM 2605 C CA . PHE A 1 366 ? 9.563 -0.622 -21.030 1.00 98.69 366 PHE A CA 1
ATOM 2606 C C . PHE A 1 366 ? 9.836 -1.281 -19.675 1.00 98.69 366 PHE A C 1
ATOM 2608 O O . PHE A 1 366 ? 10.984 -1.385 -19.235 1.00 98.69 366 PHE A O 1
ATOM 2615 N N . ILE A 1 367 ? 8.771 -1.810 -19.069 1.00 98.56 367 ILE A N 1
ATOM 2616 C CA . ILE A 1 367 ? 8.826 -2.870 -18.060 1.00 98.56 367 ILE A CA 1
ATOM 2617 C C . ILE A 1 367 ? 8.151 -4.145 -18.576 1.00 98.56 367 ILE A C 1
ATOM 2619 O O . ILE A 1 367 ? 7.272 -4.097 -19.428 1.00 98.56 367 ILE A O 1
ATOM 2623 N N . ALA A 1 368 ? 8.525 -5.286 -18.019 1.00 98.06 368 ALA A N 1
ATOM 2624 C CA . ALA A 1 368 ? 7.931 -6.593 -18.262 1.00 98.06 368 ALA A CA 1
ATOM 2625 C C . ALA A 1 368 ? 7.694 -7.271 -16.897 1.00 98.06 368 ALA A C 1
ATOM 2627 O O . ALA A 1 368 ? 8.552 -8.025 -16.421 1.00 98.06 368 ALA A O 1
ATOM 2628 N N . PRO A 1 369 ? 6.590 -6.942 -16.202 1.00 96.38 369 PRO A N 1
ATOM 2629 C CA . PRO A 1 369 ? 6.312 -7.441 -14.860 1.00 96.38 369 PRO A CA 1
ATOM 2630 C C . PRO A 1 369 ? 6.062 -8.952 -14.896 1.00 96.38 369 PRO A C 1
ATOM 2632 O O . PRO A 1 369 ? 5.277 -9.443 -15.698 1.00 96.38 369 PRO A O 1
ATOM 2635 N N . SER A 1 370 ? 6.726 -9.692 -14.011 1.00 97.31 370 SER A N 1
ATOM 2636 C CA . SER A 1 370 ? 6.516 -11.135 -13.830 1.00 97.31 370 SER A CA 1
ATOM 2637 C C . SER A 1 370 ? 5.657 -11.423 -12.599 1.00 97.31 370 SER A C 1
ATOM 2639 O O . SER A 1 370 ? 4.748 -12.245 -12.656 1.00 97.31 370 SER A O 1
ATOM 2641 N N . SER A 1 371 ? 5.902 -10.724 -11.487 1.00 97.19 371 SER A N 1
ATOM 2642 C CA . SER A 1 371 ? 5.035 -10.769 -10.307 1.00 97.19 371 SER A CA 1
ATOM 2643 C C . SER A 1 371 ? 5.119 -9.467 -9.526 1.00 97.19 371 SER A C 1
ATOM 2645 O O . SER A 1 371 ? 6.206 -8.914 -9.365 1.00 97.19 371 SER A O 1
ATOM 2647 N N . PHE A 1 372 ? 3.989 -9.020 -8.990 1.00 97.88 372 PHE A N 1
ATOM 2648 C CA . PHE A 1 372 ? 3.906 -7.816 -8.178 1.00 97.88 372 PHE A CA 1
ATOM 2649 C C . PHE A 1 372 ? 2.918 -8.061 -7.033 1.00 97.88 372 PHE A C 1
ATOM 2651 O O . PHE A 1 372 ? 1.713 -8.192 -7.239 1.00 97.88 372 PHE A O 1
ATOM 2658 N N . THR A 1 373 ? 3.438 -8.176 -5.814 1.00 98.31 373 THR A N 1
ATOM 2659 C CA . THR A 1 373 ? 2.634 -8.422 -4.612 1.00 98.31 373 THR A CA 1
ATOM 2660 C C . THR A 1 373 ? 3.037 -7.479 -3.494 1.00 98.31 373 THR A C 1
ATOM 2662 O O . THR A 1 373 ? 4.213 -7.149 -3.348 1.00 98.31 373 THR A O 1
ATOM 2665 N N . ALA A 1 374 ? 2.066 -7.094 -2.679 1.00 98.00 374 ALA A N 1
ATOM 2666 C CA . ALA A 1 374 ? 2.260 -6.263 -1.506 1.00 98.00 374 ALA A CA 1
ATOM 2667 C C . ALA A 1 374 ? 1.552 -6.904 -0.309 1.00 98.00 374 ALA A C 1
ATOM 2669 O O . ALA A 1 374 ? 0.372 -7.227 -0.395 1.00 98.00 374 ALA A O 1
ATOM 2670 N N . THR A 1 375 ? 2.237 -7.078 0.812 1.00 98.31 375 THR A N 1
ATOM 2671 C CA . THR A 1 375 ? 1.650 -7.606 2.047 1.00 98.31 375 THR A CA 1
ATOM 2672 C C . THR A 1 375 ? 1.708 -6.574 3.163 1.00 98.31 375 THR A C 1
ATOM 2674 O O . THR A 1 375 ? 2.522 -5.648 3.139 1.00 98.31 375 THR A O 1
ATOM 2677 N N . ALA A 1 376 ? 0.834 -6.737 4.149 1.00 98.00 376 ALA A N 1
ATOM 2678 C CA . ALA A 1 376 ? 0.869 -6.025 5.414 1.00 98.00 376 ALA A CA 1
ATOM 2679 C C . ALA A 1 376 ? 0.542 -6.997 6.540 1.00 98.00 376 ALA A C 1
ATOM 2681 O O . ALA A 1 376 ? -0.404 -7.769 6.426 1.00 98.00 376 ALA A O 1
ATOM 2682 N N . ALA A 1 377 ? 1.307 -6.934 7.619 1.00 98.25 377 ALA A N 1
ATOM 2683 C CA . ALA A 1 377 ? 1.119 -7.760 8.792 1.00 98.25 377 ALA A CA 1
ATOM 2684 C C . ALA A 1 377 ? 1.196 -6.910 10.062 1.00 98.25 377 ALA A C 1
ATOM 2686 O O . ALA A 1 377 ? 1.997 -5.976 10.156 1.00 98.25 377 ALA A O 1
ATOM 2687 N N . VAL A 1 378 ? 0.379 -7.237 11.054 1.00 98.12 378 VAL A N 1
ATOM 2688 C CA . VAL A 1 378 ? 0.450 -6.702 12.415 1.00 98.12 378 VAL A CA 1
ATOM 2689 C C . VAL A 1 378 ? 0.415 -7.889 13.354 1.00 98.12 378 VAL A C 1
ATOM 2691 O O . VAL A 1 378 ? -0.559 -8.627 13.363 1.00 98.12 378 VAL A O 1
ATOM 2694 N N . HIS A 1 379 ? 1.436 -8.022 14.196 1.00 97.56 379 HIS A N 1
ATOM 2695 C CA . HIS A 1 379 ? 1.439 -8.986 15.293 1.00 97.56 379 HIS A CA 1
ATOM 2696 C C . HIS A 1 379 ? 1.781 -8.240 16.579 1.00 97.56 379 HIS A C 1
ATOM 2698 O O . HIS A 1 379 ? 2.941 -7.941 16.868 1.00 97.56 379 HIS A O 1
ATOM 2704 N N . ALA A 1 380 ? 0.753 -7.891 17.343 1.00 96.94 380 ALA A N 1
ATOM 2705 C CA . ALA A 1 380 ? 0.883 -7.173 18.598 1.00 96.94 380 ALA A CA 1
ATOM 2706 C C . ALA A 1 380 ? 0.447 -8.060 19.764 1.00 96.94 380 ALA A C 1
ATOM 2708 O O . ALA A 1 380 ? -0.589 -8.724 19.730 1.00 96.94 380 ALA A O 1
ATOM 2709 N N . THR A 1 381 ? 1.240 -8.048 20.829 1.00 97.31 381 THR A N 1
ATOM 2710 C CA . THR A 1 381 ? 0.965 -8.775 22.070 1.00 97.31 381 THR A CA 1
ATOM 2711 C C . THR A 1 381 ? 1.266 -7.881 23.263 1.00 97.31 381 THR A C 1
ATOM 2713 O O . THR A 1 381 ? 1.986 -6.889 23.142 1.00 97.31 381 THR A O 1
ATOM 2716 N N . GLY A 1 382 ? 0.692 -8.206 24.422 1.00 96.06 382 GLY A N 1
ATOM 2717 C CA . GLY A 1 382 ? 0.954 -7.449 25.644 1.00 96.06 382 GLY A CA 1
ATOM 2718 C C . GLY A 1 382 ? 0.442 -6.008 25.596 1.00 96.06 382 GLY A C 1
ATOM 2719 O O . GLY A 1 382 ? 0.982 -5.158 26.299 1.00 96.06 382 GLY A O 1
ATOM 2720 N N . MET A 1 383 ? -0.565 -5.709 24.770 1.00 95.56 383 MET A N 1
ATOM 2721 C CA . MET A 1 383 ? -1.072 -4.347 24.626 1.00 95.56 383 MET A CA 1
ATOM 2722 C C . MET A 1 383 ? -1.805 -3.904 25.897 1.00 95.56 383 MET A C 1
ATOM 2724 O O . MET A 1 383 ? -2.676 -4.620 26.397 1.00 95.56 383 MET A O 1
ATOM 2728 N N . ASN A 1 384 ? -1.476 -2.711 26.399 1.00 95.19 384 ASN A N 1
ATOM 2729 C CA . ASN A 1 384 ? -2.097 -2.129 27.589 1.00 95.19 384 ASN A CA 1
ATOM 2730 C C . ASN A 1 384 ? -2.534 -0.696 27.291 1.00 95.19 384 ASN A C 1
ATOM 2732 O O . ASN A 1 384 ? -1.697 0.170 27.044 1.00 95.19 384 ASN A O 1
ATOM 2736 N N . TYR A 1 385 ? -3.839 -0.453 27.277 1.00 95.56 385 TYR A N 1
ATOM 2737 C CA . TYR A 1 385 ? -4.416 0.848 26.947 1.00 95.56 385 TYR A CA 1
ATOM 2738 C C . TYR A 1 385 ? -5.862 0.920 27.423 1.00 95.56 385 TYR A C 1
ATOM 2740 O O . TYR A 1 385 ? -6.483 -0.098 27.719 1.00 95.56 385 TYR A O 1
ATOM 2748 N N . ASN A 1 386 ? -6.422 2.123 27.486 1.00 93.62 386 ASN A N 1
ATOM 2749 C CA . ASN A 1 386 ? -7.835 2.283 27.801 1.00 93.62 386 ASN A CA 1
ATOM 2750 C C . ASN A 1 386 ? -8.663 2.245 26.513 1.00 93.62 386 ASN A C 1
ATOM 2752 O O . ASN A 1 386 ? -8.268 2.787 25.476 1.00 93.62 386 ASN A O 1
ATOM 2756 N N . VAL A 1 387 ? -9.830 1.627 26.575 1.00 92.19 387 VAL A N 1
ATOM 2757 C CA . VAL A 1 387 ? -10.851 1.720 25.534 1.00 92.19 387 VAL A CA 1
ATOM 2758 C C . VAL A 1 387 ? -12.155 2.120 26.181 1.00 92.19 387 VAL A C 1
ATOM 2760 O O . VAL A 1 387 ? -12.435 1.774 27.323 1.00 92.19 387 VAL A O 1
ATOM 2763 N N . ARG A 1 388 ? -12.972 2.853 25.447 1.00 88.31 388 ARG A N 1
ATOM 2764 C CA . ARG A 1 388 ? -14.339 3.121 25.845 1.00 88.31 388 ARG A CA 1
ATOM 2765 C C . ARG A 1 388 ? -15.244 2.123 25.154 1.00 88.31 388 ARG A C 1
ATOM 2767 O O . ARG A 1 388 ? -15.260 2.099 23.931 1.00 88.31 388 ARG A O 1
ATOM 2774 N N . VAL A 1 389 ? -15.995 1.333 25.913 1.00 85.88 389 VAL A N 1
ATOM 2775 C CA . VAL A 1 389 ? -17.015 0.428 25.377 1.00 85.88 389 VAL A CA 1
ATOM 2776 C C . VAL A 1 389 ? -18.396 0.982 25.741 1.00 85.88 389 VAL A C 1
ATOM 2778 O O . VAL A 1 389 ? -18.797 0.971 26.905 1.00 85.88 389 VAL A O 1
ATOM 2781 N N . GLY A 1 390 ? -19.122 1.522 24.762 1.00 81.81 390 GLY A N 1
ATOM 2782 C CA . GLY A 1 390 ? -20.324 2.328 24.966 1.00 81.81 390 GLY A CA 1
ATOM 2783 C C . GLY A 1 390 ? -19.984 3.605 25.735 1.00 81.81 390 GLY A C 1
ATOM 2784 O O . GLY A 1 390 ? -19.268 4.467 25.232 1.00 81.81 390 GLY A O 1
ATOM 2785 N N . PHE A 1 391 ? -20.465 3.712 26.973 1.00 78.88 391 PHE A N 1
ATOM 2786 C CA . PHE A 1 391 ? -20.119 4.805 27.892 1.00 78.88 391 PHE A CA 1
ATOM 2787 C C . PHE A 1 391 ? -19.106 4.404 28.972 1.00 78.88 391 PHE A C 1
ATOM 2789 O O . PHE A 1 391 ? -18.698 5.248 29.765 1.00 78.88 391 PHE A O 1
ATOM 2796 N N . MET A 1 392 ? -18.712 3.129 29.041 1.00 83.81 392 MET A N 1
ATOM 2797 C CA . MET A 1 392 ? -17.765 2.661 30.049 1.00 83.81 392 MET A CA 1
ATOM 2798 C C . MET A 1 392 ? -16.336 2.852 29.576 1.00 83.81 392 MET A C 1
ATOM 2800 O O . MET A 1 392 ? -15.977 2.361 28.509 1.00 83.81 392 MET A O 1
ATOM 2804 N N . ASP A 1 393 ? -15.501 3.457 30.411 1.00 90.12 393 ASP A N 1
ATOM 2805 C CA . ASP A 1 393 ? -14.056 3.384 30.244 1.00 90.12 393 ASP A CA 1
ATOM 2806 C C . ASP A 1 393 ? -13.562 2.065 30.860 1.00 90.12 393 ASP A C 1
ATOM 2808 O O . ASP A 1 393 ? -13.812 1.762 32.030 1.00 90.12 393 ASP A O 1
ATOM 2812 N N . VAL A 1 394 ? -12.904 1.246 30.046 1.00 92.88 394 VAL A N 1
ATOM 2813 C CA . VAL A 1 394 ? -12.334 -0.041 30.444 1.00 92.88 394 VAL A CA 1
ATOM 2814 C C . VAL A 1 394 ? -10.848 -0.063 30.100 1.00 92.88 394 VAL A C 1
ATOM 2816 O O . VAL A 1 394 ? -10.400 0.568 29.142 1.00 92.88 394 VAL A O 1
ATOM 2819 N N . SER A 1 395 ? -10.068 -0.801 30.875 1.00 95.25 395 SER A N 1
ATOM 2820 C CA . SER A 1 395 ? -8.639 -0.976 30.643 1.00 95.25 395 SER A CA 1
ATOM 2821 C C . SER A 1 395 ? -8.390 -2.324 29.985 1.00 95.25 395 SER A C 1
ATOM 2823 O O . SER A 1 395 ? -8.774 -3.363 30.525 1.00 95.25 395 SER A O 1
ATOM 2825 N N . VAL A 1 396 ? -7.737 -2.306 28.827 1.00 96.06 396 VAL A N 1
ATOM 2826 C CA . VAL A 1 396 ? -7.165 -3.488 28.184 1.00 96.06 396 VAL A CA 1
ATOM 2827 C C . VAL A 1 396 ? -5.847 -3.804 28.879 1.00 96.06 396 VAL A C 1
ATOM 2829 O O . VAL A 1 396 ? -4.997 -2.925 29.018 1.00 96.06 396 VAL A O 1
ATOM 2832 N N . THR A 1 397 ? -5.667 -5.045 29.326 1.00 96.50 397 THR A N 1
ATOM 2833 C CA . THR A 1 397 ? -4.398 -5.528 29.891 1.00 96.50 397 THR A CA 1
ATOM 2834 C C . THR A 1 397 ? -3.990 -6.821 29.206 1.00 96.50 397 THR A C 1
ATOM 2836 O O . THR A 1 397 ? -4.733 -7.799 29.234 1.00 96.50 397 THR A O 1
ATOM 2839 N N . GLY A 1 398 ? -2.807 -6.837 28.593 1.00 96.56 398 GLY A N 1
ATOM 2840 C CA . 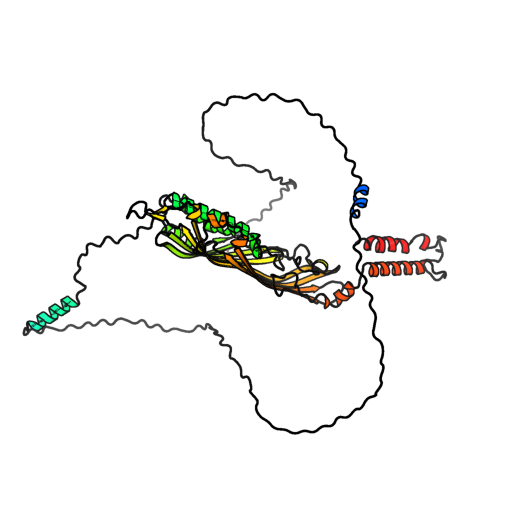GLY A 1 398 ? -2.302 -8.012 27.882 1.00 96.56 398 GLY A CA 1
ATOM 2841 C C . GLY A 1 398 ? -3.054 -8.332 26.586 1.00 96.56 398 GLY A C 1
ATOM 2842 O O . GLY A 1 398 ? -3.163 -9.501 26.227 1.00 96.56 398 GLY A O 1
ATOM 2843 N N . GLY A 1 399 ? -3.589 -7.320 25.898 1.00 97.06 399 GLY A N 1
ATOM 2844 C CA . GLY A 1 399 ? -4.301 -7.507 24.635 1.00 97.06 399 GLY A CA 1
ATOM 2845 C C . GLY A 1 399 ? -3.405 -8.036 23.515 1.00 97.06 399 GLY A C 1
ATOM 2846 O O . GLY A 1 399 ? -2.197 -7.774 23.492 1.00 97.06 399 GLY A O 1
ATOM 2847 N N . THR A 1 400 ? -4.011 -8.746 22.567 1.00 97.69 400 THR A N 1
ATOM 2848 C CA . THR A 1 400 ? -3.369 -9.188 21.326 1.00 97.69 400 THR A CA 1
ATOM 2849 C C . THR A 1 400 ? -4.136 -8.688 20.108 1.00 97.69 400 THR A C 1
ATOM 2851 O O . THR A 1 400 ? -5.357 -8.520 20.145 1.00 97.69 400 THR A O 1
ATOM 2854 N N . ALA A 1 401 ? -3.407 -8.422 19.033 1.00 97.19 401 ALA A N 1
ATOM 2855 C CA . ALA A 1 401 ? -3.944 -8.054 17.734 1.00 97.19 401 ALA A CA 1
ATOM 2856 C C . ALA A 1 401 ? -3.101 -8.735 16.662 1.00 97.19 401 ALA A C 1
ATOM 2858 O O . ALA A 1 401 ? -1.873 -8.697 16.726 1.00 97.19 401 ALA A O 1
ATOM 2859 N N . ASP A 1 402 ? -3.775 -9.356 15.709 1.00 98.12 402 ASP A N 1
ATOM 2860 C CA . ASP A 1 402 ? -3.162 -10.085 14.613 1.00 98.12 402 ASP A CA 1
ATOM 2861 C C . ASP A 1 402 ? -3.864 -9.694 13.312 1.00 98.12 402 ASP A C 1
ATOM 2863 O O . ASP A 1 402 ? -5.093 -9.633 13.266 1.00 98.12 402 ASP A O 1
ATOM 2867 N N . MET A 1 403 ? -3.114 -9.351 12.278 1.00 98.00 403 MET A N 1
ATOM 2868 C CA . MET A 1 403 ? -3.653 -9.052 10.958 1.00 98.00 403 MET A CA 1
ATOM 2869 C C . MET A 1 403 ? -2.636 -9.464 9.918 1.00 98.00 403 MET A C 1
ATOM 2871 O O . MET A 1 403 ? -1.479 -9.082 10.028 1.00 98.00 403 MET A O 1
ATOM 2875 N N . ASP A 1 404 ? -3.110 -10.162 8.896 1.00 97.94 404 ASP A N 1
ATOM 2876 C CA . ASP A 1 404 ? -2.354 -10.502 7.703 1.00 97.94 404 ASP A CA 1
ATOM 2877 C C . ASP A 1 404 ? -3.183 -10.090 6.490 1.00 97.94 404 ASP A C 1
ATOM 2879 O O . ASP A 1 404 ? -4.312 -10.548 6.307 1.00 97.94 404 ASP A O 1
ATOM 2883 N N . GLY A 1 405 ? -2.625 -9.220 5.657 1.00 97.25 405 GLY A N 1
ATOM 2884 C CA . GLY A 1 405 ? -3.194 -8.761 4.400 1.00 97.25 405 GLY A CA 1
ATOM 2885 C C . GLY A 1 405 ? -2.230 -9.024 3.250 1.00 97.25 405 GLY A C 1
ATOM 2886 O O . GLY A 1 405 ? -1.038 -8.738 3.341 1.00 97.25 405 GLY A O 1
ATOM 2887 N N . ASN A 1 406 ? -2.750 -9.545 2.144 1.00 97.81 406 ASN A N 1
ATOM 2888 C CA . ASN A 1 406 ? -2.007 -9.793 0.917 1.00 97.81 406 ASN A CA 1
ATOM 2889 C C . ASN A 1 406 ? -2.756 -9.189 -0.271 1.00 97.81 406 ASN A C 1
ATOM 2891 O O . ASN A 1 406 ? -3.868 -9.618 -0.601 1.00 97.81 406 ASN A O 1
ATOM 2895 N N . ALA A 1 407 ? -2.129 -8.206 -0.907 1.00 97.50 407 ALA A N 1
ATOM 2896 C CA . ALA A 1 407 ? -2.585 -7.570 -2.124 1.00 97.50 407 ALA A CA 1
ATOM 2897 C C . ALA A 1 407 ? -1.804 -8.088 -3.337 1.00 97.50 407 ALA A C 1
ATOM 2899 O O . ALA A 1 407 ? -0.585 -7.929 -3.441 1.00 97.50 407 ALA A O 1
ATOM 2900 N N . GLY A 1 408 ? -2.526 -8.690 -4.279 1.00 97.31 408 GLY A N 1
ATOM 2901 C CA . GLY A 1 408 ? -1.994 -9.018 -5.597 1.00 97.31 408 GLY A CA 1
ATOM 2902 C C . GLY A 1 408 ? -2.172 -7.833 -6.535 1.00 97.31 408 GLY A C 1
ATOM 2903 O O . GLY A 1 408 ? -3.254 -7.247 -6.585 1.00 97.31 408 GLY A O 1
ATOM 2904 N N . ILE A 1 409 ? -1.128 -7.487 -7.284 1.00 98.00 409 ILE A N 1
ATOM 2905 C CA . ILE A 1 409 ? -1.164 -6.439 -8.303 1.00 98.00 409 ILE A CA 1
ATOM 2906 C C . ILE A 1 409 ? -0.863 -7.105 -9.641 1.00 98.00 409 ILE A C 1
ATOM 2908 O O . ILE A 1 409 ? 0.136 -7.804 -9.801 1.00 98.00 409 ILE A O 1
ATOM 2912 N N . SER A 1 410 ? -1.742 -6.919 -10.618 1.00 97.62 410 SER A N 1
ATOM 2913 C CA . SER A 1 410 ? -1.517 -7.402 -11.978 1.00 97.62 410 SER A CA 1
ATOM 2914 C C . SER A 1 410 ? -1.608 -6.240 -12.944 1.00 97.62 410 SER A C 1
ATOM 2916 O O . SER A 1 410 ? -2.549 -5.443 -12.882 1.00 97.62 410 SER A O 1
ATOM 2918 N N . LEU A 1 411 ? -0.603 -6.150 -13.812 1.00 97.19 411 LEU A N 1
ATOM 2919 C CA . LEU A 1 411 ? -0.510 -5.117 -14.828 1.00 97.19 411 LEU A CA 1
ATOM 2920 C C . LEU A 1 411 ? -1.001 -5.686 -16.154 1.00 97.19 411 LEU A C 1
ATOM 2922 O O . LEU A 1 411 ? -0.517 -6.722 -16.606 1.00 97.19 411 LEU A O 1
ATOM 2926 N N . ASN A 1 412 ? -1.981 -5.015 -16.743 1.00 97.38 412 ASN A N 1
ATOM 2927 C CA . ASN A 1 412 ? -2.571 -5.389 -18.014 1.00 97.38 412 ASN A CA 1
ATOM 2928 C C . ASN A 1 412 ? -1.821 -4.666 -19.126 1.00 97.38 412 ASN A C 1
ATOM 2930 O O . ASN A 1 412 ? -1.902 -3.445 -19.233 1.00 97.38 412 ASN A O 1
ATOM 2934 N N . ASP A 1 413 ? -1.119 -5.420 -19.957 1.00 97.25 413 ASP A N 1
ATOM 2935 C CA . ASP A 1 413 ? -0.495 -4.897 -21.164 1.00 97.25 413 ASP A CA 1
ATOM 2936 C C . ASP A 1 413 ? -1.579 -4.549 -22.212 1.00 97.25 413 ASP A C 1
ATOM 2938 O O . ASP A 1 413 ? -2.261 -5.460 -22.702 1.00 97.25 413 ASP A O 1
ATOM 2942 N N . PRO A 1 414 ? -1.767 -3.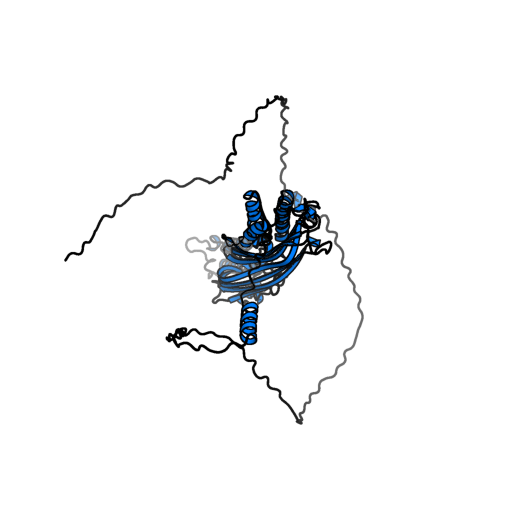258 -22.562 1.00 97.19 414 PRO A N 1
ATOM 2943 C CA . PRO A 1 414 ? -2.828 -2.831 -23.474 1.00 97.19 414 PRO A CA 1
ATOM 2944 C C . PRO A 1 414 ? -2.704 -3.393 -24.892 1.00 97.19 414 PRO A C 1
ATOM 2946 O O . PRO A 1 414 ? -3.716 -3.502 -25.587 1.00 97.19 414 PRO A O 1
ATOM 2949 N N . ASN A 1 415 ? -1.489 -3.718 -25.336 1.00 96.38 415 ASN A N 1
ATOM 2950 C CA . ASN A 1 415 ? -1.214 -4.153 -26.703 1.00 96.38 415 ASN A CA 1
ATOM 2951 C C . ASN A 1 415 ? -0.803 -5.643 -26.788 1.00 96.38 415 ASN A C 1
ATOM 2953 O O . ASN A 1 415 ? -0.784 -6.209 -27.882 1.00 96.38 415 ASN A O 1
ATOM 2957 N N . SER A 1 416 ? -0.566 -6.284 -25.635 1.00 96.50 416 SER A N 1
ATOM 2958 C CA . SER A 1 416 ? -0.213 -7.703 -25.484 1.00 96.50 416 SER A CA 1
ATOM 2959 C C . SER A 1 416 ? 1.122 -8.117 -26.129 1.00 96.50 416 SER A C 1
ATOM 2961 O O . SER A 1 416 ? 1.270 -9.268 -26.547 1.00 96.50 416 SER A O 1
ATOM 2963 N N . ASP A 1 417 ? 2.101 -7.215 -26.208 1.00 96.56 417 ASP A N 1
ATOM 2964 C CA . ASP A 1 417 ? 3.471 -7.492 -26.662 1.00 96.56 417 ASP A CA 1
ATOM 2965 C C . ASP A 1 417 ? 4.415 -7.994 -25.540 1.00 96.56 417 ASP A C 1
ATOM 2967 O O . ASP A 1 417 ? 5.577 -8.336 -25.789 1.00 96.56 417 ASP A O 1
ATOM 2971 N N . GLY A 1 418 ? 3.907 -8.096 -24.309 1.00 96.69 418 GLY A N 1
ATOM 2972 C CA . GLY A 1 418 ? 4.624 -8.514 -23.107 1.00 96.69 418 GLY A CA 1
ATOM 2973 C C . GLY A 1 418 ? 5.432 -7.396 -22.442 1.00 96.69 418 GLY A C 1
ATOM 2974 O O . GLY A 1 418 ? 6.219 -7.683 -21.532 1.00 96.69 418 GLY A O 1
ATOM 2975 N N . LYS A 1 419 ? 5.284 -6.146 -22.891 1.00 97.81 419 LYS A N 1
ATOM 2976 C CA . LYS A 1 419 ? 6.032 -4.979 -22.422 1.00 97.81 419 LYS A CA 1
ATOM 2977 C C . LYS A 1 419 ? 5.080 -3.802 -22.209 1.00 97.81 419 LYS A C 1
ATOM 2979 O O . LYS A 1 419 ? 4.290 -3.450 -23.064 1.00 97.81 419 LYS A O 1
ATOM 2984 N N . ILE A 1 420 ? 5.219 -3.131 -21.073 1.00 98.38 420 ILE A N 1
ATOM 2985 C CA . ILE A 1 420 ? 4.487 -1.899 -20.770 1.00 98.38 420 ILE A CA 1
ATOM 2986 C C . ILE A 1 420 ? 5.464 -0.736 -20.891 1.00 98.38 420 ILE A C 1
ATOM 2988 O O . ILE A 1 420 ? 6.428 -0.637 -20.131 1.00 98.38 420 ILE A O 1
ATOM 2992 N N . THR A 1 421 ? 5.231 0.131 -21.864 1.00 98.50 421 THR A N 1
ATOM 2993 C CA . THR A 1 421 ? 6.070 1.287 -22.184 1.00 98.50 421 THR A CA 1
ATOM 2994 C C . THR A 1 421 ? 5.759 2.517 -21.336 1.00 98.50 421 THR A C 1
ATOM 2996 O O . THR A 1 421 ? 4.708 2.623 -20.701 1.00 98.50 421 THR A O 1
ATOM 2999 N N . GLN A 1 422 ? 6.654 3.510 -21.361 1.00 97.88 422 GLN A N 1
ATOM 3000 C CA . GLN A 1 422 ? 6.382 4.817 -20.749 1.00 97.88 422 GLN A CA 1
ATOM 3001 C C . GLN A 1 422 ? 5.167 5.524 -21.367 1.00 97.88 422 GLN A C 1
ATOM 3003 O O . GLN A 1 422 ? 4.376 6.138 -20.640 1.00 97.88 422 GLN A O 1
ATOM 3008 N N . ALA A 1 423 ? 4.987 5.420 -22.682 1.00 98.06 423 ALA A N 1
ATOM 3009 C CA . ALA A 1 423 ? 3.801 5.931 -23.358 1.00 98.06 423 ALA A CA 1
ATOM 3010 C C . ALA A 1 423 ? 2.517 5.276 -22.815 1.00 98.06 423 ALA A C 1
ATOM 3012 O O . ALA A 1 423 ? 1.516 5.955 -22.603 1.00 98.06 423 ALA A O 1
ATOM 3013 N N . GLU A 1 424 ? 2.550 3.981 -22.498 1.00 97.38 424 GLU A N 1
ATOM 3014 C CA . GLU A 1 424 ? 1.398 3.273 -21.930 1.00 97.38 424 GLU A CA 1
ATOM 3015 C C . GLU A 1 424 ? 1.142 3.633 -20.467 1.00 97.38 424 GLU A C 1
ATOM 3017 O O . GLU A 1 424 ? -0.019 3.833 -20.113 1.00 97.38 424 GLU A O 1
ATOM 3022 N N . PHE A 1 425 ? 2.182 3.809 -19.641 1.00 90.75 425 PHE A N 1
ATOM 3023 C CA . PHE A 1 425 ? 2.025 4.299 -18.261 1.00 90.75 425 PHE A CA 1
ATOM 3024 C C . PHE A 1 425 ? 1.326 5.655 -18.184 1.00 90.75 425 PHE A C 1
ATOM 3026 O O . PHE A 1 425 ? 0.549 5.903 -17.264 1.00 90.75 425 PHE A O 1
ATOM 3033 N N . SER A 1 426 ? 1.647 6.547 -19.121 1.00 93.06 426 SER A N 1
ATOM 3034 C CA . SER A 1 426 ? 1.172 7.932 -19.119 1.00 93.06 426 SER A CA 1
ATOM 3035 C C . SER A 1 426 ? -0.123 8.128 -19.910 1.00 93.06 426 SER A C 1
ATOM 3037 O O . SER A 1 426 ? -0.920 9.000 -19.568 1.00 93.06 426 SER A O 1
ATOM 3039 N N . GLY A 1 427 ? -0.346 7.322 -20.951 1.00 94.62 427 GLY A N 1
ATOM 3040 C CA . GLY A 1 427 ? -1.510 7.413 -21.830 1.00 94.62 427 GLY A CA 1
ATOM 3041 C C . GLY A 1 427 ? -2.677 6.498 -21.453 1.00 94.62 427 GLY A C 1
ATOM 3042 O O . GLY A 1 427 ? -3.806 6.761 -21.867 1.00 94.62 427 GLY A O 1
ATOM 3043 N N . THR A 1 428 ? -2.442 5.439 -20.672 1.00 96.94 428 THR A N 1
ATOM 3044 C CA . THR A 1 428 ? -3.486 4.477 -20.285 1.00 96.94 428 THR A CA 1
ATOM 3045 C C . THR A 1 428 ? -4.065 4.832 -18.924 1.00 96.94 428 THR A C 1
ATOM 3047 O O . THR A 1 428 ? -3.337 5.045 -17.956 1.00 96.94 428 THR A O 1
ATOM 3050 N N . ALA A 1 429 ? -5.395 4.848 -18.813 1.00 96.81 429 ALA A N 1
ATOM 3051 C CA . ALA A 1 429 ? -6.051 5.023 -17.523 1.00 96.81 429 ALA A CA 1
ATOM 3052 C C . ALA A 1 429 ? -5.624 3.917 -16.542 1.00 96.81 429 ALA A C 1
ATOM 3054 O O . ALA A 1 429 ? -5.639 2.732 -16.888 1.00 96.81 429 ALA A O 1
ATOM 3055 N N . LEU A 1 430 ? -5.315 4.295 -15.296 1.00 96.44 430 LEU A N 1
ATOM 3056 C CA . LEU A 1 430 ? -4.812 3.370 -14.274 1.00 96.44 430 LEU A CA 1
ATOM 3057 C C . LEU A 1 430 ? -5.728 2.153 -14.074 1.00 96.44 430 LEU A C 1
ATOM 3059 O O . LEU A 1 430 ? -5.241 1.042 -13.899 1.00 96.44 430 LEU A O 1
ATOM 3063 N N . ALA A 1 431 ? -7.046 2.346 -14.179 1.00 96.75 431 ALA A N 1
ATOM 3064 C CA . ALA A 1 431 ? -8.022 1.269 -14.031 1.00 96.75 431 ALA A CA 1
ATOM 3065 C C . ALA A 1 431 ? -8.014 0.224 -15.151 1.00 96.75 431 ALA A C 1
ATOM 3067 O O . ALA A 1 431 ? -8.425 -0.912 -14.930 1.00 96.75 431 ALA A O 1
ATOM 3068 N N . THR A 1 432 ? -7.524 0.590 -16.333 1.00 96.94 432 THR A N 1
ATOM 3069 C CA . THR A 1 432 ? -7.310 -0.352 -17.434 1.00 96.94 432 THR A CA 1
ATOM 3070 C C . THR A 1 432 ? -5.974 -1.065 -17.268 1.00 96.94 432 THR A C 1
ATOM 3072 O O . THR A 1 432 ? -5.890 -2.266 -17.502 1.00 96.94 432 THR A O 1
ATOM 3075 N N . LEU A 1 433 ? -4.947 -0.337 -16.824 1.00 97.25 433 LEU A N 1
ATOM 3076 C CA . LEU A 1 433 ? -3.583 -0.841 -16.687 1.00 97.25 433 LEU A CA 1
ATOM 3077 C C . LEU A 1 433 ? -3.393 -1.733 -15.453 1.00 97.25 433 LEU A C 1
ATOM 3079 O O . LEU A 1 433 ? -2.512 -2.583 -15.455 1.00 97.25 433 LEU A O 1
ATOM 3083 N N . VAL A 1 434 ? -4.190 -1.553 -14.397 1.00 98.06 434 VAL A N 1
ATOM 3084 C CA . VAL A 1 434 ? -3.956 -2.192 -13.097 1.00 98.06 434 VAL A CA 1
ATOM 3085 C C . VAL A 1 434 ? -5.219 -2.831 -12.555 1.00 98.06 434 VAL A C 1
ATOM 3087 O O . VAL A 1 434 ? -6.231 -2.170 -12.309 1.00 98.06 434 VAL A O 1
ATOM 3090 N N . SER A 1 435 ? -5.104 -4.118 -12.248 1.00 97.62 435 SER A N 1
ATOM 3091 C CA . SER A 1 435 ? -6.056 -4.829 -11.403 1.00 97.62 435 SER A CA 1
ATOM 3092 C C . SER A 1 435 ? -5.414 -5.158 -10.060 1.00 97.62 435 SER A C 1
ATOM 3094 O O . SER A 1 435 ? -4.224 -5.474 -9.981 1.00 97.62 435 SER A O 1
ATOM 3096 N N . THR A 1 436 ? -6.198 -5.047 -8.990 1.00 97.81 436 THR A N 1
ATOM 3097 C CA . THR A 1 436 ? -5.743 -5.368 -7.639 1.00 97.81 436 THR A CA 1
ATOM 3098 C C . THR A 1 436 ? -6.718 -6.305 -6.948 1.00 97.81 436 THR A C 1
ATOM 3100 O O . THR A 1 436 ? -7.938 -6.174 -7.069 1.00 97.81 436 THR A O 1
ATOM 3103 N N . THR A 1 437 ? -6.170 -7.256 -6.204 1.00 97.50 437 THR A N 1
ATOM 3104 C CA . THR A 1 437 ? -6.907 -8.110 -5.273 1.00 97.50 437 THR A CA 1
ATOM 3105 C C . THR A 1 437 ? -6.421 -7.826 -3.860 1.00 97.50 437 THR A C 1
ATOM 3107 O O . THR A 1 437 ? -5.311 -7.339 -3.674 1.00 97.50 437 THR A O 1
ATOM 3110 N N . LEU A 1 438 ? -7.255 -8.097 -2.859 1.00 97.25 438 LEU A N 1
ATOM 3111 C CA . LEU A 1 438 ? -6.862 -8.070 -1.454 1.00 97.25 438 LEU A CA 1
ATOM 3112 C C . LEU A 1 438 ? -7.520 -9.255 -0.762 1.00 97.25 438 LEU A C 1
ATOM 3114 O O . LEU A 1 438 ? -8.715 -9.488 -0.925 1.00 97.25 438 LEU A O 1
ATOM 3118 N N . THR A 1 439 ? -6.709 -9.999 -0.026 1.00 97.75 439 THR A N 1
ATOM 3119 C CA . THR A 1 439 ? -7.098 -11.174 0.753 1.00 97.75 439 THR A CA 1
ATOM 3120 C C . THR A 1 439 ? -6.438 -11.096 2.119 1.00 97.75 439 THR A C 1
ATOM 3122 O O . THR A 1 439 ? -5.439 -10.393 2.273 1.00 97.75 439 THR A O 1
ATOM 3125 N N . GLY A 1 440 ? -6.974 -11.813 3.101 1.00 97.44 440 GLY A N 1
ATOM 3126 C CA . GLY A 1 440 ? -6.394 -11.851 4.437 1.00 97.44 440 GLY A CA 1
ATOM 3127 C C . GLY A 1 440 ? -7.442 -11.823 5.534 1.00 97.44 440 GLY A C 1
ATOM 3128 O O . GLY A 1 440 ? -8.637 -11.748 5.260 1.00 97.44 440 GLY A O 1
ATOM 3129 N N . SER A 1 441 ? -6.985 -11.844 6.777 1.00 97.62 441 SER A N 1
ATOM 3130 C CA . SER A 1 441 ? -7.842 -11.809 7.962 1.00 97.62 441 SER A CA 1
ATOM 3131 C C . SER A 1 441 ? -7.231 -10.932 9.044 1.00 97.62 441 SER A C 1
ATOM 3133 O O . SER A 1 441 ? -6.028 -10.687 9.055 1.00 97.62 441 SER A O 1
ATOM 3135 N N . ALA A 1 442 ? -8.060 -10.478 9.977 1.00 97.50 442 ALA A N 1
ATOM 3136 C CA . ALA A 1 442 ? -7.597 -9.785 11.168 1.00 97.50 442 ALA A CA 1
ATOM 3137 C C . ALA A 1 442 ? -8.388 -10.229 12.395 1.00 97.50 442 ALA A C 1
ATOM 3139 O O . ALA A 1 442 ? -9.573 -10.550 12.311 1.00 97.50 442 ALA A O 1
ATOM 3140 N N . SER A 1 443 ? -7.760 -10.197 13.560 1.00 97.25 443 SER A N 1
ATOM 3141 C CA . SER A 1 443 ? -8.400 -10.476 14.835 1.00 97.25 443 SER A CA 1
ATOM 3142 C C . SER A 1 443 ? -7.781 -9.656 15.961 1.00 97.25 443 SER A C 1
ATOM 3144 O O . SER A 1 443 ? -6.621 -9.253 15.912 1.00 97.25 443 SER A O 1
ATOM 3146 N N . ALA A 1 444 ? -8.562 -9.398 17.002 1.00 97.12 444 ALA A N 1
ATOM 3147 C CA . ALA A 1 444 ? -8.061 -8.818 18.237 1.00 97.12 444 ALA A CA 1
ATOM 3148 C C . ALA A 1 444 ? -8.725 -9.491 19.436 1.00 97.12 444 ALA A C 1
ATOM 3150 O O . ALA A 1 444 ? -9.932 -9.733 19.431 1.00 97.12 444 ALA A O 1
ATOM 3151 N N . SER A 1 445 ? -7.933 -9.765 20.470 1.00 97.38 445 SER A N 1
ATOM 3152 C CA . SER A 1 445 ? -8.387 -10.296 21.751 1.00 97.38 445 SER A CA 1
ATOM 3153 C C . SER A 1 445 ? -7.980 -9.323 22.841 1.00 97.38 445 SER A C 1
ATOM 3155 O O . SER A 1 445 ? -6.797 -9.106 23.102 1.00 97.38 445 SER A O 1
ATOM 3157 N N . LEU A 1 446 ? -8.974 -8.676 23.438 1.00 96.25 446 LEU A N 1
ATOM 3158 C CA . LEU A 1 446 ? -8.785 -7.560 24.351 1.00 96.25 446 LEU A CA 1
ATOM 3159 C C . LEU A 1 446 ? -9.336 -7.950 25.728 1.00 96.25 446 LEU A C 1
ATOM 3161 O O . LEU A 1 446 ? -10.546 -7.839 25.952 1.00 96.25 446 LEU A O 1
ATOM 3165 N N . PRO A 1 447 ? -8.486 -8.419 26.662 1.00 96.62 447 PRO A N 1
ATOM 3166 C CA . PRO A 1 447 ? -8.881 -8.630 28.046 1.00 96.62 447 PRO A CA 1
ATOM 3167 C C . PRO A 1 447 ? -9.155 -7.272 28.691 1.00 96.62 447 PRO A C 1
ATOM 3169 O O . PRO A 1 447 ? -8.238 -6.502 28.973 1.00 96.62 447 PRO A O 1
ATOM 3172 N N . ILE A 1 448 ? -10.433 -6.969 28.881 1.00 94.75 448 ILE A N 1
ATOM 3173 C CA . ILE A 1 448 ? -10.934 -5.723 29.441 1.00 94.75 448 ILE A CA 1
ATOM 3174 C C . ILE A 1 448 ? -11.283 -5.891 30.919 1.00 94.75 448 ILE A C 1
ATOM 3176 O O . ILE A 1 448 ? -11.892 -6.875 31.348 1.00 94.75 448 ILE A O 1
ATOM 3180 N N . THR A 1 449 ? -10.923 -4.880 31.695 1.00 94.31 449 THR A N 1
ATOM 3181 C CA . THR A 1 449 ? -11.251 -4.742 33.115 1.00 94.31 449 THR A CA 1
ATOM 3182 C C . THR A 1 449 ? -11.856 -3.368 33.364 1.00 94.31 449 THR A C 1
ATOM 3184 O O . THR A 1 449 ? -11.588 -2.418 32.630 1.00 94.31 449 THR A O 1
ATOM 3187 N N . ASN A 1 450 ? -12.692 -3.243 34.389 1.00 91.19 450 ASN A N 1
ATOM 3188 C CA . ASN A 1 450 ? -13.163 -1.948 34.866 1.00 91.19 450 ASN A CA 1
ATOM 3189 C C . ASN A 1 450 ? -13.336 -1.989 36.389 1.00 91.19 450 ASN A C 1
ATOM 3191 O O . ASN A 1 450 ? -13.248 -3.048 37.004 1.00 91.19 450 ASN A O 1
ATOM 3195 N N . SER A 1 451 ? -13.562 -0.832 37.003 1.00 89.94 451 SER A N 1
ATOM 3196 C CA . SER A 1 451 ? -13.767 -0.723 38.452 1.00 89.94 451 SER A CA 1
ATOM 3197 C C . SER A 1 451 ? -15.201 -1.018 38.903 1.00 89.94 451 SER A C 1
ATOM 3199 O O . SER A 1 451 ? -15.439 -1.172 40.098 1.00 89.94 451 SER A O 1
ATOM 3201 N N . LEU A 1 452 ? -16.160 -1.077 37.974 1.00 85.31 452 LEU A N 1
ATOM 3202 C CA . LEU A 1 452 ? -17.582 -1.266 38.273 1.00 85.31 452 LEU A CA 1
ATOM 3203 C C . LEU A 1 452 ? -17.943 -2.742 38.499 1.00 85.31 452 LEU A C 1
ATOM 3205 O O . LEU A 1 452 ? -18.884 -3.033 39.233 1.00 85.31 452 LEU A O 1
ATOM 3209 N N . PHE A 1 453 ? -17.199 -3.669 37.893 1.00 82.81 453 PHE A N 1
ATOM 3210 C CA . PHE A 1 453 ? -17.424 -5.109 37.986 1.00 82.81 453 PHE A CA 1
ATOM 3211 C C . PHE A 1 453 ? -16.122 -5.819 38.312 1.00 82.81 453 PHE A C 1
ATOM 3213 O O . PHE A 1 453 ? -15.061 -5.486 37.790 1.00 82.81 453 PHE A O 1
ATOM 3220 N N . ALA A 1 454 ? -16.215 -6.844 39.151 1.00 88.00 454 ALA A N 1
ATOM 3221 C CA . ALA A 1 454 ? -15.086 -7.719 39.402 1.00 88.00 454 ALA A CA 1
ATOM 3222 C C . ALA A 1 454 ? -14.834 -8.643 38.199 1.00 88.00 454 ALA A C 1
ATOM 3224 O O . ALA A 1 454 ? -15.771 -9.147 37.577 1.00 88.00 454 ALA A O 1
ATOM 3225 N N . GLY A 1 455 ? -13.557 -8.921 37.941 1.00 91.25 455 GLY A N 1
ATOM 3226 C CA . GLY A 1 455 ? -13.115 -9.887 36.939 1.00 91.25 455 GLY A CA 1
ATOM 3227 C C . GLY A 1 455 ? -12.767 -9.279 35.581 1.00 91.25 455 GLY A C 1
ATOM 3228 O O . GLY A 1 455 ? -13.130 -8.153 35.248 1.00 91.25 455 GLY A O 1
ATOM 3229 N N . THR A 1 456 ? -12.035 -10.064 34.796 1.00 93.69 456 THR A N 1
ATOM 3230 C CA . THR A 1 456 ? -11.642 -9.730 33.425 1.00 93.69 456 THR A CA 1
ATOM 3231 C C . THR A 1 456 ? -12.605 -10.396 32.453 1.00 93.69 456 THR A C 1
ATOM 3233 O O . THR A 1 456 ? -12.888 -11.587 32.577 1.00 93.69 456 THR A O 1
ATOM 3236 N N . GLN A 1 457 ? -13.088 -9.642 31.470 1.00 93.88 457 GLN A N 1
ATOM 3237 C CA . GLN A 1 457 ? -13.807 -10.184 30.317 1.00 93.88 457 GLN A CA 1
ATOM 3238 C C . GLN A 1 457 ? -12.950 -10.005 29.067 1.00 93.88 457 GLN A C 1
ATOM 3240 O O . GLN A 1 457 ? -12.149 -9.082 29.013 1.00 93.88 457 GLN A O 1
ATOM 3245 N N . THR A 1 458 ? -13.124 -10.838 28.046 1.00 95.38 458 THR A N 1
ATOM 3246 C CA . THR A 1 458 ? -12.364 -10.701 26.795 1.00 95.38 458 THR A CA 1
ATOM 3247 C C . THR A 1 458 ? -13.281 -10.255 25.670 1.00 95.38 458 THR A C 1
ATOM 3249 O O . THR A 1 458 ? -14.210 -10.980 25.312 1.00 95.38 458 THR A O 1
ATOM 3252 N N . LEU A 1 459 ? -13.009 -9.081 25.100 1.00 94.25 459 LEU A N 1
ATOM 3253 C CA . LEU A 1 459 ? -13.610 -8.633 23.848 1.00 94.25 459 LEU A CA 1
ATOM 3254 C C . LEU A 1 459 ? -12.816 -9.232 22.682 1.00 94.25 459 LEU A C 1
ATOM 3256 O O . LEU A 1 459 ? -11.638 -8.932 22.513 1.00 94.25 459 LEU A O 1
ATOM 3260 N N . ASN A 1 460 ? -13.474 -10.068 21.889 1.00 95.69 460 ASN A N 1
ATOM 3261 C CA . ASN A 1 460 ? -12.932 -10.662 20.677 1.00 95.69 460 ASN A CA 1
ATOM 3262 C C . ASN A 1 460 ? -13.525 -9.952 19.463 1.00 95.69 460 ASN A C 1
ATOM 3264 O O . ASN A 1 460 ? -14.748 -9.830 19.350 1.00 95.69 460 ASN A O 1
ATOM 3268 N N . LEU A 1 461 ? -12.650 -9.514 18.565 1.00 94.88 461 LEU A N 1
ATOM 3269 C CA . LEU A 1 461 ? -12.967 -8.914 17.275 1.00 94.88 461 LEU A CA 1
ATOM 3270 C C . LEU A 1 461 ? -12.377 -9.809 16.187 1.00 94.88 461 LEU A C 1
ATOM 3272 O O . LEU A 1 461 ? -11.232 -10.238 16.314 1.00 94.88 461 LEU A O 1
ATOM 3276 N N . ASN A 1 462 ? -13.142 -10.099 15.139 1.00 96.12 462 ASN A N 1
ATOM 3277 C CA . ASN A 1 462 ? -12.694 -10.962 14.053 1.00 96.12 462 ASN A CA 1
ATOM 3278 C C . ASN A 1 462 ? -13.215 -10.480 12.693 1.00 96.12 462 ASN A C 1
ATOM 3280 O O . ASN A 1 462 ? -14.426 -10.422 12.457 1.00 96.12 462 ASN A O 1
ATOM 3284 N N . TRP A 1 463 ? -12.274 -10.189 11.802 1.00 95.62 463 TRP A N 1
ATOM 3285 C CA . TRP A 1 463 ? -12.462 -9.903 10.387 1.00 95.62 463 TRP A CA 1
ATOM 3286 C C . TRP A 1 463 ? -11.989 -11.117 9.591 1.00 95.62 463 TRP A C 1
ATOM 3288 O O . TRP A 1 463 ? -10.793 -11.297 9.369 1.00 95.62 463 TRP A O 1
ATOM 3298 N N . ALA A 1 464 ? -12.934 -11.952 9.159 1.00 96.31 464 ALA A N 1
ATOM 3299 C CA . ALA A 1 464 ? -12.617 -13.127 8.345 1.00 96.31 464 ALA A CA 1
ATOM 3300 C C . ALA A 1 464 ? -12.042 -12.755 6.965 1.00 96.31 464 ALA A C 1
ATOM 3302 O O . ALA A 1 464 ? -11.318 -13.552 6.380 1.00 96.31 464 ALA A O 1
ATOM 3303 N N . ASP A 1 465 ? -12.371 -11.556 6.473 1.00 95.50 465 ASP A N 1
ATOM 3304 C CA . ASP A 1 465 ? -11.855 -10.986 5.231 1.00 95.50 465 ASP A CA 1
ATOM 3305 C C . ASP A 1 465 ? -11.512 -9.500 5.435 1.00 95.50 465 ASP A C 1
ATOM 3307 O O . ASP A 1 465 ? -12.394 -8.676 5.694 1.00 95.50 465 ASP A O 1
ATOM 3311 N N . VAL A 1 466 ? -10.233 -9.139 5.304 1.00 94.75 466 VAL A N 1
ATOM 3312 C CA . VAL A 1 466 ? -9.764 -7.740 5.407 1.00 94.75 466 VAL A CA 1
ATOM 3313 C C . VAL A 1 466 ? -10.288 -6.844 4.279 1.00 94.75 466 VAL A C 1
ATOM 3315 O O . VAL A 1 466 ? -10.316 -5.626 4.433 1.00 94.75 466 VAL A O 1
ATOM 3318 N N . ASN A 1 467 ? -10.746 -7.420 3.165 1.00 93.44 467 ASN A N 1
ATOM 3319 C CA . ASN A 1 467 ? -11.384 -6.698 2.064 1.00 93.44 467 ASN A CA 1
ATOM 3320 C C . ASN A 1 467 ? -12.874 -6.398 2.334 1.00 93.44 467 ASN A C 1
ATOM 3322 O O . ASN A 1 467 ? -13.493 -5.614 1.611 1.00 93.44 467 ASN A O 1
ATOM 3326 N N . ALA A 1 468 ? -13.444 -6.982 3.391 1.00 92.62 468 ALA A N 1
ATOM 3327 C CA . ALA A 1 468 ? -14.797 -6.722 3.870 1.00 92.62 468 ALA A CA 1
ATOM 3328 C C . ALA A 1 468 ? -14.771 -6.248 5.339 1.00 92.62 468 ALA A C 1
ATOM 3330 O O . ALA A 1 468 ? -15.323 -6.914 6.217 1.00 92.62 468 ALA A O 1
ATOM 3331 N N . PRO A 1 469 ? -14.165 -5.082 5.648 1.00 88.50 469 PRO A N 1
ATOM 3332 C CA . PRO A 1 469 ? -13.981 -4.625 7.030 1.00 88.50 469 PRO A CA 1
ATOM 3333 C C . PRO A 1 469 ? -15.301 -4.402 7.791 1.00 88.50 469 PRO A C 1
ATOM 3335 O O . PRO A 1 469 ? -15.328 -4.462 9.023 1.00 88.50 469 PRO A O 1
ATOM 3338 N N . THR A 1 470 ? -16.405 -4.198 7.067 1.00 88.75 470 THR A N 1
ATOM 3339 C CA . THR A 1 470 ? -17.760 -4.079 7.620 1.00 88.75 470 THR A CA 1
ATOM 3340 C C . THR A 1 470 ? -18.348 -5.417 8.074 1.00 88.75 470 THR A C 1
ATOM 3342 O O . THR A 1 470 ? -19.242 -5.426 8.912 1.00 88.75 470 THR A O 1
ATOM 3345 N N . ALA A 1 471 ? -17.821 -6.551 7.601 1.00 90.62 471 ALA A N 1
ATOM 3346 C CA . ALA A 1 471 ? -18.217 -7.896 8.023 1.00 90.62 471 ALA A CA 1
ATOM 3347 C C . ALA A 1 471 ? -17.555 -8.326 9.351 1.00 90.62 471 ALA A C 1
ATOM 3349 O O . ALA A 1 471 ? -17.344 -9.516 9.595 1.00 90.62 471 ALA A O 1
ATOM 3350 N N . LEU A 1 472 ? -17.211 -7.362 10.215 1.00 92.94 472 LEU A N 1
ATOM 3351 C CA . LEU A 1 472 ? -16.680 -7.626 11.547 1.00 92.94 472 LEU A CA 1
ATOM 3352 C C . LEU A 1 472 ? -17.658 -8.494 12.347 1.00 92.94 472 LEU A C 1
ATOM 3354 O O . LEU A 1 472 ? -18.834 -8.169 12.505 1.00 92.94 472 LEU A O 1
ATOM 3358 N N . THR A 1 473 ? -17.115 -9.527 12.976 1.00 93.38 473 THR A N 1
ATOM 3359 C CA . THR A 1 473 ? -17.792 -10.278 14.033 1.00 93.38 473 THR A CA 1
ATOM 3360 C C . THR A 1 473 ? -17.189 -9.920 15.386 1.00 93.38 473 THR A C 1
ATOM 3362 O O . THR A 1 473 ? -15.976 -9.751 15.516 1.00 93.38 473 THR A O 1
ATOM 3365 N N . SER A 1 474 ? -18.031 -9.777 16.409 1.00 93.00 474 SER A N 1
ATOM 3366 C CA . SER A 1 474 ? -17.565 -9.531 17.773 1.00 93.00 474 SER A CA 1
ATOM 3367 C C . SER A 1 474 ? -18.414 -10.267 18.798 1.00 93.00 474 SER A C 1
ATOM 3369 O O . SER A 1 474 ? -19.581 -10.575 18.557 1.00 93.00 474 SER A O 1
ATOM 3371 N N . ASN A 1 475 ? -17.837 -10.519 19.970 1.00 93.62 475 ASN A N 1
ATOM 3372 C CA . ASN A 1 475 ? -18.560 -11.099 21.100 1.00 93.62 475 ASN A CA 1
ATOM 3373 C C . ASN A 1 475 ? -19.119 -10.032 22.060 1.00 93.62 475 ASN A C 1
ATOM 3375 O O . ASN A 1 475 ? -19.500 -10.378 23.179 1.00 93.62 475 ASN A O 1
ATOM 3379 N N . ILE A 1 476 ? -19.187 -8.757 21.656 1.00 89.62 476 ILE A N 1
ATOM 3380 C CA . ILE A 1 476 ? -19.612 -7.650 22.530 1.00 89.62 476 ILE A CA 1
ATOM 3381 C C . ILE A 1 476 ? -21.001 -7.891 23.140 1.00 89.62 476 ILE A C 1
ATOM 3383 O O . ILE A 1 476 ? -21.202 -7.673 24.331 1.00 89.62 476 ILE A O 1
ATOM 3387 N N . ALA A 1 477 ? -21.919 -8.463 22.356 1.00 86.75 477 ALA A N 1
ATOM 3388 C CA . ALA A 1 477 ? -23.270 -8.824 22.781 1.00 86.75 477 ALA A CA 1
ATOM 3389 C C . ALA A 1 477 ? -23.327 -10.033 23.735 1.00 86.75 477 ALA A C 1
ATOM 3391 O O . ALA A 1 477 ? -24.400 -10.394 24.202 1.00 86.75 477 ALA A O 1
ATOM 3392 N N . SER A 1 478 ? -22.207 -10.703 24.012 1.00 89.38 478 SER A N 1
ATOM 3393 C CA . SER A 1 478 ? -22.119 -11.790 25.003 1.00 89.38 478 SER A CA 1
ATOM 3394 C C . SER A 1 478 ? -21.495 -11.340 26.324 1.00 89.38 478 SER A C 1
ATOM 3396 O O . SER A 1 478 ? -21.530 -12.076 27.310 1.00 89.38 478 SER A O 1
ATOM 3398 N N . LEU A 1 479 ? -20.937 -10.126 26.364 1.00 88.88 479 LEU A N 1
ATOM 3399 C CA . LEU A 1 479 ? -20.348 -9.558 27.567 1.00 88.88 479 LEU A CA 1
ATOM 3400 C C . LEU A 1 479 ? -21.490 -9.170 28.515 1.00 88.88 479 LEU A C 1
ATOM 3402 O O . LEU A 1 479 ? -22.085 -8.102 28.381 1.00 88.88 479 LEU A O 1
ATOM 3406 N N . LEU A 1 480 ? -21.831 -10.064 29.450 1.00 77.31 480 LEU A N 1
ATOM 3407 C CA . LEU A 1 480 ? -23.001 -9.954 30.338 1.00 77.31 480 LEU A CA 1
ATOM 3408 C C . LEU A 1 480 ? -23.101 -8.582 31.015 1.00 77.31 480 LEU A C 1
ATOM 3410 O O . LEU A 1 480 ? -24.172 -7.976 31.027 1.00 77.31 480 LEU A O 1
ATOM 3414 N N . ASN A 1 481 ? -21.972 -8.067 31.508 1.00 76.19 481 ASN A N 1
ATOM 3415 C CA . ASN A 1 481 ? -21.926 -6.764 32.172 1.00 76.19 481 ASN A CA 1
ATOM 3416 C C . ASN A 1 481 ? -22.189 -5.610 31.187 1.00 76.19 481 ASN A C 1
ATOM 3418 O O . ASN A 1 481 ? -22.783 -4.608 31.563 1.00 76.19 481 ASN A O 1
ATOM 3422 N N . TYR A 1 482 ? -21.794 -5.746 29.915 1.00 73.62 482 TYR A N 1
ATOM 3423 C CA . TYR A 1 482 ? -22.055 -4.737 28.884 1.00 73.62 482 TYR A CA 1
ATOM 3424 C C . TYR A 1 482 ? -23.520 -4.734 28.442 1.00 73.62 482 TYR A C 1
ATOM 3426 O O . TYR A 1 482 ? -24.123 -3.669 28.320 1.00 73.62 482 TYR A O 1
ATOM 3434 N N . ASN A 1 483 ? -24.126 -5.910 28.266 1.00 74.44 483 ASN A N 1
ATOM 3435 C CA . ASN A 1 483 ? -25.536 -6.003 27.887 1.00 74.44 483 ASN A CA 1
ATOM 3436 C C . ASN A 1 483 ? -26.449 -5.307 28.896 1.00 74.44 483 ASN A C 1
ATOM 3438 O O . ASN A 1 483 ? -27.378 -4.613 28.488 1.00 74.44 483 ASN A O 1
ATOM 3442 N N . GLN A 1 484 ? -26.158 -5.421 30.197 1.00 74.56 484 GLN A N 1
ATOM 3443 C CA . GLN A 1 484 ? -26.915 -4.709 31.231 1.00 74.56 484 GLN A CA 1
ATOM 3444 C C . GLN A 1 484 ? -26.903 -3.193 31.003 1.00 74.56 484 GLN A C 1
ATOM 3446 O O . GLN A 1 484 ? -27.925 -2.531 31.164 1.00 74.56 484 GLN A O 1
ATOM 3451 N N . PHE A 1 485 ? -25.789 -2.645 30.528 1.00 73.50 485 PHE A N 1
ATOM 3452 C CA . PHE A 1 485 ? -25.666 -1.224 30.230 1.00 73.50 485 PHE A CA 1
ATOM 3453 C C . PHE A 1 485 ? -26.171 -0.797 28.868 1.00 73.50 485 PHE A C 1
ATOM 3455 O O . PHE A 1 485 ? -26.603 0.342 28.736 1.00 73.50 485 PHE A O 1
ATOM 3462 N N . SER A 1 486 ? -26.191 -1.685 27.876 1.00 70.56 486 SER A N 1
ATOM 3463 C CA . SER A 1 486 ? -26.848 -1.383 26.600 1.00 70.56 486 SER A CA 1
ATOM 3464 C C . SER A 1 486 ? -28.338 -1.045 26.787 1.00 70.56 486 SER A C 1
ATOM 3466 O O . SER A 1 486 ? -28.917 -0.323 25.982 1.00 70.56 486 SER A O 1
ATOM 3468 N N . THR A 1 487 ? -28.940 -1.500 27.897 1.00 71.00 487 THR A N 1
ATOM 3469 C CA . THR A 1 487 ? -30.310 -1.149 28.303 1.00 71.00 487 THR A CA 1
ATOM 3470 C C . THR A 1 487 ? -30.419 0.148 29.117 1.00 71.00 487 THR A C 1
ATOM 3472 O O . THR A 1 487 ? -31.525 0.669 29.295 1.00 71.00 487 THR A O 1
ATOM 3475 N N . LEU A 1 488 ? -29.298 0.712 29.593 1.00 74.31 488 LEU A N 1
ATOM 3476 C CA . LEU A 1 488 ? -29.280 2.041 30.204 1.00 74.31 488 LEU A CA 1
ATOM 3477 C C . LEU A 1 488 ? -29.372 3.097 29.106 1.00 74.31 488 LEU A C 1
ATOM 3479 O O . LEU A 1 488 ? -28.380 3.651 28.640 1.00 74.31 488 LEU A O 1
ATOM 3483 N N . THR A 1 489 ? -30.604 3.386 28.701 1.00 74.44 489 THR A N 1
ATOM 3484 C CA . THR A 1 489 ? -30.889 4.561 27.881 1.00 74.44 489 THR A CA 1
ATOM 3485 C C . THR A 1 489 ? -30.716 5.832 28.721 1.00 74.44 489 THR A C 1
ATOM 3487 O O . THR A 1 489 ? -30.923 5.783 29.943 1.00 74.44 489 THR A O 1
ATOM 3490 N N . PRO A 1 490 ? -30.421 6.991 28.101 1.00 73.06 490 PRO A N 1
ATOM 3491 C CA . PRO A 1 490 ? -30.475 8.275 28.794 1.00 73.06 490 PRO A CA 1
ATOM 3492 C C . PRO A 1 490 ? -31.796 8.452 29.552 1.00 73.06 490 PRO A C 1
ATOM 3494 O O . PRO A 1 490 ? -31.784 8.824 30.717 1.00 73.06 490 PRO A O 1
ATOM 3497 N N . ALA A 1 491 ? -32.927 8.044 28.963 1.00 77.94 491 ALA A N 1
ATOM 3498 C CA . ALA A 1 491 ? -34.235 8.093 29.616 1.00 77.94 491 ALA A CA 1
ATOM 3499 C C . ALA A 1 491 ? -34.317 7.227 30.888 1.00 77.94 491 ALA A C 1
ATOM 3501 O O . ALA A 1 491 ? -34.904 7.659 31.879 1.00 77.94 491 ALA A O 1
ATOM 3502 N N . THR A 1 492 ? -33.707 6.037 30.895 1.00 82.19 492 THR A N 1
ATOM 3503 C CA . THR A 1 492 ? -33.637 5.168 32.081 1.00 82.19 492 THR A CA 1
ATOM 3504 C C . THR A 1 492 ? -32.835 5.838 33.198 1.00 82.19 492 THR A C 1
ATOM 3506 O O . THR A 1 492 ? -33.269 5.846 34.351 1.00 82.19 492 THR A O 1
ATOM 3509 N N . LEU A 1 493 ? -31.687 6.438 32.864 1.00 82.69 493 LEU A N 1
ATOM 3510 C CA . LEU A 1 493 ? -30.827 7.122 33.830 1.00 82.69 493 LEU A CA 1
ATOM 3511 C C . LEU A 1 493 ? -31.493 8.396 34.371 1.00 82.69 493 LEU A C 1
ATOM 3513 O O . LEU A 1 493 ? -31.597 8.577 35.585 1.00 82.69 493 LEU A O 1
ATOM 3517 N N . THR A 1 494 ? -32.003 9.249 33.481 1.00 83.06 494 THR A N 1
ATOM 3518 C CA . THR A 1 494 ? -32.718 10.474 33.844 1.00 83.06 494 THR A CA 1
ATOM 3519 C C . THR A 1 494 ? -33.962 10.154 34.666 1.00 83.06 494 THR A C 1
ATOM 3521 O O . THR A 1 494 ? -34.168 10.765 35.709 1.00 83.06 494 THR A O 1
ATOM 3524 N N . GLY A 1 495 ? -34.743 9.146 34.269 1.00 85.62 495 GLY A N 1
ATOM 3525 C CA . GLY A 1 495 ? -35.899 8.669 35.027 1.00 85.62 495 GLY A CA 1
ATOM 3526 C C . GLY A 1 495 ? -35.519 8.158 36.418 1.00 85.62 495 GLY A C 1
ATOM 3527 O O . GLY A 1 495 ? -36.193 8.482 37.395 1.00 85.62 495 GLY A O 1
ATOM 3528 N N . GLY A 1 496 ? -34.402 7.432 36.541 1.00 86.00 496 GLY A N 1
ATOM 3529 C CA . GLY A 1 496 ? -33.837 7.019 37.827 1.00 86.00 496 GLY A CA 1
ATOM 3530 C C . GLY A 1 496 ? -33.488 8.207 38.730 1.00 86.00 496 GLY A C 1
ATOM 3531 O O . GLY A 1 496 ? -33.903 8.240 39.890 1.00 86.00 496 GLY A O 1
ATOM 3532 N N . PHE A 1 497 ? -32.801 9.221 38.197 1.00 87.25 497 PHE A N 1
ATOM 3533 C CA . PHE A 1 497 ? -32.477 10.439 38.947 1.00 87.25 497 PHE A CA 1
ATOM 3534 C C . PHE A 1 497 ? -33.712 11.268 39.305 1.00 87.25 497 PHE A C 1
ATOM 3536 O O . PHE A 1 497 ? -33.790 11.788 40.417 1.00 87.25 497 PHE A O 1
ATOM 3543 N N . THR A 1 498 ? -34.709 11.351 38.423 1.00 86.25 498 THR A N 1
ATOM 3544 C CA . THR A 1 498 ? -35.993 11.994 38.724 1.00 86.25 498 THR A CA 1
ATOM 3545 C C . THR A 1 498 ? -36.729 11.259 39.843 1.00 86.25 498 THR A C 1
ATOM 3547 O O . THR A 1 498 ? -37.216 11.901 40.771 1.00 86.25 498 THR A O 1
ATOM 3550 N N . ASN A 1 499 ? -36.767 9.924 39.816 1.00 87.56 499 ASN A N 1
ATOM 3551 C CA . ASN A 1 499 ? -37.372 9.122 40.881 1.00 87.56 499 ASN A CA 1
ATOM 3552 C C . ASN A 1 499 ? -36.647 9.312 42.219 1.00 87.56 499 ASN A C 1
ATOM 3554 O O . ASN A 1 499 ? -37.300 9.473 43.249 1.00 87.56 499 ASN A O 1
ATOM 3558 N N . PHE A 1 500 ? -35.312 9.365 42.208 1.00 87.12 500 PHE A N 1
ATOM 3559 C CA . PHE A 1 500 ? -34.523 9.663 43.402 1.00 87.12 500 PHE A CA 1
ATOM 3560 C C . PHE A 1 500 ? -34.804 11.073 43.940 1.00 87.12 500 PHE A C 1
ATOM 3562 O O . PHE A 1 500 ? -35.068 11.236 45.130 1.00 87.12 500 PHE A O 1
ATOM 3569 N N . ALA A 1 501 ? -34.844 12.087 43.070 1.00 86.12 501 ALA A N 1
ATOM 3570 C CA . ALA A 1 501 ? -35.194 13.450 43.464 1.00 86.12 501 ALA A CA 1
ATOM 3571 C C . ALA A 1 501 ? -36.616 13.526 44.053 1.00 86.12 501 ALA A C 1
ATOM 3573 O O . ALA A 1 501 ? -36.825 14.153 45.092 1.00 86.12 501 ALA A O 1
ATOM 3574 N N . ASN A 1 502 ? -37.587 12.831 43.460 1.00 86.12 502 ASN A N 1
ATOM 3575 C CA . ASN A 1 502 ? -38.953 12.755 43.985 1.00 86.12 502 ASN A CA 1
ATOM 3576 C C . ASN A 1 502 ? -39.022 12.033 45.341 1.00 86.12 502 ASN A C 1
ATOM 3578 O O . ASN A 1 502 ? -39.774 12.454 46.217 1.00 86.12 502 ASN A O 1
ATOM 3582 N N . TRP A 1 503 ? -38.215 10.992 45.559 1.00 87.19 503 TRP A N 1
ATOM 3583 C CA . TRP A 1 503 ? -38.098 10.355 46.872 1.00 87.19 503 TRP A CA 1
ATOM 3584 C C . TRP A 1 503 ? -37.536 11.318 47.929 1.00 87.19 503 TRP A C 1
ATOM 3586 O O . TRP A 1 503 ? -38.079 11.397 49.032 1.00 87.19 503 TRP A O 1
ATOM 3596 N N . THR A 1 504 ? -36.517 12.121 47.592 1.00 84.06 504 THR A N 1
ATOM 3597 C CA . THR A 1 504 ? -36.015 13.155 48.519 1.00 84.06 504 THR A CA 1
ATOM 3598 C C . THR A 1 504 ? -37.059 14.231 48.821 1.00 84.06 504 THR A C 1
ATOM 3600 O O . THR A 1 504 ? -37.124 14.741 49.938 1.00 84.06 504 THR A O 1
ATOM 3603 N N . ASP A 1 505 ? -37.940 14.528 47.867 1.00 83.62 505 ASP A N 1
ATOM 3604 C CA . ASP A 1 505 ? -39.064 15.441 48.071 1.00 83.62 505 ASP A CA 1
ATOM 3605 C C . ASP A 1 505 ? -40.104 14.865 49.046 1.00 83.62 505 ASP A C 1
ATOM 3607 O O . ASP A 1 505 ? -40.639 15.584 49.887 1.00 83.62 505 ASP A O 1
ATOM 3611 N N . ALA A 1 506 ? -40.341 13.549 49.011 1.00 83.19 506 ALA A N 1
ATOM 3612 C CA . ALA A 1 506 ? -41.206 12.875 49.981 1.00 83.19 506 ALA A CA 1
ATOM 3613 C C . ALA A 1 506 ? -40.639 12.933 51.416 1.00 83.19 506 ALA A C 1
ATOM 3615 O O . ALA A 1 506 ? -41.405 13.076 52.372 1.00 83.19 506 ALA A O 1
ATOM 3616 N N . LEU A 1 507 ? -39.309 12.906 51.582 1.00 79.38 507 LEU A N 1
ATOM 3617 C CA . LEU A 1 507 ? -38.659 13.156 52.879 1.00 79.38 507 LEU A CA 1
ATOM 3618 C C . LEU A 1 507 ? -38.840 14.608 53.353 1.00 79.38 507 LEU A C 1
ATOM 3620 O O . LEU A 1 507 ? -38.997 14.849 54.549 1.00 79.38 507 LEU A O 1
ATOM 3624 N N . ASN A 1 508 ? -38.871 15.572 52.429 1.00 77.12 508 ASN A N 1
ATOM 3625 C CA . ASN A 1 508 ? -39.087 16.987 52.747 1.00 77.12 508 ASN A CA 1
ATOM 3626 C C . ASN A 1 508 ? -40.562 17.341 53.011 1.00 77.12 508 ASN A C 1
ATOM 3628 O O . ASN A 1 508 ? -40.843 18.263 53.781 1.00 77.12 508 ASN A O 1
ATOM 3632 N N . ASN A 1 509 ? -41.506 16.631 52.386 1.00 75.75 509 ASN A N 1
ATOM 3633 C CA . ASN A 1 509 ? -42.932 16.976 52.397 1.00 75.75 509 ASN A CA 1
ATOM 3634 C C . ASN A 1 509 ? -43.827 16.016 53.191 1.00 75.75 509 ASN A C 1
ATOM 3636 O O . ASN A 1 509 ? -45.033 16.248 53.262 1.00 75.75 509 ASN A O 1
ATOM 3640 N N . GLY A 1 510 ? -43.284 14.961 53.805 1.00 74.19 510 GLY A N 1
ATOM 3641 C CA . GLY A 1 510 ? -44.082 14.090 54.670 1.00 74.19 510 GLY A CA 1
ATOM 3642 C C . GLY A 1 510 ? -44.658 14.865 55.861 1.00 74.19 510 GLY A C 1
ATOM 3643 O O . GLY A 1 510 ? -43.922 15.503 56.609 1.00 74.19 510 GLY A O 1
ATOM 3644 N N . SER A 1 511 ? -45.979 14.802 56.028 1.00 63.94 511 SER A N 1
ATOM 3645 C CA . SER A 1 511 ? -46.784 15.609 56.959 1.00 63.94 511 SER A CA 1
ATOM 3646 C C . SER A 1 511 ? -46.756 15.143 58.420 1.00 63.94 511 SER A C 1
ATOM 3648 O O . SER A 1 511 ? -47.589 15.567 59.216 1.00 63.94 511 SER A O 1
ATOM 3650 N N . SER A 1 512 ? -45.844 14.245 58.784 1.00 64.50 512 SER A N 1
ATOM 3651 C CA . SER A 1 512 ? -45.681 13.771 60.158 1.00 64.50 512 SER A CA 1
ATOM 3652 C C . SER A 1 512 ? -44.509 14.483 60.826 1.00 64.50 512 SER A C 1
ATOM 3654 O O . SER A 1 512 ? -43.413 14.474 60.266 1.00 64.50 512 SER A O 1
ATOM 3656 N N . ASP A 1 513 ? -44.690 14.966 62.059 1.00 61.62 513 ASP A N 1
ATOM 3657 C CA . ASP A 1 513 ? -43.628 15.521 62.926 1.00 61.62 513 ASP A CA 1
ATOM 3658 C C . ASP A 1 513 ? -42.429 14.566 63.145 1.00 61.62 513 ASP A C 1
ATOM 3660 O O . ASP A 1 513 ? -41.397 14.955 63.683 1.00 61.62 513 ASP A O 1
ATOM 3664 N N . ALA A 1 514 ? -42.539 13.311 62.697 1.00 61.97 514 ALA A N 1
ATOM 3665 C CA . ALA A 1 514 ? -41.463 12.325 62.654 1.00 61.97 514 ALA A CA 1
ATOM 3666 C C . ALA A 1 514 ? -40.442 12.542 61.514 1.00 61.97 514 ALA A C 1
ATOM 3668 O O . ALA A 1 514 ? -39.398 11.889 61.506 1.00 61.97 514 ALA A O 1
ATOM 3669 N N . ASN A 1 515 ? -40.717 13.420 60.542 1.00 71.88 515 ASN A N 1
ATOM 3670 C CA . ASN A 1 515 ? -39.808 13.666 59.425 1.00 71.88 515 ASN A CA 1
ATOM 3671 C C . ASN A 1 515 ? -38.783 14.745 59.795 1.00 71.88 515 ASN A C 1
ATOM 3673 O O . ASN A 1 515 ? -39.116 15.919 59.963 1.00 71.88 515 ASN A O 1
ATOM 3677 N N . LEU A 1 516 ? -37.516 14.336 59.869 1.00 69.88 516 LEU A N 1
ATOM 3678 C CA . LEU A 1 516 ? -36.374 15.136 60.334 1.00 69.88 516 LEU A CA 1
ATOM 3679 C C . LEU A 1 516 ? -36.206 16.490 59.609 1.00 69.88 516 LEU A C 1
ATOM 3681 O O . LEU A 1 516 ? -35.618 17.412 60.168 1.00 69.88 516 LEU A O 1
ATOM 3685 N N . PHE A 1 517 ? -36.737 16.623 58.387 1.00 75.25 517 PHE A N 1
ATOM 3686 C CA . PHE A 1 517 ? -36.645 17.830 57.552 1.00 75.25 517 PHE A CA 1
ATOM 3687 C C . PHE A 1 517 ? -37.898 18.719 57.567 1.00 75.25 517 PHE A C 1
ATOM 3689 O O . PHE A 1 517 ? -37.812 19.903 57.222 1.00 75.25 517 PHE A O 1
ATOM 3696 N N . ALA A 1 518 ? -39.048 18.162 57.960 1.00 72.69 518 ALA A N 1
ATOM 3697 C CA . ALA A 1 518 ? -40.331 18.861 58.006 1.00 72.69 518 ALA A CA 1
ATOM 3698 C C . ALA A 1 518 ? -40.641 19.440 59.398 1.00 72.69 518 ALA A C 1
ATOM 3700 O O . ALA A 1 518 ? -41.464 20.347 59.508 1.00 72.69 518 ALA A O 1
ATOM 3701 N N . GLY A 1 519 ? -39.971 18.962 60.451 1.00 75.81 519 GLY A N 1
ATOM 3702 C CA . GLY A 1 519 ? -40.086 19.532 61.792 1.00 75.81 519 GLY A CA 1
ATOM 3703 C C . GLY A 1 519 ? -39.524 20.956 61.876 1.00 75.81 519 GLY A C 1
ATOM 3704 O O . GLY A 1 519 ? -38.499 21.279 61.269 1.00 75.81 519 GLY A O 1
ATOM 3705 N N . SER A 1 520 ? -40.188 21.819 62.646 1.00 78.19 520 SER A N 1
ATOM 3706 C CA . SER A 1 520 ? -39.644 23.131 63.005 1.00 78.19 520 SER A CA 1
ATOM 3707 C C . SER A 1 520 ? -38.387 22.961 63.857 1.00 78.19 520 SER A C 1
ATOM 3709 O O . SER A 1 520 ? -38.398 22.261 64.870 1.00 78.19 520 SER A O 1
ATOM 3711 N N . LEU A 1 521 ? -37.294 23.618 63.467 1.00 80.31 521 LEU A N 1
ATOM 3712 C CA . LEU A 1 521 ? -36.053 23.584 64.233 1.00 80.31 521 LEU A CA 1
ATOM 3713 C C . LEU A 1 521 ? -36.244 24.326 65.572 1.00 80.31 521 LEU A C 1
ATOM 3715 O O . LEU A 1 521 ? -36.684 25.481 65.547 1.00 80.31 521 LEU A O 1
ATOM 3719 N N . PRO A 1 522 ? -35.853 23.741 66.725 1.00 77.94 522 PRO A N 1
ATOM 3720 C CA . PRO A 1 522 ? -36.150 24.285 68.059 1.00 77.94 522 PRO A CA 1
ATOM 3721 C C . PRO A 1 522 ? -35.650 25.712 68.333 1.00 77.94 522 PRO A C 1
ATOM 3723 O O . PRO A 1 522 ? -36.139 26.364 69.247 1.00 77.94 522 PRO A O 1
ATOM 3726 N N . ILE A 1 523 ? -34.666 26.195 67.568 1.00 77.69 523 ILE A N 1
ATOM 3727 C CA . ILE A 1 523 ? -34.010 27.496 67.786 1.00 77.69 523 ILE A CA 1
ATOM 3728 C C . ILE A 1 523 ? -34.427 28.537 66.737 1.00 77.69 523 ILE A C 1
ATOM 3730 O O . ILE A 1 523 ? -34.437 29.729 67.023 1.00 77.69 523 ILE A O 1
ATOM 3734 N N . ILE A 1 524 ? -34.776 28.107 65.522 1.00 79.44 524 ILE A N 1
ATOM 3735 C CA . ILE A 1 524 ? -34.968 29.005 64.369 1.00 79.44 524 ILE A CA 1
ATOM 3736 C C . ILE A 1 524 ? -36.447 29.070 63.949 1.00 79.44 524 ILE A C 1
ATOM 3738 O O . ILE A 1 524 ? -36.829 29.939 63.173 1.00 79.44 524 ILE A O 1
ATOM 3742 N N . GLY A 1 525 ? -37.297 28.151 64.426 1.00 79.81 525 GLY A N 1
ATOM 3743 C CA . GLY A 1 525 ? -38.730 28.078 64.100 1.00 79.81 525 GLY A CA 1
ATOM 3744 C C . GLY A 1 525 ? -39.046 27.653 62.657 1.00 79.81 525 GLY A C 1
ATOM 3745 O O . GLY A 1 525 ? -40.127 27.127 62.397 1.00 79.81 525 GLY A O 1
ATOM 3746 N N . GLY A 1 526 ? -38.101 27.827 61.728 1.00 82.25 526 GLY A N 1
ATOM 3747 C CA . GLY A 1 526 ? -38.182 27.374 60.340 1.00 82.25 526 GLY A CA 1
ATOM 3748 C C . GLY A 1 526 ? -37.931 25.873 60.164 1.00 82.25 526 GLY A C 1
ATOM 3749 O O . GLY A 1 526 ? -37.345 25.211 61.022 1.00 82.25 526 GLY A O 1
ATOM 3750 N N . GLN A 1 527 ? -38.372 25.342 59.023 1.00 82.25 527 GLN A N 1
ATOM 3751 C CA . GLN A 1 527 ? -38.156 23.950 58.612 1.00 82.25 527 GLN A CA 1
ATOM 3752 C C . GLN A 1 527 ? -36.866 23.846 57.796 1.00 82.25 527 GLN A C 1
ATOM 3754 O O . GLN A 1 527 ? -36.623 24.692 56.932 1.00 82.25 527 GLN A O 1
ATOM 3759 N N . LEU A 1 528 ? -36.067 22.795 57.993 1.00 80.19 528 LEU A N 1
ATOM 3760 C CA . LEU A 1 528 ? -34.801 22.609 57.270 1.00 80.19 528 LEU A CA 1
ATOM 3761 C C . LEU A 1 528 ? -34.989 22.605 55.739 1.00 80.19 528 LEU A C 1
ATOM 3763 O O . LEU A 1 528 ? -34.140 23.119 55.011 1.00 80.19 528 LEU A O 1
ATOM 3767 N N . LYS A 1 529 ? -36.150 22.146 55.255 1.00 79.44 529 LYS A N 1
ATOM 3768 C CA . LYS A 1 529 ? -36.521 22.182 53.831 1.00 79.44 529 LYS A CA 1
ATOM 3769 C C . LYS A 1 529 ? -36.582 23.589 53.215 1.00 79.44 529 LYS A C 1
ATOM 3771 O O . LYS A 1 529 ? -36.405 23.730 52.015 1.00 79.44 529 LYS A O 1
ATOM 3776 N N . THR A 1 530 ? -36.839 24.631 54.016 1.00 79.88 530 THR A N 1
ATOM 3777 C CA . THR A 1 530 ? -36.852 26.028 53.523 1.00 79.88 530 THR A CA 1
ATOM 3778 C C . THR A 1 530 ? -35.450 26.586 53.313 1.00 79.88 530 THR A C 1
ATOM 3780 O O . THR A 1 530 ? -35.279 27.557 52.584 1.00 79.88 530 THR A O 1
ATOM 3783 N N . VAL A 1 531 ? -34.446 25.956 53.927 1.00 80.06 531 VAL A N 1
ATOM 3784 C CA . VAL A 1 531 ? -33.038 26.345 53.812 1.00 80.06 531 VAL A CA 1
ATOM 3785 C C . VAL A 1 531 ? -32.328 25.513 52.742 1.00 80.06 531 VAL A C 1
ATOM 3787 O O . VAL A 1 531 ? -31.433 26.022 52.072 1.00 80.06 531 VAL A O 1
ATOM 3790 N N . VAL A 1 532 ? -32.727 24.248 52.555 1.00 83.44 532 VAL A N 1
ATOM 3791 C CA . VAL A 1 532 ? -32.087 23.328 51.605 1.00 83.44 532 VAL A CA 1
ATOM 3792 C C . VAL A 1 532 ? -33.126 22.659 50.703 1.00 83.44 532 VAL A C 1
ATOM 3794 O O . VAL A 1 532 ? -33.787 21.694 51.090 1.00 83.44 532 VAL A O 1
ATOM 3797 N N . ASP A 1 533 ? -33.213 23.129 49.459 1.00 83.44 533 ASP A N 1
ATOM 3798 C CA . ASP A 1 533 ? -34.023 22.510 48.407 1.00 83.44 533 ASP A CA 1
ATOM 3799 C C . ASP A 1 533 ? -33.247 21.370 47.732 1.00 83.44 533 ASP A C 1
ATOM 3801 O O . ASP A 1 533 ? -32.697 21.494 46.635 1.00 83.44 533 ASP A O 1
ATOM 3805 N N . ILE A 1 534 ? -33.151 20.250 48.452 1.00 82.12 534 ILE A N 1
ATOM 3806 C CA . ILE A 1 534 ? -32.412 19.059 48.011 1.00 82.12 534 ILE A CA 1
ATOM 3807 C C . ILE A 1 534 ? -32.943 18.564 46.658 1.00 82.12 534 ILE A C 1
ATOM 3809 O O . ILE A 1 534 ? -32.152 18.165 45.807 1.00 82.12 534 ILE A O 1
ATOM 3813 N N . LYS A 1 535 ? -34.258 18.652 46.419 1.00 83.62 535 LYS A N 1
ATOM 3814 C CA . LYS A 1 535 ? -34.882 18.213 45.168 1.00 83.62 535 LYS A CA 1
ATOM 3815 C C . LYS A 1 535 ? -34.390 19.040 43.987 1.00 83.62 535 LYS A C 1
ATOM 3817 O O . LYS A 1 535 ? -33.877 18.470 43.026 1.00 83.62 535 LYS A O 1
ATOM 3822 N N . ASN A 1 536 ? -34.532 20.365 44.042 1.00 85.56 536 ASN A N 1
ATOM 3823 C CA . ASN A 1 536 ? -34.123 21.219 42.928 1.00 85.56 536 ASN A CA 1
ATOM 3824 C C . ASN A 1 536 ? -32.603 21.234 42.761 1.00 85.56 536 ASN A C 1
ATOM 3826 O O . ASN A 1 536 ? -32.120 21.295 41.631 1.00 85.56 536 ASN A O 1
ATOM 3830 N N . LEU A 1 537 ? -31.842 21.089 43.851 1.00 85.19 537 LEU A N 1
ATOM 3831 C CA . LEU A 1 537 ? -30.396 20.904 43.780 1.00 85.19 537 LEU A CA 1
ATOM 3832 C C . LEU A 1 537 ? -30.033 19.610 43.035 1.00 85.19 537 LEU A C 1
ATOM 3834 O O . LEU A 1 537 ? -29.214 19.652 42.120 1.00 85.19 537 LEU A O 1
ATOM 3838 N N . LEU A 1 538 ? -30.652 18.476 43.381 1.00 83.38 538 LEU A N 1
ATOM 3839 C CA . LEU A 1 538 ? -30.391 17.190 42.730 1.00 83.38 538 LEU A CA 1
ATOM 3840 C C . LEU A 1 538 ? -30.893 17.160 41.286 1.00 83.38 538 LEU A C 1
ATOM 3842 O O . LEU A 1 538 ? -30.174 16.674 40.426 1.00 83.38 538 LEU A O 1
ATOM 3846 N N . LEU A 1 539 ? -32.070 17.710 40.979 1.00 83.19 539 LEU A N 1
ATOM 3847 C CA . LEU A 1 539 ? -32.552 17.812 39.597 1.00 83.19 539 LEU A CA 1
ATOM 3848 C C . LEU A 1 539 ? -31.624 18.690 38.753 1.00 83.19 539 LEU A C 1
ATOM 3850 O O . LEU A 1 539 ? -31.193 18.280 37.680 1.00 83.19 539 LEU A O 1
ATOM 3854 N N . SER A 1 540 ? -31.243 19.861 39.263 1.00 85.44 540 SER A N 1
ATOM 3855 C CA . SER A 1 540 ? -30.324 20.761 38.564 1.00 85.44 540 SER A CA 1
ATOM 3856 C C . SER A 1 540 ? -28.958 20.107 38.321 1.00 85.44 540 SER A C 1
ATOM 3858 O O . SER A 1 540 ? -28.417 20.187 37.220 1.00 85.44 540 SER A O 1
ATOM 3860 N N . ARG A 1 541 ? -28.407 19.405 39.320 1.00 83.25 541 ARG A N 1
ATOM 3861 C CA . ARG A 1 541 ? -27.067 18.803 39.235 1.00 83.25 541 ARG A CA 1
ATOM 3862 C C . ARG A 1 541 ? -27.022 17.448 38.535 1.00 83.25 541 ARG A C 1
ATOM 3864 O O . ARG A 1 541 ? -26.059 17.184 37.833 1.00 83.25 541 ARG A O 1
ATOM 3871 N N . LEU A 1 542 ? -28.017 16.588 38.723 1.00 80.25 542 LEU A N 1
ATOM 3872 C CA . LEU A 1 542 ? -28.011 15.219 38.196 1.00 80.25 542 LEU A CA 1
ATOM 3873 C C . LEU A 1 542 ? -28.846 15.065 36.933 1.00 80.25 542 LEU A C 1
ATOM 3875 O O . LEU A 1 542 ? -28.493 14.261 36.090 1.00 80.25 542 LEU A O 1
ATOM 3879 N N . VAL A 1 543 ? -29.944 15.802 36.769 1.00 76.75 543 VAL A N 1
ATOM 3880 C CA . VAL A 1 543 ? -30.791 15.665 35.574 1.00 76.75 543 VAL A CA 1
ATOM 3881 C C . VAL A 1 543 ? -30.364 16.659 34.505 1.00 76.75 543 VAL A C 1
ATOM 3883 O O . VAL A 1 543 ? -30.066 16.250 33.387 1.00 76.75 543 VAL A O 1
ATOM 3886 N N . THR A 1 544 ? -30.258 17.944 34.846 1.00 75.38 544 THR A N 1
ATOM 3887 C CA . THR A 1 544 ? -29.942 18.979 33.853 1.00 75.38 544 THR A CA 1
ATOM 3888 C C . THR A 1 544 ? -28.490 18.915 33.382 1.00 75.38 544 THR A C 1
ATOM 3890 O O . THR A 1 544 ? -28.246 19.107 32.197 1.00 75.38 544 THR A O 1
ATOM 3893 N N . GLN A 1 545 ? -27.528 18.629 34.271 1.00 70.19 545 GLN A N 1
ATOM 3894 C CA . GLN A 1 545 ? -26.116 18.537 33.866 1.00 70.19 545 GLN A CA 1
ATOM 3895 C C . GLN A 1 545 ? -25.720 17.167 33.303 1.00 70.19 545 GLN A C 1
ATOM 3897 O O . GLN A 1 545 ? -24.850 17.132 32.444 1.00 70.19 545 GLN A O 1
ATOM 3902 N N . VAL A 1 546 ? -26.304 16.049 33.759 1.00 65.44 546 VAL A N 1
ATOM 3903 C CA . VAL A 1 546 ? -25.949 14.714 33.223 1.00 65.44 546 VAL A CA 1
ATOM 3904 C C . VAL A 1 546 ? -26.746 14.396 31.962 1.00 65.44 546 VAL A C 1
ATOM 3906 O O . VAL A 1 546 ? -26.201 13.787 31.056 1.00 65.44 546 VAL A O 1
ATOM 3909 N N . GLY A 1 547 ? -28.002 14.844 31.858 1.00 56.75 547 GLY A N 1
ATOM 3910 C CA . GLY A 1 547 ? -28.834 14.632 30.668 1.00 56.75 547 GLY A CA 1
ATOM 3911 C C . GLY A 1 547 ? -28.425 15.453 29.439 1.00 56.75 547 GLY A C 1
ATOM 3912 O O . GLY A 1 547 ? -29.014 15.269 28.379 1.00 56.75 547 GLY A O 1
ATOM 3913 N N . SER A 1 548 ? -27.456 16.367 29.573 1.00 52.72 548 SER A N 1
ATOM 3914 C CA . SER A 1 548 ? -26.875 17.129 28.459 1.00 52.72 548 SER A CA 1
ATOM 3915 C C . SER A 1 548 ? -25.591 16.517 27.881 1.00 52.72 548 SER A C 1
ATOM 3917 O O . SER A 1 548 ? -25.047 17.082 26.933 1.00 52.72 548 SER A O 1
ATOM 3919 N N . PHE A 1 549 ? -25.083 15.430 28.473 1.00 48.91 549 PHE A N 1
ATOM 3920 C CA . PHE A 1 549 ? -24.017 14.592 27.910 1.00 48.91 549 PHE A CA 1
ATOM 3921 C C . PHE A 1 549 ? -24.633 13.403 27.175 1.00 48.91 549 PHE A C 1
ATOM 3923 O O . PHE A 1 549 ? -24.009 12.966 26.182 1.00 48.91 549 PHE A O 1
#